Protein AF-U1R0P0-F1 (afdb_monomer)

Foldseek 3Di:
DPDVVVVVVVVVLLVVLLVVCVVQCLCVLADDDPDDDLVVLVVVCVVVVPALLFEEEAQDCQQASNVLSCQQSNHAYEYEHQDPLRLLNNVLSNPLPDDLVVLVVLLVVLLVQLVLVLVLLVVVVCVVPDDDDDDPDPRDDPVVFDLDAFPLAPPQFAESSLSSSLSSLLVSLVPDDPDSSSSSSLSLSLRCRRPQGTQWDDDVAIDGNPVPDDHHPNSVSSVVSSVVSSVSSVVVVVCCVVVSGNTYHYHYDNAQLLCCLVVCVVPPPQDCDPSNVQFGQEYDYAAQALPADDPCRRSVNSCVSNVQPRDDVSSLSSLVSHQLNHLVSDDPPQCLLVVQVVCVPVVLVVVLVVLVVCCVVVVVDDDSSVCSSVSSSSNVSSVVSSVVSNVSRHGVNGYYDHDDDDPD

Nearest PDB structures (foldseek):
  6zxy-assembly1_B  TM=8.825E-01  e=4.610E-02  Archaeoglobus fulgidus
  6zxw-assembly1_G  TM=8.915E-01  e=5.824E-02  Archaeoglobus fulgidus
  3cjr-assembly1_A  TM=7.713E-01  e=1.787E-01  unclassified
  2yvl-assembly1_D  TM=8.345E-01  e=5.748E-01  Aquifex aeolicus VF5
  8khq-assembly1_A  TM=7.285E-01  e=1.397E+00  Hydrogenimonas thermophila

pLDDT: mean 87.64, std 16.0, range [33.56, 98.81]

Sequence (408 aa):
MDTDSSREDSKLKHQSNVERLGDVRVHDWYRFVFAYSDRLVEGLFEEFDVSADDLVLDPFVGTGTTALVAKRHGVDAIGVDTSPASVLSARVKTTWQVDLSTFRRRREKLLQRVEPAFREITTGGNRRLDQFGDASDESVSLDQYEFVVPEKTPKGWLSETPRKKMQVLRHHVAALPDDPVTDLFRLAMVAILPEDVGNVRFGPEATRDRSAEGDRDVEHILTQKLDRIESDLEEIQQVVRDGTINPGETEIVDGDARRINETLPERSRLLGSERHADGVDYVITSPPYPAEHDYTRNQRLELVWLGECDDNDDLQRIKRRNIRSHTKNIYVDDDEGERTDIREIDRVDDIIDQMETIIEEENITHGFGQNYPRVIEEYFGGMQHHLEAVYDLLAPGGVAAYVVADSG

Solvent-accessible surface area (backbone atoms only — not comparable to full-atom values): 22741 Å² total; per-residue (Å²): 142,80,69,62,65,59,52,53,54,49,51,54,52,47,52,62,40,46,56,74,48,69,74,56,62,61,60,72,58,50,88,67,93,85,67,76,60,61,68,57,50,54,50,50,35,61,74,69,65,65,48,52,82,40,35,39,35,16,56,47,30,45,66,20,53,60,47,42,52,27,18,61,66,21,13,26,23,42,28,21,22,61,46,70,60,29,32,50,42,21,38,49,64,55,54,65,93,56,64,60,71,58,37,52,57,50,49,54,53,48,51,70,63,44,50,60,55,43,49,49,53,55,50,60,64,47,55,82,76,52,84,86,78,97,70,95,68,83,78,70,84,61,84,88,55,77,82,75,78,49,76,49,54,63,86,70,33,52,35,71,58,34,45,51,43,52,44,52,49,43,56,59,58,69,71,47,68,97,46,76,57,43,43,52,54,54,44,42,59,42,45,40,38,50,68,74,54,14,7,41,41,81,65,102,55,70,40,73,32,77,90,56,62,51,80,50,66,59,66,61,55,48,49,54,48,50,51,51,56,49,53,52,41,53,54,52,47,47,41,41,73,72,63,64,37,62,66,24,58,70,45,63,41,80,38,38,47,52,45,39,57,70,49,39,74,79,70,40,78,59,58,62,24,96,81,26,58,69,33,29,40,32,34,50,38,48,75,84,61,79,74,64,64,59,66,71,66,66,45,30,65,39,27,35,67,74,66,63,22,40,43,70,67,38,46,47,61,46,49,73,52,48,73,32,18,25,56,95,60,69,57,92,85,66,51,43,18,68,77,59,50,38,61,76,41,62,75,54,34,56,53,34,53,51,45,49,48,50,36,62,76,70,61,59,84,68,79,62,68,74,38,48,39,57,28,53,40,32,26,52,16,34,49,48,40,22,51,53,22,48,58,74,37,40,18,95,88,39,48,76,47,74,56,81,79,85,91,120

Structure (mmCIF, N/CA/C/O backbone):
data_AF-U1R0P0-F1
#
_entry.id   AF-U1R0P0-F1
#
loop_
_atom_site.group_PDB
_atom_site.id
_atom_site.type_symbol
_atom_site.label_atom_id
_atom_site.label_alt_id
_atom_site.label_comp_id
_atom_site.label_asym_id
_atom_site.label_entity_id
_atom_site.label_seq_id
_atom_site.pdbx_PDB_ins_code
_atom_site.Cartn_x
_atom_site.Cartn_y
_atom_site.Cartn_z
_atom_site.occupancy
_atom_site.B_iso_or_equiv
_atom_site.auth_seq_id
_atom_site.auth_comp_id
_atom_site.auth_asym_id
_atom_site.auth_atom_id
_atom_site.pdbx_PDB_model_num
ATOM 1 N N . MET A 1 1 ? 6.102 -6.931 47.174 1.00 38.31 1 MET A N 1
ATOM 2 C CA . MET A 1 1 ? 7.047 -5.903 46.701 1.00 38.31 1 MET A CA 1
ATOM 3 C C . MET A 1 1 ? 8.074 -6.624 45.851 1.00 38.31 1 MET A C 1
ATOM 5 O O . MET A 1 1 ? 9.046 -7.087 46.415 1.00 38.31 1 MET A O 1
ATOM 9 N N . ASP A 1 2 ? 7.762 -6.856 44.573 1.00 37.72 2 ASP A N 1
ATOM 10 C CA . ASP A 1 2 ? 8.742 -7.295 43.549 1.00 37.72 2 ASP A CA 1
ATOM 11 C C . ASP A 1 2 ? 8.165 -7.279 42.112 1.00 37.72 2 ASP A C 1
ATOM 13 O O . ASP A 1 2 ? 8.709 -7.880 41.196 1.00 37.72 2 ASP A O 1
ATOM 17 N N . THR A 1 3 ? 7.033 -6.602 41.882 1.00 38.34 3 THR A N 1
ATOM 18 C CA . THR A 1 3 ? 6.335 -6.606 40.582 1.00 38.34 3 THR A CA 1
ATOM 19 C C . THR A 1 3 ? 6.594 -5.352 39.745 1.00 38.34 3 THR A C 1
ATOM 21 O O . THR A 1 3 ? 6.375 -5.382 38.539 1.00 38.34 3 THR A O 1
ATOM 24 N N . ASP A 1 4 ? 7.080 -4.270 40.358 1.00 43.28 4 ASP A N 1
ATOM 25 C CA . ASP A 1 4 ? 7.218 -2.955 39.712 1.00 43.28 4 ASP A CA 1
ATOM 26 C C . ASP A 1 4 ? 8.541 -2.825 38.939 1.00 43.28 4 ASP A C 1
ATOM 28 O O . ASP A 1 4 ? 8.550 -2.490 37.757 1.00 43.28 4 ASP A O 1
ATOM 32 N N . SER A 1 5 ? 9.654 -3.265 39.542 1.00 35.78 5 SER A N 1
ATOM 33 C CA . SER A 1 5 ? 10.970 -3.222 38.883 1.00 35.78 5 SER A CA 1
ATOM 34 C C . SER A 1 5 ? 11.039 -4.137 37.656 1.00 35.78 5 SER A C 1
ATOM 36 O O . SER A 1 5 ? 11.714 -3.812 36.689 1.00 35.78 5 SER A O 1
ATOM 38 N N . SER A 1 6 ? 10.298 -5.254 37.651 1.00 36.22 6 SER A N 1
ATOM 39 C CA . SER A 1 6 ? 10.258 -6.167 36.500 1.00 36.22 6 SER A CA 1
ATOM 40 C C . SER A 1 6 ? 9.561 -5.563 35.273 1.00 36.22 6 SER A C 1
ATOM 42 O O . SER A 1 6 ? 9.945 -5.858 34.142 1.00 36.22 6 SER A O 1
ATOM 44 N N . ARG A 1 7 ? 8.561 -4.694 35.488 1.00 36.59 7 ARG A N 1
ATOM 45 C CA . ARG A 1 7 ? 7.829 -4.004 34.417 1.00 36.59 7 ARG A CA 1
ATOM 46 C C . ARG A 1 7 ? 8.622 -2.819 33.882 1.00 36.59 7 ARG A C 1
ATOM 48 O O . ARG A 1 7 ? 8.688 -2.657 32.668 1.00 36.59 7 ARG A O 1
ATOM 55 N N . GLU A 1 8 ? 9.262 -2.047 34.756 1.00 37.50 8 GLU A N 1
ATOM 56 C CA . GLU A 1 8 ? 10.153 -0.954 34.348 1.00 37.50 8 GLU A CA 1
ATOM 57 C C . GLU A 1 8 ? 11.385 -1.472 33.590 1.00 37.50 8 GLU A C 1
ATOM 59 O O . GLU A 1 8 ? 11.691 -0.960 32.516 1.00 37.50 8 GLU A O 1
ATOM 64 N N . ASP A 1 9 ? 12.031 -2.545 34.061 1.00 33.56 9 ASP A N 1
ATOM 65 C CA . ASP A 1 9 ? 13.170 -3.160 33.362 1.00 33.56 9 ASP A CA 1
ATOM 66 C C . ASP A 1 9 ? 12.772 -3.764 32.005 1.00 33.56 9 ASP A C 1
ATOM 68 O O . ASP A 1 9 ? 13.561 -3.746 31.057 1.00 33.56 9 ASP A O 1
ATOM 72 N N . SER A 1 10 ? 11.548 -4.294 31.889 1.00 37.91 10 SER A N 1
ATOM 73 C CA . SER A 1 10 ? 10.999 -4.780 30.619 1.00 37.91 10 SER A CA 1
ATOM 74 C C . SER 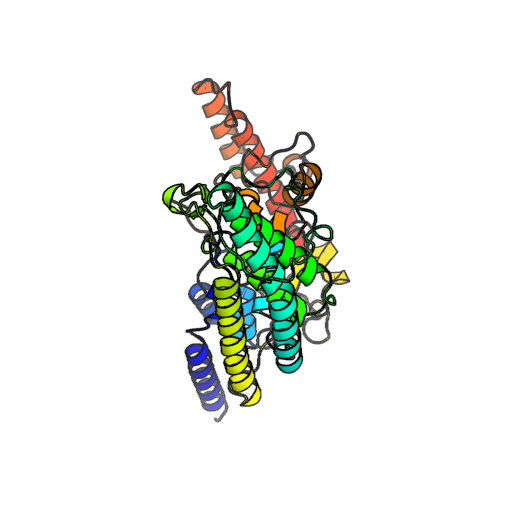A 1 10 ? 10.705 -3.629 29.655 1.00 37.91 10 SER A C 1
ATOM 76 O O . SER A 1 10 ? 11.085 -3.715 28.489 1.00 37.91 10 SER A O 1
ATOM 78 N N . LYS A 1 11 ? 10.087 -2.537 30.130 1.00 39.62 11 LYS A N 1
ATOM 79 C CA . LYS A 1 11 ? 9.806 -1.332 29.329 1.00 39.62 11 LYS A CA 1
ATOM 80 C C . LYS A 1 11 ? 11.096 -0.663 28.838 1.00 39.62 11 LYS A C 1
ATOM 82 O O . LYS A 1 11 ? 11.197 -0.339 27.659 1.00 39.62 11 LYS A O 1
ATOM 87 N N . LEU A 1 12 ? 12.111 -0.546 29.697 1.00 35.06 12 LEU A N 1
ATOM 88 C CA . LEU A 1 12 ? 13.416 0.041 29.360 1.00 35.06 12 LEU A CA 1
ATOM 89 C C . LEU A 1 12 ? 14.206 -0.808 28.354 1.00 35.06 12 LEU A C 1
ATOM 91 O O . LEU A 1 12 ? 14.828 -0.265 27.440 1.00 35.06 12 LEU A O 1
ATOM 95 N N . LYS A 1 13 ? 14.170 -2.142 28.482 1.00 40.78 13 LYS A N 1
ATOM 96 C CA . LYS A 1 13 ? 14.771 -3.045 27.485 1.00 40.78 13 LYS A CA 1
ATOM 97 C C . LYS A 1 13 ? 14.025 -3.005 26.153 1.00 40.78 13 LYS A C 1
ATOM 99 O O . LYS A 1 13 ? 14.676 -3.015 25.114 1.00 40.78 13 LYS A O 1
ATOM 104 N N . HIS A 1 14 ? 12.695 -2.925 26.182 1.00 45.25 14 HIS A N 1
ATOM 105 C CA . HIS A 1 14 ? 11.862 -2.806 24.983 1.00 45.25 14 HIS A CA 1
ATOM 106 C C . HIS A 1 14 ? 12.153 -1.509 24.220 1.00 45.25 14 HIS A C 1
ATOM 108 O O . HIS A 1 14 ? 12.489 -1.567 23.041 1.00 45.25 14 HIS A O 1
ATOM 114 N N . GLN A 1 15 ? 12.167 -0.357 24.902 1.00 45.06 15 GLN A N 1
ATOM 115 C CA . GLN A 1 15 ? 12.509 0.941 24.301 1.00 45.06 15 GLN A CA 1
ATOM 116 C C . GLN A 1 15 ? 13.931 0.957 23.710 1.00 45.06 15 GLN A C 1
ATOM 118 O O . GLN A 1 15 ? 14.119 1.354 22.563 1.00 45.06 15 GLN A O 1
ATOM 123 N N . SER A 1 16 ? 14.927 0.417 24.425 1.00 44.56 16 SER A N 1
ATOM 124 C CA . SER A 1 16 ? 16.303 0.285 23.910 1.00 44.56 16 SER A CA 1
ATOM 125 C C . SER A 1 16 ? 16.415 -0.640 22.687 1.00 44.56 16 SER A C 1
ATOM 127 O O . SER A 1 16 ? 17.373 -0.521 21.921 1.00 44.56 16 SER A O 1
ATOM 129 N N . ASN A 1 17 ? 15.518 -1.612 22.526 1.00 42.34 17 ASN A N 1
ATOM 130 C CA . ASN A 1 17 ? 15.531 -2.539 21.393 1.00 42.34 17 ASN A CA 1
ATOM 131 C C . ASN A 1 17 ? 14.781 -1.960 20.184 1.00 42.34 17 ASN A C 1
ATOM 133 O O . ASN A 1 17 ? 15.230 -2.135 19.052 1.00 42.34 17 ASN A O 1
ATOM 137 N N . VAL A 1 18 ? 13.704 -1.206 20.424 1.00 49.31 18 VAL A N 1
ATOM 138 C CA . VAL A 1 18 ? 12.979 -0.431 19.408 1.00 49.31 18 VAL A CA 1
ATOM 139 C C . VAL A 1 18 ? 13.868 0.667 18.823 1.00 49.31 18 VAL A C 1
ATOM 141 O O . VAL A 1 18 ? 13.920 0.781 17.602 1.00 49.31 18 VAL A O 1
ATOM 144 N N . GLU A 1 19 ? 14.639 1.398 19.641 1.00 50.22 19 GLU A N 1
ATOM 145 C CA . GLU A 1 19 ? 15.589 2.426 19.176 1.00 50.22 19 GLU A CA 1
ATOM 146 C C . GLU A 1 19 ? 16.704 1.861 18.278 1.00 50.22 19 GLU A C 1
ATOM 148 O O . GLU A 1 19 ? 17.139 2.535 17.347 1.00 50.22 19 GLU A O 1
ATOM 153 N N . ARG A 1 20 ? 17.136 0.605 18.484 1.00 42.28 20 ARG A N 1
ATOM 154 C CA . ARG A 1 20 ? 18.110 -0.069 17.595 1.00 42.28 20 ARG A CA 1
ATOM 155 C C . ARG A 1 20 ? 17.548 -0.374 16.204 1.00 42.28 20 ARG A C 1
ATOM 157 O O . ARG A 1 20 ? 18.322 -0.521 15.269 1.00 42.28 20 ARG A O 1
ATOM 164 N N . LEU A 1 21 ? 16.223 -0.430 16.075 1.00 49.06 21 LEU A N 1
ATOM 165 C CA . LEU A 1 21 ? 15.490 -0.456 14.808 1.00 49.06 21 LEU A CA 1
ATOM 166 C C . LEU A 1 21 ? 14.907 0.926 14.445 1.00 49.06 21 LEU A C 1
ATOM 168 O O . LEU A 1 21 ? 14.234 1.056 13.431 1.00 49.06 21 LEU A O 1
ATOM 172 N N . GLY A 1 22 ? 15.141 1.977 15.237 1.00 44.59 22 GLY A N 1
ATOM 173 C CA . GLY A 1 22 ? 14.654 3.337 14.957 1.00 44.59 22 GLY A CA 1
ATOM 174 C C . GLY A 1 22 ? 15.214 3.928 13.657 1.00 44.59 22 GLY A C 1
ATOM 175 O O . GLY A 1 22 ? 14.747 4.964 13.199 1.00 44.59 22 GLY A O 1
ATOM 176 N N . ASP A 1 23 ? 16.186 3.234 13.063 1.00 46.62 23 ASP A N 1
ATOM 177 C CA . ASP A 1 23 ? 16.810 3.493 11.768 1.00 46.62 23 ASP A CA 1
ATOM 178 C C . ASP A 1 23 ? 16.463 2.381 10.745 1.00 46.62 23 ASP A C 1
ATOM 180 O O . ASP A 1 23 ? 17.284 1.989 9.916 1.00 46.62 23 ASP A O 1
ATOM 184 N N . VAL A 1 24 ? 15.260 1.790 10.834 1.00 51.03 24 VAL A N 1
ATOM 185 C CA . VAL A 1 24 ? 14.789 0.751 9.903 1.00 51.03 24 VAL A CA 1
ATOM 186 C C . VAL A 1 24 ? 14.659 1.335 8.493 1.00 51.03 24 VAL A C 1
ATOM 188 O O . VAL A 1 24 ? 13.650 1.910 8.092 1.00 51.03 24 VAL A O 1
ATOM 191 N N . ARG A 1 25 ? 15.695 1.093 7.689 1.00 64.38 25 ARG A N 1
ATOM 192 C CA . ARG A 1 25 ? 15.792 1.391 6.247 1.00 64.38 25 ARG A CA 1
ATOM 193 C C . ARG A 1 25 ? 14.726 0.706 5.389 1.00 64.38 25 ARG A C 1
ATOM 195 O O . ARG A 1 25 ? 14.599 1.000 4.202 1.00 64.38 25 ARG A O 1
ATOM 202 N N . VAL A 1 26 ? 13.911 -0.174 5.976 1.00 72.06 26 VAL A N 1
ATOM 203 C CA . VAL A 1 26 ? 12.785 -0.829 5.292 1.00 72.06 26 VAL A CA 1
ATOM 204 C C . VAL A 1 26 ? 11.768 0.194 4.782 1.00 72.06 26 VAL A C 1
ATOM 206 O O . VAL A 1 26 ? 11.154 -0.029 3.736 1.00 72.06 26 VAL A O 1
ATOM 209 N N . HIS A 1 27 ? 11.628 1.357 5.431 1.00 72.31 27 HIS A N 1
ATOM 210 C CA . HIS A 1 27 ? 10.805 2.446 4.891 1.00 72.31 27 HIS A CA 1
ATOM 211 C C . HIS A 1 27 ? 11.299 2.906 3.508 1.00 72.31 27 HIS A C 1
ATOM 213 O O . HIS A 1 27 ? 10.476 3.106 2.609 1.00 72.31 27 HIS A O 1
ATOM 219 N N . ASP A 1 28 ? 12.615 2.921 3.280 1.00 78.00 28 ASP A N 1
ATOM 220 C CA . ASP A 1 28 ? 13.256 3.350 2.028 1.00 78.00 28 ASP A CA 1
ATOM 221 C C . ASP A 1 28 ? 13.186 2.299 0.908 1.00 78.00 28 ASP A C 1
ATOM 223 O O . ASP A 1 28 ? 13.602 2.532 -0.238 1.00 78.00 28 ASP A O 1
ATOM 227 N N . TRP A 1 29 ? 12.629 1.115 1.182 1.00 82.69 29 TRP A N 1
ATOM 228 C CA . TRP A 1 29 ? 12.418 0.110 0.141 1.00 82.69 29 TRP A CA 1
ATOM 229 C C . TRP A 1 29 ? 11.397 0.566 -0.898 1.00 82.69 29 TRP A C 1
ATOM 231 O O . TRP A 1 29 ? 11.510 0.183 -2.060 1.00 82.69 29 TRP A O 1
ATOM 241 N N . TYR A 1 30 ? 10.465 1.438 -0.526 1.00 78.75 30 TYR A N 1
ATOM 242 C CA . TYR A 1 30 ? 9.505 2.027 -1.451 1.00 78.75 30 TYR A CA 1
ATOM 243 C C . TYR A 1 30 ? 9.096 3.410 -0.962 1.00 78.75 30 TYR A C 1
ATOM 245 O O . TYR A 1 30 ? 8.629 3.549 0.173 1.00 78.75 30 TYR A O 1
ATOM 253 N N . ARG A 1 31 ? 9.279 4.414 -1.823 1.00 75.50 31 ARG A N 1
ATOM 254 C CA . ARG A 1 31 ? 8.991 5.811 -1.511 1.00 75.50 31 ARG A CA 1
ATOM 255 C C . ARG A 1 31 ? 7.514 6.114 -1.734 1.00 75.50 31 ARG A C 1
ATOM 257 O O . ARG A 1 31 ? 6.976 5.847 -2.802 1.00 75.50 31 ARG A O 1
ATOM 264 N N . PHE A 1 32 ? 6.894 6.757 -0.751 1.00 69.75 32 PHE A N 1
ATOM 265 C CA . PHE A 1 32 ? 5.529 7.260 -0.849 1.00 69.75 32 PHE A CA 1
ATOM 266 C C . PHE A 1 32 ? 5.413 8.592 -0.114 1.00 69.75 32 PHE A C 1
ATOM 268 O O . PHE A 1 32 ? 5.887 8.728 1.008 1.00 69.75 32 PHE A O 1
ATOM 275 N N . VAL A 1 33 ? 4.828 9.591 -0.775 1.00 58.88 33 VAL A N 1
ATOM 276 C CA . VAL A 1 33 ? 4.873 10.996 -0.329 1.00 58.88 33 VAL A CA 1
ATOM 277 C C . VAL A 1 33 ? 3.843 11.303 0.770 1.00 58.88 33 VAL A C 1
ATOM 279 O O . VAL A 1 33 ? 3.996 12.292 1.473 1.00 58.88 33 VAL A O 1
ATOM 282 N N . PHE A 1 34 ? 2.838 10.442 0.965 1.00 65.00 34 PHE A N 1
ATOM 283 C CA . PHE A 1 34 ? 1.709 10.686 1.877 1.00 65.00 34 PHE A CA 1
ATOM 284 C C . PHE A 1 34 ? 1.685 9.760 3.104 1.00 65.00 34 PHE A C 1
ATOM 286 O O . PHE A 1 34 ? 0.626 9.528 3.675 1.00 65.00 34 PHE A O 1
ATOM 293 N N . ALA A 1 35 ? 2.828 9.191 3.493 1.00 72.38 35 ALA A N 1
ATOM 294 C CA . ALA A 1 35 ? 2.928 8.405 4.723 1.00 72.38 35 ALA A CA 1
ATOM 295 C C . ALA A 1 35 ? 3.127 9.329 5.938 1.00 72.38 35 ALA A C 1
ATOM 297 O O . ALA A 1 35 ? 3.910 10.279 5.869 1.00 72.38 35 ALA A O 1
ATOM 298 N N . TYR A 1 36 ? 2.453 9.040 7.054 1.00 79.56 36 TYR A N 1
ATOM 299 C CA . TYR A 1 36 ? 2.757 9.674 8.339 1.00 79.56 36 TYR A CA 1
ATOM 300 C C . TYR A 1 36 ? 4.001 9.039 8.985 1.00 79.56 36 TYR A C 1
ATOM 302 O O . TYR A 1 36 ? 4.468 7.975 8.577 1.00 79.56 36 TYR A O 1
ATOM 310 N N . SER A 1 37 ? 4.561 9.735 9.977 1.00 83.19 37 SER A N 1
ATOM 311 C CA . SER A 1 37 ? 5.796 9.350 10.671 1.00 83.19 37 SER A CA 1
ATOM 312 C C . SER A 1 37 ? 5.577 8.199 11.651 1.00 83.19 37 SER A C 1
ATOM 314 O O . SER A 1 37 ? 4.620 8.227 12.421 1.00 83.19 37 SER A O 1
ATOM 316 N N . ASP A 1 38 ? 6.524 7.265 11.717 1.00 84.62 38 ASP A N 1
ATOM 317 C CA . ASP A 1 38 ? 6.544 6.171 12.696 1.00 84.62 38 ASP A CA 1
ATOM 318 C C . ASP A 1 38 ? 6.454 6.679 14.137 1.00 84.62 38 ASP A C 1
ATOM 320 O O . ASP A 1 38 ? 5.748 6.103 14.958 1.00 84.62 38 ASP A O 1
ATOM 324 N N . ARG A 1 39 ? 7.103 7.816 14.431 1.00 86.94 39 ARG A N 1
ATOM 325 C CA . ARG A 1 39 ? 7.108 8.422 15.773 1.00 86.94 39 ARG A CA 1
ATOM 326 C C . ARG A 1 39 ? 5.717 8.810 16.256 1.00 86.94 39 ARG A C 1
ATOM 328 O O . ARG A 1 39 ? 5.485 8.871 17.457 1.00 86.94 39 ARG A O 1
ATOM 335 N N . LEU A 1 40 ? 4.811 9.126 15.329 1.00 89.19 40 LEU A N 1
ATOM 336 C CA . LEU A 1 40 ? 3.423 9.401 15.679 1.00 89.19 40 LEU A CA 1
ATOM 337 C C . LEU A 1 40 ? 2.743 8.124 16.176 1.00 89.19 40 LEU A C 1
ATOM 339 O O . LEU A 1 40 ? 2.066 8.163 17.194 1.00 89.19 40 LEU A O 1
ATOM 343 N N . VAL A 1 41 ? 2.964 6.999 15.492 1.00 92.56 41 VAL A N 1
ATOM 344 C CA . VAL A 1 41 ? 2.420 5.696 15.899 1.00 92.56 41 VAL A CA 1
ATOM 345 C C . VAL A 1 41 ? 3.026 5.246 17.219 1.00 92.56 41 VAL A C 1
ATOM 347 O O . VAL A 1 41 ? 2.288 4.826 18.099 1.00 92.56 41 VAL A O 1
ATOM 350 N N . GLU A 1 42 ? 4.343 5.387 17.389 1.00 92.81 42 GLU A N 1
ATOM 351 C CA . GLU A 1 42 ? 5.023 5.093 18.657 1.00 92.81 42 GLU A CA 1
ATOM 352 C C . GLU A 1 42 ? 4.427 5.928 19.804 1.00 92.81 42 GLU A C 1
ATOM 354 O O . GLU A 1 42 ? 4.127 5.386 20.864 1.00 92.81 42 GLU A O 1
ATOM 359 N N . GLY A 1 43 ? 4.164 7.220 19.573 1.00 93.94 43 GLY A N 1
ATOM 360 C CA . GLY A 1 43 ? 3.497 8.084 20.549 1.00 93.94 43 GLY A CA 1
ATOM 361 C C . GLY A 1 43 ? 2.068 7.641 20.882 1.00 93.94 43 GLY A C 1
ATOM 362 O O . GLY A 1 43 ? 1.699 7.637 22.051 1.00 93.94 43 GLY A O 1
ATOM 363 N N . LEU A 1 44 ? 1.283 7.218 19.886 1.00 95.50 44 LEU A N 1
ATOM 364 C CA . LEU A 1 44 ? -0.066 6.675 20.107 1.00 95.50 44 LEU A CA 1
ATOM 365 C C . LEU A 1 44 ? -0.028 5.336 20.855 1.00 95.50 44 LEU A C 1
ATOM 367 O O . LEU A 1 44 ? -0.875 5.085 21.706 1.00 95.50 44 LEU A O 1
ATOM 371 N N . PHE A 1 45 ? 0.964 4.488 20.577 1.00 96.06 45 PHE A N 1
ATOM 372 C CA . PHE A 1 45 ? 1.161 3.236 21.308 1.00 96.06 45 PHE A CA 1
ATOM 373 C C . PHE A 1 45 ? 1.458 3.497 22.784 1.00 96.06 45 PHE A C 1
ATOM 375 O O . PHE A 1 45 ? 0.939 2.795 23.647 1.00 96.06 45 PHE A O 1
ATOM 382 N N . GLU A 1 46 ? 2.271 4.513 23.081 1.00 95.50 46 GLU A N 1
ATOM 383 C CA . GLU A 1 46 ? 2.535 4.941 24.455 1.00 95.50 46 GLU A CA 1
ATOM 384 C C . GLU A 1 46 ? 1.299 5.568 25.114 1.00 95.50 46 GLU A C 1
ATOM 386 O O . GLU A 1 46 ? 1.008 5.255 26.265 1.00 95.50 46 GLU A O 1
ATOM 391 N N . GLU A 1 47 ? 0.561 6.425 24.401 1.00 95.69 47 GLU A N 1
ATOM 392 C CA . GLU A 1 47 ? -0.635 7.104 24.918 1.00 95.69 47 GLU A CA 1
ATOM 393 C C . GLU A 1 47 ? -1.761 6.126 25.268 1.00 95.69 47 GLU A C 1
ATOM 395 O O . GLU A 1 47 ? -2.440 6.307 26.281 1.00 95.69 47 GLU A O 1
ATOM 400 N N . PHE A 1 48 ? -1.950 5.090 24.451 1.00 95.75 48 PHE A N 1
ATOM 401 C CA . PHE A 1 48 ? -3.000 4.093 24.649 1.00 95.75 48 PHE A CA 1
ATOM 402 C C . PHE A 1 48 ? -2.534 2.846 25.408 1.00 95.75 48 PHE A C 1
ATOM 404 O O . PHE A 1 48 ? -3.316 1.914 25.558 1.00 95.75 48 PHE A O 1
ATOM 411 N N . ASP A 1 49 ? -1.290 2.823 25.902 1.00 95.69 49 ASP A N 1
ATOM 412 C CA . ASP A 1 49 ? -0.692 1.663 26.578 1.00 95.69 49 ASP A CA 1
ATOM 413 C C . ASP A 1 49 ? -0.788 0.362 25.740 1.00 95.69 49 ASP A C 1
ATOM 415 O O . ASP A 1 49 ? -0.998 -0.728 26.280 1.00 95.69 49 ASP A O 1
ATOM 419 N N . VAL A 1 50 ? -0.591 0.468 24.418 1.00 97.00 50 VAL A N 1
ATOM 420 C CA . VAL A 1 50 ? -0.623 -0.674 23.490 1.00 97.00 50 VAL A CA 1
ATOM 421 C C . VAL A 1 50 ? 0.435 -1.703 23.888 1.00 97.00 50 VAL A C 1
ATOM 423 O O . VAL A 1 50 ? 1.608 -1.392 24.127 1.00 97.00 50 VAL A O 1
ATOM 426 N N . SER A 1 51 ? 0.020 -2.959 23.934 1.00 95.56 51 SER A N 1
ATOM 427 C CA . SER A 1 51 ? 0.790 -4.104 24.383 1.00 95.56 51 SER A CA 1
ATOM 428 C C . SER A 1 51 ? 0.894 -5.171 23.296 1.00 95.56 51 SER A C 1
ATOM 430 O O . SER A 1 51 ? 0.175 -5.170 22.301 1.00 95.56 51 SER A O 1
ATOM 432 N N . ALA A 1 52 ? 1.806 -6.123 23.494 1.00 95.00 52 ALA A N 1
ATOM 433 C CA . ALA A 1 52 ? 1.995 -7.218 22.550 1.00 95.00 52 ALA A CA 1
ATOM 434 C C . ALA A 1 52 ? 0.743 -8.094 22.391 1.00 95.00 52 ALA A C 1
ATOM 436 O O . ALA A 1 52 ? 0.672 -8.816 21.402 1.00 95.00 52 ALA A O 1
ATOM 437 N N . ASP A 1 53 ? -0.183 -8.077 23.359 1.00 95.94 53 ASP A N 1
ATOM 438 C CA . ASP A 1 53 ? -1.414 -8.877 23.365 1.00 95.94 53 ASP A CA 1
ATOM 439 C C . ASP A 1 53 ? -2.547 -8.278 22.537 1.00 95.94 53 ASP A C 1
ATOM 441 O O . ASP A 1 53 ? -3.507 -8.990 22.261 1.00 95.94 53 ASP A O 1
ATOM 445 N N . ASP A 1 54 ? -2.388 -7.035 22.092 1.00 98.25 54 ASP A N 1
ATOM 446 C CA . ASP A 1 54 ? -3.401 -6.309 21.342 1.00 98.25 54 ASP A CA 1
ATOM 447 C C . ASP A 1 54 ? -3.297 -6.549 19.827 1.00 98.25 54 ASP A C 1
ATOM 449 O O . ASP A 1 54 ? -2.247 -6.932 19.288 1.00 98.25 54 ASP A O 1
ATOM 453 N N . LEU A 1 55 ? -4.397 -6.261 19.133 1.00 98.75 55 LEU A N 1
ATOM 454 C CA . LEU A 1 55 ? -4.502 -6.239 17.680 1.00 98.75 55 LEU A CA 1
ATOM 455 C C . LEU A 1 55 ? -4.754 -4.820 17.163 1.00 98.75 55 LEU A C 1
ATOM 457 O O . LEU A 1 55 ? -5.757 -4.182 17.491 1.00 98.75 55 LEU A O 1
ATOM 461 N N . VAL A 1 56 ? -3.867 -4.352 16.281 1.00 98.75 56 VAL A N 1
ATOM 462 C CA . VAL A 1 56 ? -3.978 -3.040 15.628 1.00 98.75 56 VAL A CA 1
ATOM 463 C C . VAL A 1 56 ? -4.510 -3.184 14.201 1.00 98.75 56 VAL A C 1
ATOM 465 O O . VAL A 1 56 ? -4.009 -3.983 13.411 1.00 98.75 56 VAL A O 1
ATOM 468 N N . LEU A 1 57 ? -5.486 -2.361 13.832 1.00 98.75 57 LEU A N 1
ATOM 469 C CA . LEU A 1 57 ? -6.019 -2.252 12.479 1.00 98.75 57 LEU A CA 1
ATOM 470 C C . LEU A 1 57 ? -5.643 -0.902 11.849 1.00 98.75 57 LEU A C 1
ATOM 472 O O . LEU A 1 57 ? -5.921 0.158 12.406 1.00 98.75 57 LEU A O 1
ATOM 476 N N . ASP A 1 58 ? -5.074 -0.944 10.646 1.00 98.56 58 ASP A N 1
ATOM 477 C CA . ASP A 1 58 ? -4.924 0.220 9.768 1.00 98.56 58 ASP A CA 1
ATOM 478 C C . ASP A 1 58 ? -5.722 -0.011 8.467 1.00 98.56 58 ASP A C 1
ATOM 480 O O . ASP A 1 58 ? -5.244 -0.698 7.561 1.00 98.56 58 ASP A O 1
ATOM 484 N N . PRO A 1 59 ? -6.954 0.516 8.345 1.00 98.06 59 PRO A N 1
ATOM 485 C CA . PRO A 1 59 ? -7.810 0.314 7.178 1.00 98.06 59 PRO A CA 1
ATOM 486 C C . PRO A 1 59 ? -7.416 1.156 5.949 1.00 98.06 59 PRO A C 1
ATOM 488 O O . PRO A 1 59 ? -8.064 1.038 4.909 1.00 98.06 59 PRO A O 1
ATOM 491 N N . PHE A 1 60 ? -6.369 1.983 6.063 1.00 96.62 60 PHE A N 1
ATOM 492 C CA . PHE A 1 60 ? -5.763 2.760 4.977 1.00 96.62 60 PHE A CA 1
ATOM 493 C C . PHE A 1 60 ? -4.235 2.627 5.029 1.00 96.62 60 PHE A C 1
ATOM 495 O O . PHE A 1 60 ? -3.497 3.614 5.061 1.00 96.62 60 PHE A O 1
ATOM 502 N N . VAL A 1 61 ? -3.754 1.380 5.067 1.00 95.94 61 VAL A N 1
ATOM 503 C CA . VAL A 1 61 ? -2.378 1.053 5.470 1.00 95.94 61 VAL A CA 1
ATOM 504 C C . VAL A 1 61 ? -1.298 1.663 4.577 1.00 95.94 61 VAL A C 1
ATOM 506 O O . VAL A 1 61 ? -0.146 1.815 5.005 1.00 95.94 61 VAL A O 1
ATOM 509 N N . GLY A 1 62 ? -1.627 2.009 3.329 1.00 93.62 62 GLY A N 1
ATOM 510 C CA . GLY A 1 62 ? -0.680 2.590 2.393 1.00 93.62 62 GLY A CA 1
ATOM 511 C C . GLY A 1 62 ? 0.565 1.714 2.270 1.00 93.62 62 GLY A C 1
ATOM 512 O O . GLY A 1 62 ? 0.499 0.537 1.923 1.00 93.62 62 GLY A O 1
ATOM 513 N N . THR A 1 63 ? 1.732 2.278 2.580 1.00 90.94 63 THR A N 1
ATOM 514 C CA . THR A 1 63 ? 3.006 1.548 2.503 1.00 90.94 63 THR A CA 1
ATOM 515 C C . THR A 1 63 ? 3.388 0.778 3.763 1.00 90.94 63 THR A C 1
ATOM 517 O O . THR A 1 63 ? 4.449 0.149 3.749 1.00 90.94 63 THR A O 1
ATOM 520 N N . GLY A 1 64 ? 2.552 0.769 4.807 1.00 94.06 64 GLY A N 1
ATOM 521 C CA . GLY A 1 64 ? 2.732 -0.114 5.961 1.00 94.06 64 GLY A CA 1
ATOM 522 C C . GLY A 1 64 ? 3.289 0.513 7.229 1.00 94.06 64 GLY A C 1
ATOM 523 O O . GLY A 1 64 ? 3.776 -0.251 8.052 1.00 94.06 64 GLY A O 1
ATOM 524 N N . THR A 1 65 ? 3.248 1.838 7.418 1.00 93.19 65 THR A N 1
ATOM 525 C CA . THR A 1 65 ? 3.845 2.485 8.605 1.00 93.19 65 THR A CA 1
ATOM 526 C C . THR A 1 65 ? 3.324 1.898 9.921 1.00 93.19 65 THR A C 1
ATOM 528 O O . THR A 1 65 ? 4.120 1.350 10.684 1.00 93.19 65 THR A O 1
ATOM 531 N N . THR A 1 66 ? 2.008 1.926 10.173 1.00 95.88 66 THR A N 1
ATOM 532 C CA . THR A 1 66 ? 1.448 1.368 11.421 1.00 95.88 66 THR A CA 1
ATOM 533 C C . THR A 1 66 ? 1.727 -0.121 11.561 1.00 95.88 66 THR A C 1
ATOM 535 O O . THR A 1 66 ? 2.175 -0.559 12.617 1.00 95.88 66 THR A O 1
ATOM 538 N N . ALA A 1 67 ? 1.567 -0.902 10.489 1.00 97.12 67 ALA A N 1
ATOM 539 C CA . ALA A 1 67 ? 1.847 -2.337 10.523 1.00 97.12 67 ALA A CA 1
ATOM 540 C C . ALA A 1 67 ? 3.325 -2.647 10.836 1.00 97.12 67 ALA A C 1
ATOM 542 O O . ALA A 1 67 ? 3.627 -3.626 11.519 1.00 97.12 67 ALA A O 1
ATOM 543 N N . LEU A 1 68 ? 4.260 -1.820 10.360 1.00 95.00 68 LEU A N 1
ATOM 544 C CA . LEU A 1 68 ? 5.688 -1.997 10.606 1.00 95.00 68 LEU A CA 1
ATOM 545 C C . LEU A 1 68 ? 6.070 -1.614 12.040 1.00 95.00 68 LEU A C 1
ATOM 547 O O . LEU A 1 68 ? 6.846 -2.337 12.666 1.00 95.00 68 LEU A O 1
ATOM 551 N N . VAL A 1 69 ? 5.496 -0.534 12.577 1.00 94.31 69 VAL A N 1
ATOM 552 C CA . VAL A 1 69 ? 5.663 -0.151 13.989 1.00 94.31 69 VAL A CA 1
ATOM 553 C C . VAL A 1 69 ? 5.066 -1.221 14.905 1.00 94.31 69 VAL A C 1
ATOM 555 O O . VAL A 1 69 ? 5.774 -1.720 15.778 1.00 94.31 69 VAL A O 1
ATOM 558 N N . ALA A 1 70 ? 3.836 -1.675 14.643 1.00 96.81 70 ALA A N 1
ATOM 559 C CA . ALA A 1 70 ? 3.205 -2.784 15.364 1.00 96.81 70 ALA A CA 1
ATOM 560 C C . ALA A 1 70 ? 4.115 -4.016 15.406 1.00 96.81 70 ALA A C 1
ATOM 562 O O . ALA A 1 70 ? 4.508 -4.478 16.482 1.00 96.81 70 ALA A O 1
ATOM 563 N N . LYS A 1 71 ? 4.585 -4.452 14.230 1.00 96.06 71 LYS A N 1
ATOM 564 C CA . LYS A 1 71 ? 5.506 -5.581 14.109 1.00 96.06 71 LYS A CA 1
ATOM 565 C C . LYS A 1 71 ? 6.762 -5.404 14.953 1.00 96.06 71 LYS A C 1
ATOM 567 O O . LYS A 1 71 ? 7.139 -6.329 15.665 1.00 96.06 71 LYS A O 1
ATOM 572 N N . ARG A 1 72 ? 7.414 -4.239 14.885 1.00 92.62 72 ARG A N 1
ATOM 573 C CA . ARG A 1 72 ? 8.631 -3.931 15.659 1.00 92.62 72 ARG A CA 1
ATOM 574 C C . ARG A 1 72 ? 8.397 -3.980 17.167 1.00 92.62 72 ARG A C 1
ATOM 576 O O . ARG A 1 72 ? 9.305 -4.372 17.895 1.00 92.62 72 ARG A O 1
ATOM 583 N N . HIS A 1 73 ? 7.203 -3.611 17.617 1.00 93.38 73 HIS A N 1
ATOM 584 C CA . HIS A 1 73 ? 6.821 -3.605 19.028 1.00 93.38 73 HIS A CA 1
ATOM 585 C C . HIS A 1 73 ? 6.274 -4.949 19.527 1.00 93.38 73 HIS A C 1
ATOM 587 O O . HIS A 1 73 ? 5.960 -5.062 20.710 1.00 93.38 73 HIS A O 1
ATOM 593 N N . GLY A 1 74 ? 6.201 -5.973 18.672 1.00 96.19 74 GLY A N 1
ATOM 594 C CA . GLY A 1 74 ? 5.637 -7.270 19.050 1.00 96.19 74 GLY A CA 1
ATOM 595 C C . GLY A 1 74 ? 4.111 -7.304 19.080 1.00 96.19 74 GLY A C 1
ATOM 596 O O . GLY A 1 74 ? 3.552 -8.235 19.649 1.00 96.19 74 GLY A O 1
ATOM 597 N N . VAL A 1 75 ? 3.462 -6.296 18.495 1.00 98.06 75 VAL A N 1
ATOM 598 C CA . VAL A 1 75 ? 2.006 -6.139 18.428 1.00 98.06 75 VAL A CA 1
ATOM 599 C C . VAL A 1 75 ? 1.512 -6.698 17.101 1.00 98.06 75 VAL A C 1
ATOM 601 O O . VAL A 1 75 ? 2.123 -6.448 16.054 1.00 98.06 75 VAL A O 1
ATOM 604 N N . ASP A 1 76 ? 0.422 -7.456 17.137 1.00 98.62 76 ASP A N 1
ATOM 605 C CA . ASP A 1 76 ? -0.163 -8.008 15.921 1.00 98.62 76 ASP A CA 1
ATOM 606 C C . ASP A 1 76 ? -0.904 -6.907 15.150 1.00 98.62 76 ASP A C 1
ATOM 608 O O . ASP A 1 76 ? -1.505 -6.010 15.744 1.00 98.62 76 ASP A O 1
ATOM 612 N N . ALA A 1 77 ? -0.863 -6.949 13.816 1.00 98.69 77 ALA A N 1
ATOM 613 C CA . ALA A 1 77 ? -1.525 -5.931 13.006 1.00 98.69 77 ALA A CA 1
ATOM 614 C C . ALA A 1 77 ? -2.147 -6.438 11.706 1.00 98.69 77 ALA A C 1
ATOM 616 O O . ALA A 1 77 ? -1.581 -7.268 10.987 1.00 98.69 77 ALA A O 1
ATOM 617 N N . ILE A 1 78 ? -3.287 -5.842 11.363 1.00 98.81 78 ILE A N 1
ATOM 618 C CA . ILE A 1 78 ? -3.971 -5.995 10.082 1.00 98.81 78 ILE A CA 1
ATOM 619 C C . ILE A 1 78 ? -3.940 -4.646 9.362 1.00 98.81 78 ILE A C 1
ATOM 621 O O . ILE A 1 78 ? -4.327 -3.621 9.912 1.00 98.81 78 ILE A O 1
ATOM 625 N N . GLY A 1 79 ? -3.490 -4.646 8.114 1.00 98.56 79 GLY A N 1
ATOM 626 C CA . GLY A 1 79 ? -3.529 -3.494 7.225 1.00 98.56 79 GLY A CA 1
ATOM 627 C C . GLY A 1 79 ? -4.433 -3.748 6.026 1.00 98.56 79 GLY A C 1
ATOM 628 O O . GLY A 1 79 ? -4.369 -4.825 5.430 1.00 98.56 79 GLY A O 1
ATOM 629 N N . VAL A 1 80 ? -5.232 -2.759 5.634 1.00 98.50 80 VAL A N 1
ATOM 630 C CA . VAL A 1 80 ? -6.079 -2.812 4.436 1.00 98.50 80 VAL A CA 1
ATOM 631 C C . VAL A 1 80 ? -5.785 -1.623 3.536 1.00 98.50 80 VAL A C 1
ATOM 633 O O . VAL A 1 80 ? -5.647 -0.502 4.010 1.00 98.50 80 VAL A O 1
ATOM 636 N N . ASP A 1 81 ? -5.658 -1.863 2.235 1.00 97.50 81 ASP A N 1
ATOM 637 C CA . ASP A 1 81 ? -5.581 -0.802 1.229 1.00 97.50 81 ASP A CA 1
ATOM 638 C C . ASP A 1 81 ? -6.188 -1.300 -0.088 1.00 97.50 81 ASP A C 1
ATOM 640 O O . ASP A 1 81 ? -6.225 -2.504 -0.358 1.00 97.50 81 ASP A O 1
ATOM 644 N N . THR A 1 82 ? -6.669 -0.376 -0.914 1.00 95.44 82 THR A N 1
ATOM 645 C CA . THR A 1 82 ? -7.265 -0.671 -2.222 1.00 95.44 82 THR A CA 1
ATOM 646 C C . THR A 1 82 ? -6.242 -0.671 -3.354 1.00 95.44 82 THR A C 1
ATOM 648 O O . THR A 1 82 ? -6.539 -1.178 -4.436 1.00 95.44 82 THR A O 1
ATOM 651 N N . SER A 1 83 ? -5.062 -0.074 -3.150 1.00 94.50 83 SER A N 1
ATOM 652 C CA . SER A 1 83 ? -4.001 0.029 -4.149 1.00 94.50 83 SER A CA 1
ATOM 653 C C . SER A 1 83 ? -3.103 -1.211 -4.114 1.00 94.50 83 SER A C 1
ATOM 655 O O . SER A 1 83 ? -2.370 -1.408 -3.139 1.00 94.50 83 SER A O 1
ATOM 657 N N . PRO A 1 84 ? -3.047 -2.013 -5.197 1.00 95.50 84 PRO A N 1
ATOM 658 C CA . PRO A 1 84 ? -2.165 -3.180 -5.262 1.00 95.50 84 PRO A CA 1
ATOM 659 C C . PRO A 1 84 ? -0.685 -2.850 -5.017 1.00 95.50 84 PRO A C 1
ATOM 661 O O . PRO A 1 84 ? 0.041 -3.640 -4.414 1.00 95.50 84 PRO A O 1
ATOM 664 N N . ALA A 1 85 ? -0.229 -1.664 -5.438 1.00 94.94 85 ALA A N 1
ATOM 665 C CA . ALA A 1 85 ? 1.142 -1.211 -5.207 1.00 94.94 85 ALA A CA 1
ATOM 666 C C . ALA A 1 85 ? 1.417 -0.935 -3.716 1.00 94.94 85 ALA A C 1
ATOM 668 O O . ALA A 1 85 ? 2.452 -1.353 -3.191 1.00 94.94 85 ALA A O 1
ATOM 669 N N . SER A 1 86 ? 0.477 -0.280 -3.026 1.00 94.81 86 SER A N 1
ATOM 670 C CA . SER A 1 86 ? 0.533 -0.047 -1.577 1.00 94.81 86 SER A CA 1
ATOM 671 C C . SER A 1 86 ? 0.518 -1.370 -0.810 1.00 94.81 86 SER A C 1
ATOM 673 O O . SER A 1 86 ? 1.421 -1.638 -0.018 1.00 94.81 86 SER A O 1
ATOM 675 N N . VAL A 1 87 ? -0.426 -2.255 -1.148 1.00 97.06 87 VAL A N 1
ATOM 676 C CA . VAL A 1 87 ? -0.558 -3.599 -0.571 1.00 97.06 87 VAL A CA 1
ATOM 677 C C . VAL A 1 87 ? 0.727 -4.415 -0.734 1.00 97.06 87 VAL A C 1
ATOM 679 O O . VAL A 1 87 ? 1.192 -5.020 0.233 1.00 97.06 87 VAL A O 1
ATOM 682 N N . LEU A 1 88 ? 1.328 -4.433 -1.929 1.00 97.62 88 LEU A N 1
ATOM 683 C CA . LEU A 1 88 ? 2.607 -5.108 -2.166 1.00 97.62 88 LEU A CA 1
ATOM 684 C C . LEU A 1 88 ? 3.713 -4.517 -1.283 1.00 97.62 88 LEU A C 1
ATOM 686 O O . LEU A 1 88 ? 4.429 -5.266 -0.620 1.00 97.62 88 LEU A O 1
ATOM 690 N N . SER A 1 89 ? 3.838 -3.186 -1.246 1.00 96.25 89 SER A N 1
ATOM 691 C CA . SER A 1 89 ? 4.834 -2.505 -0.413 1.00 96.25 89 SER A CA 1
ATOM 692 C C . SER A 1 89 ? 4.677 -2.873 1.060 1.00 96.25 89 SER A C 1
ATOM 694 O O . SER A 1 89 ? 5.636 -3.344 1.671 1.00 96.25 89 SER A O 1
ATOM 696 N N . ALA A 1 90 ? 3.488 -2.687 1.634 1.00 97.00 90 ALA A N 1
ATOM 697 C CA . ALA A 1 90 ? 3.233 -2.965 3.043 1.00 97.00 90 ALA A CA 1
ATOM 698 C C . ALA A 1 90 ? 3.473 -4.445 3.382 1.00 97.00 90 ALA A C 1
ATOM 700 O O . ALA A 1 90 ? 4.107 -4.756 4.393 1.00 97.00 90 ALA A O 1
ATOM 701 N N . ARG A 1 91 ? 3.049 -5.369 2.507 1.00 97.62 91 ARG A N 1
ATOM 702 C CA . ARG A 1 91 ? 3.245 -6.817 2.688 1.00 97.62 91 ARG A CA 1
ATOM 703 C C . ARG A 1 91 ? 4.723 -7.178 2.718 1.00 97.62 91 ARG A C 1
ATOM 705 O O . ARG A 1 91 ? 5.171 -7.860 3.635 1.00 97.62 91 ARG A O 1
ATOM 712 N N . VAL A 1 92 ? 5.496 -6.701 1.746 1.00 97.56 92 VAL A N 1
ATOM 713 C CA . VAL A 1 92 ? 6.932 -6.999 1.657 1.00 97.56 92 VAL A CA 1
ATOM 714 C C . VAL A 1 92 ? 7.693 -6.401 2.833 1.00 97.56 92 VAL A C 1
ATOM 716 O O . VAL A 1 92 ? 8.493 -7.094 3.456 1.00 97.56 92 VAL A O 1
ATOM 719 N N . LYS A 1 93 ? 7.404 -5.144 3.188 1.00 95.75 93 LYS A N 1
ATOM 720 C CA . LYS A 1 93 ? 8.057 -4.450 4.307 1.00 95.75 93 LYS A CA 1
ATOM 721 C C . LYS A 1 93 ? 7.786 -5.111 5.662 1.00 95.75 93 LYS A C 1
ATOM 723 O O . LYS A 1 93 ? 8.618 -5.021 6.561 1.00 95.75 93 LYS A O 1
ATOM 728 N N . THR A 1 94 ? 6.662 -5.810 5.809 1.00 95.88 94 THR A N 1
ATOM 729 C CA . THR A 1 94 ? 6.289 -6.517 7.046 1.00 95.88 94 THR A CA 1
ATOM 730 C C . THR A 1 94 ? 6.561 -8.029 7.005 1.00 95.88 94 THR A C 1
ATOM 732 O O . THR A 1 94 ? 6.421 -8.709 8.021 1.00 95.88 94 THR A O 1
ATOM 735 N N . THR A 1 95 ? 7.039 -8.579 5.882 1.00 96.00 95 THR A N 1
ATOM 736 C CA . THR A 1 95 ? 7.399 -10.003 5.762 1.00 96.00 95 THR A CA 1
ATOM 737 C C . THR A 1 95 ? 8.905 -10.199 5.933 1.00 96.00 95 THR A C 1
ATOM 739 O O . THR A 1 95 ? 9.661 -10.254 4.970 1.00 96.00 95 THR A O 1
ATOM 742 N N . TRP A 1 96 ? 9.365 -10.310 7.180 1.00 94.50 96 TRP A N 1
ATOM 743 C CA . TRP A 1 96 ? 10.802 -10.417 7.487 1.00 94.50 96 TRP A CA 1
ATOM 744 C C . TRP A 1 96 ? 11.359 -11.842 7.393 1.00 94.50 96 TRP A C 1
ATOM 746 O O . TRP A 1 96 ? 12.550 -12.039 7.145 1.00 94.50 96 TRP A O 1
ATOM 756 N N . GLN A 1 97 ? 10.506 -12.853 7.574 1.00 92.06 97 GLN A N 1
ATOM 757 C CA . GLN A 1 97 ? 10.890 -14.268 7.558 1.00 92.06 97 GLN A CA 1
ATOM 758 C C . GLN A 1 97 ? 10.905 -14.835 6.129 1.00 92.06 97 GLN A C 1
ATOM 760 O O . GLN A 1 97 ? 10.158 -15.751 5.791 1.00 92.06 97 GLN A O 1
ATOM 765 N N . VAL A 1 98 ? 11.757 -14.272 5.273 1.00 95.56 98 VAL A N 1
ATOM 766 C CA . VAL A 1 98 ? 11.942 -14.719 3.885 1.00 95.56 98 VAL A CA 1
ATOM 767 C C . VAL A 1 98 ? 13.214 -15.560 3.753 1.00 95.56 98 VAL A C 1
ATOM 769 O O . VAL A 1 98 ? 14.247 -15.245 4.346 1.00 95.56 98 VAL A O 1
ATOM 772 N N . ASP A 1 99 ? 13.167 -16.624 2.945 1.00 97.81 99 ASP A N 1
ATOM 773 C CA . ASP A 1 99 ? 14.338 -17.458 2.648 1.00 97.81 99 ASP A CA 1
ATOM 774 C C . ASP A 1 99 ? 15.344 -16.715 1.751 1.00 97.81 99 ASP A C 1
ATOM 776 O O . ASP A 1 99 ? 15.270 -16.746 0.515 1.00 97.81 99 ASP A O 1
ATOM 780 N N . LEU A 1 100 ? 16.338 -16.093 2.390 1.00 98.19 100 LEU A N 1
ATOM 781 C CA . LEU A 1 100 ? 17.416 -15.369 1.715 1.00 98.19 100 LEU A CA 1
ATOM 782 C C . LEU A 1 100 ? 18.287 -16.266 0.824 1.00 98.19 100 LEU A C 1
ATOM 784 O O . LEU A 1 100 ? 18.853 -15.796 -0.161 1.00 98.19 100 LEU A O 1
ATOM 788 N N . SER A 1 101 ? 18.377 -17.572 1.098 1.00 98.31 101 SER A N 1
ATOM 789 C CA . SER A 1 101 ? 19.116 -18.492 0.224 1.00 98.31 101 SER A CA 1
ATOM 790 C C . SER A 1 101 ? 18.398 -18.688 -1.115 1.00 98.31 101 SER A C 1
ATOM 792 O O . SER A 1 101 ? 19.026 -18.726 -2.180 1.00 98.31 101 SER A O 1
ATOM 794 N N . THR A 1 102 ? 17.065 -18.760 -1.081 1.00 98.56 102 THR A N 1
ATOM 795 C CA . THR A 1 102 ? 16.230 -18.806 -2.281 1.00 98.56 102 THR A CA 1
ATOM 796 C C . THR A 1 102 ? 16.205 -17.466 -2.998 1.00 98.56 102 THR A C 1
ATOM 798 O O . THR A 1 102 ? 16.320 -17.465 -4.227 1.00 98.56 102 THR A O 1
ATOM 801 N N . PHE A 1 103 ? 16.152 -16.350 -2.266 1.00 98.62 103 PHE A N 1
ATOM 802 C CA . PHE A 1 103 ? 16.286 -15.009 -2.835 1.00 98.62 103 PHE A CA 1
ATOM 803 C C . PHE A 1 103 ? 17.589 -14.855 -3.628 1.00 98.62 103 PHE A C 1
ATOM 805 O O . PHE A 1 103 ? 17.524 -14.621 -4.833 1.00 98.62 103 PHE A O 1
ATOM 812 N N . ARG A 1 104 ? 18.757 -15.109 -3.019 1.00 98.69 104 ARG A N 1
ATOM 813 C CA . ARG A 1 104 ? 20.073 -15.019 -3.688 1.00 98.69 104 ARG A CA 1
ATOM 814 C C . ARG A 1 104 ? 20.143 -15.858 -4.961 1.00 98.69 104 ARG A C 1
ATOM 816 O O . ARG A 1 104 ? 20.524 -15.366 -6.020 1.00 98.69 104 ARG A O 1
ATOM 823 N N . ARG A 1 105 ? 19.697 -17.117 -4.888 1.00 98.62 105 ARG A N 1
ATOM 824 C CA . ARG A 1 105 ? 19.678 -18.034 -6.039 1.00 98.62 105 ARG A CA 1
ATOM 825 C C . ARG A 1 105 ? 18.765 -17.541 -7.166 1.00 98.62 105 ARG A C 1
ATOM 827 O O . ARG A 1 105 ? 19.096 -17.713 -8.338 1.00 98.62 105 ARG A O 1
ATOM 834 N N . ARG A 1 106 ? 17.587 -16.993 -6.844 1.00 98.50 106 ARG A N 1
ATOM 835 C CA . ARG A 1 106 ? 16.660 -16.437 -7.847 1.00 98.50 106 ARG A CA 1
ATOM 836 C C . ARG A 1 106 ? 17.186 -15.128 -8.425 1.00 98.50 106 ARG A C 1
ATOM 838 O O . ARG A 1 106 ? 17.094 -14.955 -9.633 1.00 98.50 106 ARG A O 1
ATOM 845 N N . ARG A 1 107 ? 17.787 -14.273 -7.595 1.00 98.38 107 ARG A N 1
ATOM 846 C CA . ARG A 1 107 ? 18.433 -13.018 -7.987 1.00 98.38 107 ARG A CA 1
ATOM 847 C C . ARG A 1 107 ? 19.538 -13.263 -9.006 1.00 98.38 107 ARG A C 1
ATOM 849 O O . ARG A 1 107 ? 19.507 -12.667 -10.074 1.00 98.38 107 ARG A O 1
ATOM 856 N N . GLU A 1 108 ? 20.455 -14.184 -8.716 1.00 98.25 108 GLU A N 1
ATOM 857 C CA . GLU A 1 108 ? 21.540 -14.551 -9.633 1.00 98.25 108 GLU A CA 1
ATOM 858 C C . GLU A 1 108 ? 20.989 -15.022 -10.988 1.00 98.25 108 GLU A C 1
ATOM 860 O O . GLU A 1 108 ? 21.383 -14.518 -12.038 1.00 98.25 108 GLU A O 1
ATOM 865 N N . LYS A 1 109 ? 20.009 -15.935 -10.972 1.00 98.06 109 LYS A N 1
ATOM 866 C CA . LYS A 1 109 ? 19.362 -16.430 -12.197 1.00 98.06 109 LYS A CA 1
ATOM 867 C C . LYS A 1 109 ? 18.615 -15.341 -12.961 1.00 98.06 109 LYS A C 1
ATOM 869 O O . LYS A 1 109 ? 18.594 -15.381 -14.187 1.00 98.06 109 LYS A O 1
ATOM 874 N N . LEU A 1 110 ? 17.958 -14.422 -12.257 1.00 97.94 110 LEU A N 1
ATOM 875 C CA . LEU A 1 110 ? 17.242 -13.306 -12.864 1.00 97.94 110 LEU A CA 1
ATOM 876 C C . LEU A 1 110 ? 18.228 -12.390 -13.590 1.00 97.94 110 LEU A C 1
ATOM 878 O O . LEU A 1 110 ? 18.041 -12.149 -14.778 1.00 97.94 110 LEU A O 1
ATOM 882 N N . LEU A 1 111 ? 19.299 -11.962 -12.915 1.00 97.19 111 LEU A N 1
ATOM 883 C CA . LEU A 1 111 ? 20.332 -11.098 -13.495 1.00 97.19 111 LEU A CA 1
ATOM 884 C C . LEU A 1 111 ? 20.996 -11.755 -14.717 1.00 97.19 111 LEU A C 1
ATOM 886 O O . LEU A 1 111 ? 21.019 -11.152 -15.786 1.00 97.19 111 LEU A O 1
ATOM 890 N N . GLN A 1 112 ? 21.380 -13.035 -14.618 1.00 96.00 112 GLN A N 1
ATOM 891 C CA . GLN A 1 112 ? 21.930 -13.806 -15.747 1.00 96.00 112 GLN A CA 1
ATOM 892 C C . GLN A 1 112 ? 20.981 -13.890 -16.956 1.00 96.00 112 GLN A C 1
ATOM 894 O O . GLN A 1 112 ? 21.434 -13.986 -18.095 1.00 96.00 112 GLN A O 1
ATOM 899 N N . ARG A 1 113 ? 19.659 -13.891 -16.733 1.00 94.62 113 ARG A N 1
ATOM 900 C CA . ARG A 1 113 ? 18.657 -13.946 -17.812 1.00 94.62 113 ARG A CA 1
ATOM 901 C C . ARG A 1 113 ? 18.413 -12.593 -18.468 1.00 94.62 113 ARG A C 1
ATOM 903 O O . ARG A 1 113 ? 18.159 -12.557 -19.671 1.00 94.62 113 ARG A O 1
ATOM 910 N N . VAL A 1 114 ? 18.437 -11.506 -17.698 1.00 95.81 114 VAL A N 1
ATOM 911 C CA . VAL A 1 114 ? 18.107 -10.169 -18.214 1.00 95.81 114 VAL A CA 1
ATOM 912 C C . VAL A 1 114 ? 19.309 -9.458 -18.834 1.00 95.81 114 VAL A C 1
ATOM 914 O O . VAL A 1 114 ? 19.117 -8.743 -19.816 1.00 95.81 114 VAL A O 1
ATOM 917 N N . GLU A 1 115 ? 20.528 -9.694 -18.332 1.00 95.00 115 GLU A N 1
ATOM 918 C CA . GLU A 1 115 ? 21.757 -9.014 -18.780 1.00 95.00 115 GLU A CA 1
ATOM 919 C C . GLU A 1 115 ? 21.948 -9.078 -20.314 1.00 95.00 115 GLU A C 1
ATOM 921 O O . GLU A 1 115 ? 22.114 -8.022 -20.938 1.00 95.00 115 GLU A O 1
ATOM 926 N N . PRO A 1 116 ? 21.849 -10.246 -20.991 1.00 93.81 116 PRO A N 1
ATOM 927 C CA . PRO A 1 116 ? 22.070 -10.302 -22.438 1.00 93.81 116 PRO A CA 1
ATOM 928 C C . PRO A 1 116 ? 21.042 -9.483 -23.231 1.00 93.81 116 PRO A C 1
ATOM 930 O O . PRO A 1 116 ? 21.388 -8.796 -24.193 1.00 93.81 116 PRO A O 1
ATOM 933 N N . ALA A 1 117 ? 19.777 -9.506 -22.802 1.00 94.19 117 ALA A N 1
ATOM 934 C CA . ALA A 1 117 ? 18.714 -8.728 -23.430 1.00 94.19 117 ALA A CA 1
ATOM 935 C C . ALA A 1 117 ? 18.894 -7.222 -23.181 1.00 94.19 117 ALA A C 1
ATOM 937 O O . ALA A 1 117 ? 18.674 -6.417 -24.084 1.00 94.19 117 ALA A O 1
ATOM 938 N N . PHE A 1 118 ? 19.337 -6.823 -21.985 1.00 94.75 118 PHE A N 1
ATOM 939 C CA . PHE A 1 118 ? 19.625 -5.423 -21.667 1.00 94.75 118 PHE A CA 1
ATOM 940 C C . PHE A 1 118 ? 20.777 -4.877 -22.511 1.00 94.75 118 PHE A C 1
ATOM 942 O O . PHE A 1 118 ? 20.702 -3.739 -22.995 1.00 94.75 118 PHE A O 1
ATOM 949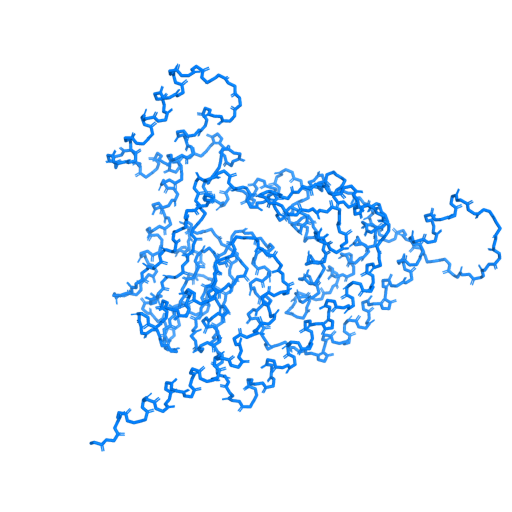 N N . ARG A 1 119 ? 21.814 -5.693 -22.729 1.00 92.00 119 ARG A N 1
ATOM 950 C CA . ARG A 1 119 ? 22.940 -5.363 -23.605 1.00 92.00 119 ARG A CA 1
ATOM 951 C C . ARG A 1 119 ? 22.476 -5.160 -25.046 1.00 92.00 119 ARG A C 1
ATOM 953 O O . ARG A 1 119 ? 22.737 -4.093 -25.594 1.00 92.00 119 ARG A O 1
ATOM 960 N N . GLU A 1 120 ? 21.721 -6.104 -25.615 1.00 91.62 120 GLU A N 1
ATOM 961 C CA . GLU A 1 120 ? 21.187 -5.995 -26.987 1.00 91.62 120 GLU A CA 1
ATOM 962 C C . GLU A 1 120 ? 20.251 -4.785 -27.154 1.00 91.62 120 GLU A C 1
ATOM 964 O O . GLU A 1 120 ? 20.308 -4.083 -28.161 1.00 91.62 120 GLU A O 1
ATOM 969 N N . ILE A 1 121 ? 19.420 -4.472 -26.153 1.00 91.50 121 ILE A N 1
ATOM 970 C CA . ILE A 1 121 ? 18.552 -3.281 -26.170 1.00 91.50 121 ILE A CA 1
ATOM 971 C C . ILE A 1 121 ? 19.380 -1.987 -26.222 1.00 91.50 121 ILE A C 1
ATOM 973 O O . ILE A 1 121 ? 19.007 -1.038 -26.916 1.00 91.50 121 ILE A O 1
ATOM 977 N N . THR A 1 122 ? 20.510 -1.953 -25.515 1.00 88.44 122 THR A N 1
ATOM 978 C CA . THR A 1 122 ? 21.415 -0.795 -25.480 1.00 88.44 122 THR A CA 1
ATOM 979 C C . THR A 1 122 ? 22.186 -0.656 -26.798 1.00 88.44 122 THR A C 1
ATOM 981 O O . THR A 1 122 ? 22.206 0.416 -27.403 1.00 88.44 122 THR A O 1
ATOM 984 N N . THR A 1 123 ? 22.783 -1.744 -27.294 1.00 83.75 123 THR A N 1
ATOM 985 C CA . THR A 1 123 ? 23.597 -1.746 -28.523 1.00 83.75 123 THR A CA 1
ATOM 986 C C . THR A 1 123 ? 22.749 -1.605 -29.788 1.00 83.75 123 THR A C 1
ATOM 988 O O . THR A 1 123 ? 23.121 -0.866 -30.701 1.00 83.75 123 THR A O 1
ATOM 991 N N . GLY A 1 124 ? 21.575 -2.237 -29.843 1.00 67.56 124 GLY A N 1
ATOM 992 C CA . GLY A 1 124 ? 20.616 -2.119 -30.942 1.00 67.56 124 GLY A CA 1
ATOM 993 C C . GLY A 1 124 ? 20.056 -0.702 -31.104 1.00 67.56 124 GLY A C 1
ATOM 994 O O . GLY A 1 124 ? 19.808 -0.268 -32.230 1.00 67.56 124 GLY A O 1
ATOM 995 N N . GLY A 1 125 ? 19.936 0.056 -30.006 1.00 58.69 125 GLY A N 1
ATOM 996 C CA . GLY A 1 125 ? 19.641 1.493 -30.039 1.00 58.69 125 GLY A CA 1
ATOM 997 C C . GLY A 1 125 ? 20.757 2.321 -30.694 1.00 58.69 125 GLY A C 1
ATOM 998 O O . GLY A 1 125 ? 20.467 3.249 -31.452 1.00 58.69 125 GLY A O 1
ATOM 999 N N . ASN A 1 126 ? 22.020 1.933 -30.484 1.00 53.22 126 ASN A N 1
ATOM 1000 C CA . ASN A 1 126 ? 23.207 2.603 -31.035 1.00 53.22 126 ASN A CA 1
ATOM 1001 C C . ASN A 1 126 ? 23.553 2.187 -32.479 1.00 53.22 126 ASN A C 1
ATOM 1003 O O . ASN A 1 126 ? 24.165 2.968 -33.206 1.00 53.22 126 ASN A O 1
ATOM 1007 N N . ARG A 1 127 ? 23.110 1.017 -32.963 1.00 51.28 127 ARG A N 1
ATOM 1008 C CA . ARG A 1 127 ? 23.328 0.563 -34.359 1.00 51.28 127 ARG A CA 1
ATOM 1009 C C . ARG A 1 127 ? 22.665 1.446 -35.429 1.00 51.28 127 ARG A C 1
ATOM 1011 O O . ARG A 1 127 ? 22.982 1.312 -36.608 1.00 51.28 127 ARG A O 1
ATOM 1018 N N . ARG A 1 128 ? 21.766 2.370 -35.059 1.00 47.19 128 ARG A N 1
ATOM 1019 C CA . ARG A 1 128 ? 21.289 3.425 -35.978 1.00 47.19 128 ARG A CA 1
ATOM 1020 C C . ARG A 1 128 ? 22.311 4.550 -36.203 1.00 47.19 128 ARG A C 1
ATOM 1022 O O . ARG A 1 128 ? 22.118 5.320 -37.140 1.00 47.19 128 ARG A O 1
ATOM 1029 N N . LEU A 1 129 ? 23.361 4.641 -35.384 1.00 45.47 129 LEU A N 1
ATOM 1030 C CA . LEU A 1 129 ? 24.395 5.680 -35.445 1.00 45.47 129 LEU A CA 1
ATOM 1031 C C . LEU A 1 129 ? 25.766 5.160 -35.901 1.00 45.47 129 LEU A C 1
ATOM 1033 O O . LEU A 1 129 ? 26.440 5.887 -36.623 1.00 45.47 129 LEU A O 1
ATOM 1037 N N . ASP A 1 130 ? 26.123 3.906 -35.615 1.00 38.84 130 ASP A N 1
ATOM 1038 C CA . ASP A 1 130 ? 27.439 3.368 -35.981 1.00 38.84 130 ASP A CA 1
ATOM 1039 C C . ASP A 1 130 ? 27.336 2.199 -36.974 1.00 38.84 130 ASP A C 1
ATOM 1041 O O . ASP A 1 130 ? 27.108 1.040 -36.621 1.00 38.84 130 ASP A O 1
ATOM 1045 N N . GLN A 1 131 ? 27.543 2.513 -38.257 1.00 46.31 131 GLN A N 1
ATOM 1046 C CA . GLN A 1 131 ? 28.194 1.569 -39.164 1.00 46.31 131 GLN A CA 1
ATOM 1047 C C . GLN A 1 131 ? 29.665 1.472 -38.730 1.00 46.31 131 GLN A C 1
ATOM 1049 O O . GLN A 1 131 ? 30.256 2.497 -38.414 1.00 46.31 131 GLN A O 1
ATOM 1054 N N . PHE A 1 132 ? 30.241 0.268 -38.788 1.00 48.09 132 PHE A N 1
ATOM 1055 C CA . PHE A 1 132 ? 31.626 -0.114 -38.448 1.00 48.09 132 PHE A CA 1
ATOM 1056 C C . PHE A 1 132 ? 31.853 -0.626 -37.015 1.00 48.09 132 PHE A C 1
ATOM 1058 O O . PHE A 1 132 ? 32.158 0.123 -36.095 1.00 48.09 132 PHE A O 1
ATOM 1065 N N . GLY A 1 133 ? 31.826 -1.955 -36.873 1.00 41.56 133 GLY A N 1
ATOM 1066 C CA . GLY A 1 133 ? 32.384 -2.656 -35.719 1.00 41.56 133 GLY A CA 1
ATOM 1067 C C . GLY A 1 133 ? 32.173 -4.164 -35.808 1.00 41.56 133 GLY A C 1
ATOM 1068 O O . GLY A 1 133 ? 31.103 -4.652 -35.461 1.00 41.56 133 GLY A O 1
ATOM 1069 N N . ASP A 1 134 ? 33.190 -4.886 -36.284 1.00 48.16 134 ASP A N 1
ATOM 1070 C CA . ASP A 1 134 ? 33.303 -6.345 -36.170 1.00 48.16 134 ASP A CA 1
ATOM 1071 C C . ASP A 1 134 ? 33.382 -6.730 -34.685 1.00 48.16 134 ASP A C 1
ATOM 1073 O O . ASP A 1 134 ? 34.417 -6.555 -34.041 1.00 48.16 134 ASP A O 1
ATOM 1077 N N . ALA A 1 135 ? 32.295 -7.270 -34.141 1.00 46.56 135 ALA A N 1
ATOM 1078 C CA . ALA A 1 135 ? 32.313 -8.024 -32.897 1.00 46.56 135 ALA A CA 1
ATOM 1079 C C . ALA A 1 135 ? 31.334 -9.192 -33.020 1.00 46.56 135 ALA A C 1
ATOM 1081 O O . ALA A 1 135 ? 30.161 -9.023 -33.353 1.00 46.56 135 ALA A O 1
ATOM 1082 N N . SER A 1 136 ? 31.856 -10.388 -32.778 1.00 48.19 136 SER A N 1
ATOM 1083 C CA . SER A 1 136 ? 31.154 -11.666 -32.728 1.00 48.19 136 SER A CA 1
ATOM 1084 C C . SER A 1 136 ? 30.262 -11.774 -31.484 1.00 48.19 136 SER A C 1
ATOM 1086 O O . SER A 1 136 ? 30.465 -12.666 -30.662 1.00 48.19 136 SER A O 1
ATOM 1088 N N . ASP A 1 137 ? 29.317 -10.852 -31.311 1.00 53.28 137 ASP A N 1
ATOM 1089 C CA . ASP A 1 137 ? 28.291 -10.971 -30.278 1.00 53.28 137 ASP A CA 1
ATOM 1090 C C . ASP A 1 137 ? 27.195 -11.907 -30.793 1.00 53.28 137 ASP A C 1
ATOM 1092 O O . ASP A 1 137 ? 26.556 -11.639 -31.815 1.00 53.28 137 ASP A O 1
ATOM 1096 N N . GLU A 1 138 ? 26.987 -13.025 -30.096 1.00 56.12 138 GLU A N 1
ATOM 1097 C CA . GLU A 1 138 ? 25.781 -13.835 -30.250 1.00 56.12 138 GLU A CA 1
ATOM 1098 C C . GLU A 1 138 ? 24.573 -12.944 -29.934 1.00 56.12 138 GLU A C 1
ATOM 1100 O O . GLU A 1 138 ? 24.243 -12.694 -28.777 1.00 56.12 138 GLU A O 1
ATOM 1105 N N . SER A 1 139 ? 23.933 -12.410 -30.975 1.00 65.50 139 SER A N 1
ATOM 1106 C CA . SER A 1 139 ? 22.737 -11.586 -30.828 1.00 65.50 139 SER A CA 1
ATOM 1107 C C . SER A 1 139 ? 21.636 -12.420 -30.177 1.00 65.50 139 SER A C 1
ATOM 1109 O O . SER A 1 139 ? 21.212 -13.437 -30.736 1.00 65.50 139 SER A O 1
ATOM 1111 N N . VAL A 1 140 ? 21.153 -11.993 -29.013 1.00 82.19 140 VAL A N 1
ATOM 1112 C CA . VAL A 1 140 ? 20.030 -12.651 -28.340 1.00 82.19 140 VAL A CA 1
ATOM 1113 C C . VAL A 1 140 ? 18.728 -12.192 -28.988 1.00 82.19 140 VAL A C 1
ATOM 1115 O O . VAL A 1 140 ? 18.490 -10.995 -29.134 1.00 82.19 140 VAL A O 1
ATOM 1118 N N . SER A 1 141 ? 17.865 -13.138 -29.374 1.00 84.50 141 SER A N 1
ATOM 1119 C CA . SER A 1 141 ? 16.539 -12.791 -29.897 1.00 84.50 141 SER A CA 1
ATOM 1120 C C . SER A 1 141 ? 15.685 -12.146 -28.801 1.00 84.50 141 SER A C 1
ATOM 1122 O O . SER A 1 141 ? 15.526 -12.679 -27.696 1.00 84.50 141 SER A O 1
ATOM 1124 N N . LEU A 1 142 ? 15.109 -10.992 -29.142 1.00 89.50 142 LEU A N 1
ATOM 1125 C CA . LEU A 1 142 ? 14.159 -10.264 -28.308 1.00 89.50 142 LEU A CA 1
ATOM 1126 C C . LEU A 1 142 ? 12.696 -10.612 -28.640 1.00 89.50 142 LEU A C 1
ATOM 1128 O O . LEU A 1 142 ? 11.798 -10.041 -28.031 1.00 89.50 142 LEU A O 1
ATOM 1132 N N . ASP A 1 143 ? 12.448 -11.547 -29.565 1.00 88.06 143 ASP A N 1
ATOM 1133 C CA . ASP A 1 143 ? 11.104 -11.867 -30.080 1.00 88.06 143 ASP A CA 1
ATOM 1134 C C . ASP A 1 143 ? 10.175 -12.462 -29.010 1.00 88.06 143 ASP A C 1
ATOM 1136 O O . ASP A 1 143 ? 8.956 -12.432 -29.146 1.00 88.06 143 ASP A O 1
ATOM 1140 N N . GLN A 1 144 ? 10.752 -12.992 -27.929 1.00 87.44 144 GLN A N 1
ATOM 1141 C CA . GLN A 1 144 ? 10.016 -13.496 -26.768 1.00 87.44 144 GLN A CA 1
ATOM 1142 C C . GLN A 1 144 ? 9.423 -12.385 -25.881 1.00 87.44 144 GLN A C 1
ATOM 1144 O O . GLN A 1 144 ? 8.630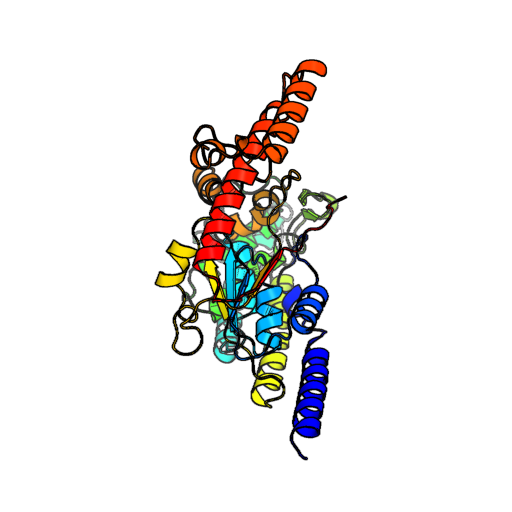 -12.682 -24.989 1.00 87.44 144 GLN A O 1
ATOM 1149 N N . TYR A 1 145 ? 9.821 -11.123 -26.083 1.00 91.06 145 TYR A N 1
ATOM 1150 C CA . TYR A 1 145 ? 9.397 -9.998 -25.253 1.00 91.06 145 TYR A CA 1
ATOM 1151 C C . TYR A 1 145 ? 8.376 -9.123 -25.976 1.00 91.06 145 TYR A C 1
ATOM 1153 O O . TYR A 1 145 ? 8.617 -8.604 -27.067 1.00 91.06 145 TYR A O 1
ATOM 1161 N N . GLU A 1 146 ? 7.252 -8.873 -25.314 1.00 86.25 146 GLU A N 1
ATOM 1162 C CA . GLU A 1 146 ? 6.263 -7.918 -25.794 1.00 86.25 146 GLU A CA 1
ATOM 1163 C C . GLU A 1 146 ? 6.638 -6.499 -25.359 1.00 86.25 146 GLU A C 1
ATOM 1165 O O . GLU A 1 146 ? 6.504 -6.110 -24.199 1.00 86.25 146 GLU A O 1
ATOM 1170 N N . PHE A 1 147 ? 7.082 -5.680 -26.313 1.00 89.38 147 PHE A N 1
ATOM 1171 C CA . PHE A 1 147 ? 7.406 -4.272 -26.062 1.00 89.38 147 PHE A CA 1
ATOM 1172 C C . PHE A 1 147 ? 6.199 -3.332 -26.217 1.00 89.38 147 PHE A C 1
ATOM 1174 O O . PHE A 1 147 ? 6.371 -2.142 -26.514 1.00 89.38 147 PHE A O 1
ATOM 1181 N N . VAL A 1 148 ? 4.983 -3.838 -25.995 1.00 86.81 148 VAL A N 1
ATOM 1182 C CA . VAL A 1 148 ? 3.732 -3.063 -26.041 1.00 86.81 148 VAL A CA 1
ATOM 1183 C C . VAL A 1 148 ? 3.657 -2.145 -24.827 1.00 86.81 148 VAL A C 1
ATOM 1185 O O . VAL A 1 148 ? 3.919 -2.569 -23.709 1.00 86.81 148 VAL A O 1
ATOM 1188 N N . VAL A 1 149 ? 3.351 -0.866 -25.042 1.00 86.38 149 VAL A N 1
ATOM 1189 C CA . VAL A 1 149 ? 3.155 0.106 -23.958 1.00 86.38 149 VAL A CA 1
ATOM 1190 C C . VAL A 1 149 ? 1.688 0.051 -23.536 1.00 86.38 149 VAL A C 1
ATOM 1192 O O . VAL A 1 149 ? 0.849 0.375 -24.379 1.00 86.38 149 VAL A O 1
ATOM 1195 N N . PRO A 1 150 ? 1.361 -0.309 -22.282 1.00 87.31 150 PRO A N 1
ATOM 1196 C CA . PRO A 1 150 ? -0.017 -0.246 -21.803 1.00 87.31 150 PRO A CA 1
ATOM 1197 C C . PRO A 1 150 ? -0.608 1.159 -21.944 1.00 87.31 150 PRO A C 1
ATOM 1199 O O . PRO A 1 150 ? 0.116 2.151 -21.791 1.00 87.31 150 PRO A O 1
ATOM 1202 N N . GLU A 1 151 ? -1.913 1.255 -22.212 1.00 91.19 151 GLU A N 1
ATOM 1203 C CA . GLU A 1 151 ? -2.607 2.518 -22.509 1.00 91.19 151 GLU A CA 1
ATOM 1204 C C . GLU A 1 151 ? -2.410 3.551 -21.392 1.00 91.19 151 GLU A C 1
ATOM 1206 O O . GLU A 1 151 ? -2.212 4.741 -21.657 1.00 91.19 151 GLU A O 1
ATOM 1211 N N . LYS A 1 152 ? -2.420 3.094 -20.133 1.00 91.75 152 LYS A N 1
ATOM 1212 C CA . LYS A 1 152 ? -2.265 3.956 -18.953 1.00 91.75 152 LYS A CA 1
ATOM 1213 C C . LYS A 1 152 ? -0.840 4.308 -18.578 1.00 91.75 152 LYS A C 1
ATOM 1215 O O . LYS A 1 152 ? -0.659 5.093 -17.644 1.00 91.75 152 LYS A O 1
ATOM 1220 N N . THR A 1 153 ? 0.154 3.860 -19.340 1.00 88.88 153 THR A N 1
ATOM 1221 C CA . THR A 1 153 ? 1.535 4.317 -19.154 1.00 88.88 153 THR A CA 1
ATOM 1222 C C . THR A 1 153 ? 1.620 5.837 -19.353 1.00 88.88 153 THR A C 1
ATOM 1224 O O . THR A 1 153 ? 1.325 6.334 -20.448 1.00 88.88 153 THR A O 1
ATOM 1227 N N . PRO A 1 154 ? 2.049 6.618 -18.344 1.00 86.81 154 PRO A N 1
ATOM 1228 C CA . PRO A 1 154 ? 2.148 8.065 -18.485 1.00 86.81 154 PRO A CA 1
ATOM 1229 C C . PRO A 1 154 ? 3.144 8.481 -19.581 1.00 86.81 154 PRO A C 1
ATOM 1231 O O . PRO A 1 154 ? 4.302 8.054 -19.619 1.00 86.81 154 PRO A O 1
ATOM 1234 N N . LYS A 1 155 ? 2.702 9.350 -20.499 1.00 86.88 155 LYS A N 1
ATOM 1235 C CA . LYS A 1 155 ? 3.508 9.746 -21.663 1.00 86.88 155 LYS A CA 1
ATOM 1236 C C . LYS A 1 155 ? 4.787 10.478 -21.246 1.00 86.88 155 LYS A C 1
ATOM 1238 O O . LYS A 1 155 ? 4.745 11.543 -20.631 1.00 86.88 155 LYS A O 1
ATOM 1243 N N . GLY A 1 156 ? 5.927 9.943 -21.679 1.00 86.75 156 GLY A N 1
ATOM 1244 C CA . GLY A 1 156 ? 7.247 10.540 -21.469 1.00 86.75 156 GLY A CA 1
ATOM 1245 C C . GLY A 1 156 ? 7.822 10.359 -20.064 1.00 86.75 156 GLY A C 1
ATOM 1246 O O . GLY A 1 156 ? 8.889 10.902 -19.806 1.00 86.75 156 GLY A O 1
ATOM 1247 N N . TRP A 1 157 ? 7.158 9.602 -19.185 1.00 89.94 157 TRP A N 1
ATOM 1248 C CA . TRP A 1 157 ? 7.678 9.264 -17.853 1.00 89.94 157 TRP A CA 1
ATOM 1249 C C . TRP A 1 157 ? 8.735 8.160 -17.886 1.00 89.94 157 TRP A C 1
ATOM 1251 O O . TRP A 1 157 ? 9.378 7.911 -16.877 1.00 89.94 157 TRP A O 1
ATOM 1261 N N . LEU A 1 158 ? 8.939 7.506 -19.029 1.00 90.75 158 LEU A N 1
ATOM 1262 C CA . LEU A 1 158 ? 9.988 6.512 -19.204 1.00 90.75 158 LEU A CA 1
ATOM 1263 C C . LEU A 1 158 ? 10.552 6.608 -20.619 1.00 90.75 158 LEU A C 1
ATOM 1265 O O . LEU A 1 158 ? 9.798 6.624 -21.597 1.00 90.75 158 LEU A O 1
ATOM 1269 N N . SER A 1 159 ? 11.875 6.686 -20.727 1.00 92.50 159 SER A N 1
ATOM 1270 C CA . SER A 1 159 ? 12.574 6.661 -22.014 1.00 92.50 159 SER A CA 1
ATOM 1271 C C . SER A 1 159 ? 12.464 5.282 -22.670 1.00 92.50 159 SER A C 1
ATOM 1273 O O . SER A 1 159 ? 12.253 4.274 -21.996 1.00 92.50 159 SER A O 1
ATOM 1275 N N . GLU A 1 160 ? 12.613 5.210 -23.996 1.00 92.19 160 GLU A N 1
ATOM 1276 C CA . GLU A 1 160 ? 12.397 3.962 -24.740 1.00 92.19 160 GLU A CA 1
ATOM 1277 C C . GLU A 1 160 ? 13.331 2.826 -24.291 1.00 92.19 160 GLU A C 1
ATOM 1279 O O . GLU A 1 160 ? 12.856 1.714 -24.059 1.00 92.19 160 GLU A O 1
ATOM 1284 N N . THR A 1 161 ? 14.631 3.100 -24.141 1.00 93.12 161 THR A N 1
ATOM 1285 C CA . THR A 1 161 ? 15.630 2.083 -23.771 1.00 93.12 161 THR A CA 1
ATOM 1286 C C . THR A 1 161 ? 15.392 1.527 -22.360 1.00 93.12 161 THR A C 1
ATOM 1288 O O . THR A 1 161 ? 15.211 0.310 -22.246 1.00 93.12 161 THR A O 1
ATOM 1291 N N . PRO A 1 162 ? 15.267 2.354 -21.296 1.00 93.81 162 PRO A N 1
ATOM 1292 C CA . PRO A 1 162 ? 14.916 1.852 -19.969 1.00 93.81 162 PRO A CA 1
ATOM 1293 C C . PRO A 1 162 ? 13.559 1.150 -19.931 1.00 93.81 162 PRO A C 1
ATOM 1295 O O . PRO A 1 162 ? 13.430 0.118 -19.282 1.00 93.81 162 PRO A O 1
ATOM 1298 N N . ARG A 1 163 ? 12.556 1.628 -20.683 1.00 94.44 163 ARG A N 1
ATOM 1299 C CA . ARG A 1 163 ? 11.253 0.954 -20.780 1.00 94.44 163 ARG A CA 1
ATOM 1300 C C . ARG A 1 163 ? 11.381 -0.475 -21.289 1.00 94.44 163 ARG A C 1
ATOM 1302 O O . ARG A 1 163 ? 10.827 -1.377 -20.670 1.00 94.44 163 ARG A O 1
ATOM 1309 N N . LYS A 1 164 ? 12.104 -0.693 -22.392 1.00 94.62 164 LYS A N 1
ATOM 1310 C CA . LYS A 1 164 ? 12.301 -2.042 -22.945 1.00 94.62 164 LYS A CA 1
ATOM 1311 C C . LYS A 1 164 ? 13.028 -2.950 -21.949 1.00 94.62 164 LYS A C 1
ATOM 1313 O O . LYS A 1 164 ? 12.601 -4.084 -21.754 1.00 94.62 164 LYS A O 1
ATOM 1318 N N . LYS A 1 165 ? 14.061 -2.441 -21.263 1.00 95.81 165 LYS A N 1
ATOM 1319 C CA . LYS A 1 165 ? 14.756 -3.167 -20.181 1.00 95.81 165 LYS A CA 1
ATOM 1320 C C . LYS A 1 165 ? 13.782 -3.545 -19.054 1.00 95.81 165 LYS A C 1
ATOM 1322 O O . LYS A 1 165 ? 13.706 -4.703 -18.655 1.00 95.81 165 LYS A O 1
ATOM 1327 N N . MET A 1 166 ? 12.945 -2.611 -18.611 1.00 95.12 166 MET A N 1
ATOM 1328 C CA . MET A 1 166 ? 11.944 -2.880 -17.577 1.00 95.12 166 MET A CA 1
ATOM 1329 C C . MET A 1 166 ? 10.838 -3.852 -18.028 1.00 95.12 166 MET A C 1
ATOM 1331 O O . MET A 1 166 ? 10.290 -4.564 -17.193 1.00 95.12 166 MET A O 1
ATOM 1335 N N . GLN A 1 167 ? 10.513 -3.933 -19.322 1.00 94.88 167 GLN A N 1
ATOM 1336 C CA . GLN A 1 167 ? 9.571 -4.930 -19.858 1.00 94.88 167 GLN A CA 1
ATOM 1337 C C . GLN A 1 167 ? 10.164 -6.341 -19.878 1.00 94.88 167 GLN A C 1
ATOM 1339 O O . GLN A 1 167 ? 9.478 -7.297 -19.519 1.00 94.88 167 GLN A O 1
ATOM 1344 N N . VAL A 1 168 ? 11.450 -6.470 -20.219 1.00 96.19 168 VAL A N 1
ATOM 1345 C CA . VAL A 1 168 ? 12.196 -7.728 -20.058 1.00 96.19 168 VAL A CA 1
ATOM 1346 C C . VAL A 1 168 ? 12.197 -8.153 -18.586 1.00 96.19 168 VAL A C 1
ATOM 1348 O O . VAL A 1 168 ? 11.912 -9.310 -18.282 1.00 96.19 168 VAL A O 1
ATOM 1351 N N . LEU A 1 169 ? 12.454 -7.218 -17.664 1.00 95.62 169 LEU A N 1
ATOM 1352 C CA . LEU A 1 169 ? 12.411 -7.494 -16.227 1.00 95.62 169 LEU A CA 1
ATOM 1353 C C . LEU A 1 169 ? 11.019 -7.968 -15.775 1.00 95.62 169 LEU A C 1
ATOM 1355 O O . LEU A 1 169 ? 10.925 -9.022 -15.149 1.00 95.62 169 LEU A O 1
ATOM 1359 N N . ARG A 1 170 ? 9.946 -7.252 -16.150 1.00 94.62 170 ARG A N 1
ATOM 1360 C CA . ARG A 1 170 ? 8.550 -7.636 -15.854 1.00 94.62 170 ARG A CA 1
ATOM 1361 C C . ARG A 1 170 ? 8.244 -9.051 -16.347 1.00 94.62 170 ARG A C 1
ATOM 1363 O O . ARG A 1 170 ? 7.691 -9.836 -15.585 1.00 94.62 170 ARG A O 1
ATOM 1370 N N . HIS A 1 171 ? 8.643 -9.395 -17.573 1.00 95.00 171 HIS A N 1
ATOM 1371 C CA . HIS A 1 171 ? 8.445 -10.733 -18.141 1.00 95.00 171 HIS A CA 1
ATOM 1372 C C . HIS A 1 171 ? 9.077 -11.831 -17.272 1.00 95.00 171 HIS A C 1
ATOM 1374 O O . HIS A 1 171 ? 8.417 -12.809 -16.925 1.00 95.00 171 HIS A O 1
ATOM 1380 N N . HIS A 1 172 ? 10.345 -11.665 -16.883 1.00 96.31 172 HIS A N 1
ATOM 1381 C CA . HIS A 1 172 ? 11.045 -12.678 -16.084 1.00 96.31 172 HIS A CA 1
ATOM 1382 C C . HIS A 1 172 ? 10.555 -12.741 -14.635 1.00 96.31 172 HIS A C 1
ATOM 1384 O O . HIS A 1 172 ? 10.490 -13.836 -14.081 1.00 96.31 172 HIS A O 1
ATOM 1390 N N . VAL A 1 173 ? 10.188 -11.606 -14.028 1.00 96.25 173 VAL A N 1
ATOM 1391 C CA . VAL A 1 173 ? 9.624 -11.560 -12.667 1.00 96.25 173 VAL A CA 1
ATOM 1392 C C . VAL A 1 173 ? 8.236 -12.204 -12.625 1.00 96.25 173 VAL A C 1
ATOM 1394 O O . VAL A 1 173 ? 7.962 -12.978 -11.713 1.00 96.25 173 VAL A O 1
ATOM 1397 N N . ALA A 1 174 ? 7.387 -11.966 -13.630 1.00 94.50 174 ALA A N 1
ATOM 1398 C CA . ALA A 1 174 ? 6.057 -12.574 -13.726 1.00 94.50 174 ALA A CA 1
ATOM 1399 C C . ALA A 1 174 ? 6.093 -14.106 -13.883 1.00 94.50 174 ALA A C 1
ATOM 1401 O O . ALA A 1 174 ? 5.134 -14.783 -13.530 1.00 94.50 174 ALA A O 1
ATOM 1402 N N . ALA A 1 175 ? 7.199 -14.662 -14.388 1.00 95.88 175 ALA A N 1
ATOM 1403 C CA . ALA A 1 175 ? 7.395 -16.104 -14.532 1.00 95.88 175 ALA A CA 1
ATOM 1404 C C . ALA A 1 175 ? 7.919 -16.796 -13.253 1.00 95.88 175 ALA A C 1
ATOM 1406 O O . ALA A 1 175 ? 8.106 -18.017 -13.247 1.00 95.88 175 ALA A O 1
ATOM 1407 N N . LEU A 1 176 ? 8.220 -16.044 -12.188 1.00 96.81 176 LEU A N 1
ATOM 1408 C CA . LEU A 1 176 ? 8.637 -16.610 -10.904 1.00 96.81 176 LEU A CA 1
ATOM 1409 C C . LEU A 1 176 ? 7.428 -17.152 -10.112 1.00 96.81 176 LEU A C 1
ATOM 1411 O O . LEU A 1 176 ? 6.304 -16.707 -10.333 1.00 96.81 176 LEU A O 1
ATOM 1415 N N . PRO A 1 177 ? 7.636 -18.106 -9.180 1.00 97.56 177 PRO A N 1
ATOM 1416 C CA . PRO A 1 177 ? 6.566 -18.609 -8.316 1.00 97.56 177 PRO A CA 1
ATOM 1417 C C . PRO A 1 177 ? 5.930 -17.498 -7.483 1.00 97.56 177 PRO A C 1
ATOM 1419 O O . PRO A 1 177 ? 6.636 -16.598 -7.037 1.00 97.56 177 PRO A O 1
ATOM 1422 N N . ASP A 1 178 ? 4.630 -17.585 -7.227 1.00 96.31 178 ASP A N 1
ATOM 1423 C CA . ASP A 1 178 ? 3.923 -16.608 -6.403 1.00 96.31 178 ASP A CA 1
ATOM 1424 C C . ASP A 1 178 ? 4.170 -16.869 -4.910 1.00 96.31 178 ASP A C 1
ATOM 1426 O O . ASP A 1 178 ? 3.518 -17.707 -4.289 1.00 96.31 178 ASP A O 1
ATOM 1430 N N . ASP A 1 179 ? 5.201 -16.227 -4.360 1.00 97.38 179 ASP A N 1
ATOM 1431 C CA . ASP A 1 179 ? 5.635 -16.392 -2.974 1.00 97.38 179 ASP A CA 1
ATOM 1432 C C . ASP A 1 179 ? 6.338 -15.122 -2.444 1.00 97.38 179 ASP A C 1
ATOM 1434 O O . ASP A 1 179 ? 6.711 -14.244 -3.232 1.00 97.38 179 ASP A O 1
ATOM 1438 N N . PRO A 1 180 ? 6.583 -15.021 -1.120 1.00 97.62 180 PRO A N 1
ATOM 1439 C CA . PRO A 1 180 ? 7.212 -13.839 -0.528 1.00 97.62 180 PRO A CA 1
ATOM 1440 C C . PRO A 1 180 ? 8.604 -13.493 -1.074 1.00 97.62 180 PRO A C 1
ATOM 1442 O O . PRO A 1 180 ? 9.020 -12.339 -1.014 1.00 97.62 180 PRO A O 1
ATOM 1445 N N . VAL A 1 181 ? 9.347 -14.465 -1.621 1.00 98.31 181 VAL A N 1
ATOM 1446 C CA . VAL A 1 181 ? 10.646 -14.184 -2.253 1.00 98.31 181 VAL A CA 1
ATOM 1447 C C . VAL A 1 181 ? 10.434 -13.442 -3.571 1.00 98.31 181 VAL A C 1
ATOM 1449 O O . VAL A 1 181 ? 11.190 -12.526 -3.893 1.00 98.31 181 VAL A O 1
ATOM 1452 N N . THR A 1 182 ? 9.422 -13.829 -4.346 1.00 98.25 182 THR A N 1
ATOM 1453 C CA . THR A 1 182 ? 9.063 -13.138 -5.588 1.00 98.25 182 THR A CA 1
ATOM 1454 C C . THR A 1 182 ? 8.559 -11.724 -5.336 1.00 98.25 182 THR A C 1
ATOM 1456 O O . THR A 1 182 ? 8.905 -10.818 -6.098 1.00 98.25 182 THR A O 1
ATOM 1459 N N . ASP A 1 183 ? 7.843 -11.498 -4.236 1.00 97.94 183 ASP A N 1
ATOM 1460 C CA . ASP A 1 183 ? 7.387 -10.160 -3.862 1.00 97.94 183 ASP A CA 1
ATOM 1461 C C . ASP A 1 183 ? 8.544 -9.177 -3.617 1.00 97.94 183 ASP A C 1
ATOM 1463 O O . ASP A 1 183 ? 8.422 -8.006 -3.975 1.00 97.94 183 ASP A O 1
ATOM 1467 N N . LEU A 1 184 ? 9.709 -9.636 -3.132 1.00 98.31 184 LEU A N 1
ATOM 1468 C CA . LEU A 1 184 ? 10.914 -8.794 -3.042 1.00 98.31 184 LEU A CA 1
ATOM 1469 C C . LEU A 1 184 ? 11.360 -8.282 -4.422 1.00 98.31 184 LEU A C 1
ATOM 1471 O O . LEU A 1 184 ? 11.721 -7.114 -4.564 1.00 98.31 184 LEU A O 1
ATOM 1475 N N . PHE A 1 185 ? 11.306 -9.131 -5.456 1.00 98.25 185 PHE A N 1
ATOM 1476 C CA . PHE A 1 185 ? 11.637 -8.726 -6.827 1.00 98.25 185 PHE A CA 1
ATOM 1477 C C . PHE A 1 185 ? 10.571 -7.807 -7.424 1.00 98.25 185 PHE A C 1
ATOM 1479 O O . PHE A 1 185 ? 10.924 -6.840 -8.100 1.00 98.25 185 PHE A O 1
ATOM 1486 N N . ARG A 1 186 ? 9.283 -8.075 -7.162 1.00 98.00 186 ARG A N 1
ATOM 1487 C CA . ARG A 1 186 ? 8.178 -7.204 -7.593 1.00 98.00 186 ARG A CA 1
ATOM 1488 C C . ARG A 1 186 ? 8.313 -5.816 -6.966 1.00 98.00 186 ARG A C 1
ATOM 1490 O O . ARG A 1 186 ? 8.262 -4.830 -7.698 1.00 98.00 186 ARG A O 1
ATOM 1497 N N . LEU A 1 187 ? 8.575 -5.739 -5.656 1.00 97.56 187 LEU A N 1
ATOM 1498 C CA . LEU A 1 187 ? 8.795 -4.475 -4.952 1.00 97.56 187 LEU A CA 1
ATOM 1499 C C . LEU A 1 187 ? 10.018 -3.738 -5.500 1.00 97.56 187 LEU A C 1
ATOM 1501 O O . LEU A 1 187 ? 9.916 -2.561 -5.831 1.00 97.56 187 LEU A O 1
ATOM 1505 N N . ALA A 1 188 ? 11.164 -4.414 -5.631 1.00 97.25 188 ALA A N 1
ATOM 1506 C CA . ALA A 1 188 ? 12.377 -3.796 -6.161 1.00 97.25 188 ALA A CA 1
ATOM 1507 C C . ALA A 1 188 ? 12.162 -3.248 -7.580 1.00 97.25 188 ALA A C 1
ATOM 1509 O O . ALA A 1 188 ? 12.574 -2.128 -7.868 1.00 97.25 188 ALA A O 1
ATOM 1510 N N . MET A 1 189 ? 11.470 -4.004 -8.441 1.00 96.06 189 MET A N 1
ATOM 1511 C CA . MET A 1 189 ? 11.132 -3.585 -9.801 1.00 96.06 189 MET A CA 1
ATOM 1512 C C . MET A 1 189 ? 10.289 -2.308 -9.814 1.00 96.06 189 MET A C 1
ATOM 1514 O O . MET A 1 189 ? 10.602 -1.401 -10.581 1.00 96.06 189 MET A O 1
ATOM 1518 N N . VAL A 1 190 ? 9.238 -2.214 -8.994 1.00 95.06 190 VAL A N 1
ATOM 1519 C CA . VAL A 1 190 ? 8.390 -1.010 -8.984 1.00 95.06 190 VAL A CA 1
ATOM 1520 C C . VAL A 1 190 ? 9.033 0.162 -8.252 1.00 95.06 190 VAL A C 1
ATOM 1522 O O . VAL A 1 190 ? 8.814 1.303 -8.636 1.00 95.06 190 VAL A O 1
ATOM 1525 N N . ALA A 1 191 ? 9.868 -0.095 -7.246 1.00 93.81 191 ALA A N 1
ATOM 1526 C CA . ALA A 1 191 ? 10.511 0.951 -6.458 1.00 93.81 191 ALA A CA 1
ATOM 1527 C C . ALA A 1 191 ? 11.538 1.763 -7.258 1.00 93.81 191 ALA A C 1
ATOM 1529 O O . ALA A 1 191 ? 11.682 2.956 -7.012 1.00 93.81 191 ALA A O 1
ATOM 1530 N N . ILE A 1 192 ? 12.235 1.141 -8.215 1.00 94.00 192 ILE A N 1
ATOM 1531 C CA . ILE A 1 192 ? 13.229 1.835 -9.052 1.00 94.00 192 ILE A CA 1
ATOM 1532 C C . ILE A 1 192 ? 12.588 2.628 -10.203 1.00 94.00 192 ILE A C 1
ATOM 1534 O O . ILE A 1 192 ? 13.255 3.429 -10.856 1.00 94.00 192 ILE A O 1
ATOM 1538 N N . LEU A 1 193 ? 11.301 2.397 -10.497 1.00 90.19 193 LEU A N 1
ATOM 1539 C CA . LEU A 1 193 ? 10.649 2.964 -11.679 1.00 90.19 193 LEU A CA 1
ATOM 1540 C C . LEU A 1 193 ? 10.531 4.484 -11.640 1.00 90.19 193 LEU A C 1
ATOM 1542 O O . LEU A 1 193 ? 10.927 5.091 -12.629 1.00 90.19 193 LEU A O 1
ATOM 1546 N N . PRO A 1 194 ? 9.979 5.125 -10.595 1.00 85.00 194 PRO A N 1
ATOM 1547 C CA . PRO A 1 194 ? 9.664 6.540 -10.708 1.00 85.00 194 PRO A CA 1
ATOM 1548 C C . PRO A 1 194 ? 10.916 7.424 -10.692 1.00 85.00 194 PRO A C 1
ATOM 1550 O O . PRO A 1 194 ? 11.049 8.297 -11.546 1.00 85.00 194 PRO A O 1
ATOM 1553 N N . GLU A 1 195 ? 11.845 7.184 -9.763 1.00 79.62 195 GLU A N 1
ATOM 1554 C CA . GLU A 1 195 ? 12.970 8.101 -9.504 1.00 79.62 195 GLU A CA 1
ATOM 1555 C C . GLU A 1 195 ? 14.273 7.702 -10.192 1.00 79.62 195 GLU A C 1
ATOM 1557 O O . GLU A 1 195 ? 14.982 8.566 -10.708 1.00 79.62 195 GLU A O 1
ATOM 1562 N N . ASP A 1 196 ? 14.601 6.409 -10.202 1.00 89.31 196 ASP A N 1
ATOM 1563 C CA . ASP A 1 196 ? 15.921 5.957 -10.647 1.00 89.31 196 ASP A CA 1
ATOM 1564 C C . ASP A 1 196 ? 15.954 5.676 -12.156 1.00 89.31 196 ASP A C 1
ATOM 1566 O O . ASP A 1 196 ? 16.921 5.998 -12.856 1.00 89.31 196 ASP A O 1
ATOM 1570 N N . VAL A 1 197 ? 14.886 5.061 -12.667 1.00 91.44 197 VAL A N 1
ATOM 1571 C CA . VAL A 1 197 ? 14.766 4.646 -14.071 1.00 91.44 197 VAL A CA 1
ATOM 1572 C C . VAL A 1 197 ? 13.891 5.612 -14.875 1.00 91.44 197 VAL A C 1
ATOM 1574 O O . VAL A 1 197 ? 14.114 5.819 -16.072 1.00 91.44 197 VAL A O 1
ATOM 1577 N N . GLY A 1 198 ? 12.887 6.187 -14.222 1.00 89.69 198 GLY A N 1
ATOM 1578 C CA . GLY A 1 198 ? 11.891 7.066 -14.803 1.00 89.69 198 GLY A CA 1
ATOM 1579 C C . GLY A 1 198 ? 12.383 8.483 -15.041 1.00 89.69 198 GLY A C 1
ATOM 1580 O O . GLY A 1 198 ? 13.379 8.961 -14.508 1.00 89.69 198 GLY A O 1
ATOM 1581 N N . ASN A 1 199 ? 11.608 9.184 -15.852 1.00 90.31 199 ASN A N 1
ATOM 1582 C CA . ASN A 1 199 ? 11.720 10.611 -16.089 1.00 90.31 199 ASN A CA 1
ATOM 1583 C C . ASN A 1 199 ? 10.686 11.325 -15.212 1.00 90.31 199 ASN A C 1
ATOM 1585 O O . ASN A 1 199 ? 9.869 12.088 -15.734 1.00 90.31 199 ASN A O 1
ATOM 1589 N N . VAL A 1 200 ? 10.632 11.009 -13.916 1.00 86.31 200 VAL A N 1
ATOM 1590 C CA . VAL A 1 200 ? 9.620 11.539 -12.993 1.00 86.31 200 VAL A CA 1
ATOM 1591 C C . VAL A 1 200 ? 10.292 12.393 -11.929 1.00 86.31 200 VAL A C 1
ATOM 1593 O O . VAL A 1 200 ? 11.349 12.060 -11.405 1.00 86.31 200 VAL A O 1
ATOM 1596 N N . ARG A 1 201 ? 9.653 13.513 -11.599 1.00 81.75 201 ARG A N 1
ATOM 1597 C CA . ARG A 1 201 ? 9.971 14.330 -10.433 1.00 81.75 201 ARG A CA 1
ATOM 1598 C C . ARG A 1 201 ? 8.732 14.454 -9.566 1.00 81.75 201 ARG A C 1
ATOM 1600 O O . ARG A 1 201 ? 7.647 14.771 -10.063 1.00 81.75 201 ARG A O 1
ATOM 1607 N N . PHE A 1 202 ? 8.925 14.260 -8.270 1.00 72.88 202 PHE A N 1
ATOM 1608 C CA . PHE A 1 202 ? 7.884 14.435 -7.270 1.00 72.88 202 PHE A CA 1
ATOM 1609 C C . PHE A 1 202 ? 7.903 15.865 -6.722 1.00 72.88 202 PHE A C 1
ATOM 1611 O O . PHE A 1 202 ? 8.905 16.319 -6.173 1.00 72.88 202 PHE A O 1
ATOM 1618 N N . GLY A 1 203 ? 6.793 16.575 -6.923 1.00 67.69 203 GLY A N 1
ATOM 1619 C CA . GLY A 1 203 ? 6.411 17.778 -6.179 1.00 67.69 203 GLY A CA 1
ATOM 1620 C C . GLY A 1 203 ? 5.090 17.508 -5.444 1.00 67.69 203 GLY A C 1
ATOM 1621 O O . GLY A 1 203 ? 4.889 16.377 -5.006 1.00 67.69 203 GLY A O 1
ATOM 1622 N N . PRO A 1 204 ? 4.153 18.475 -5.375 1.00 63.62 204 PRO A N 1
ATOM 1623 C CA . PRO A 1 204 ? 2.782 18.211 -4.913 1.00 63.62 204 PRO A CA 1
ATOM 1624 C C . PRO A 1 204 ? 2.070 17.121 -5.737 1.00 63.62 204 PRO A C 1
ATOM 1626 O O . PRO A 1 204 ? 1.258 16.360 -5.223 1.00 63.62 204 PRO A O 1
ATOM 1629 N N . GLU A 1 205 ? 2.418 17.016 -7.024 1.00 68.62 205 GLU A N 1
ATOM 1630 C CA . GLU A 1 205 ? 2.027 15.922 -7.913 1.00 68.62 205 GLU A CA 1
ATOM 1631 C C . GLU A 1 205 ? 3.262 15.349 -8.628 1.00 68.62 205 GLU A C 1
ATOM 1633 O O . GLU A 1 205 ? 4.258 16.051 -8.849 1.00 68.62 205 GLU A O 1
ATOM 1638 N N . ALA A 1 206 ? 3.185 14.085 -9.055 1.00 76.81 206 ALA A N 1
ATOM 1639 C CA . ALA A 1 206 ? 4.185 13.483 -9.934 1.00 76.81 206 ALA A CA 1
ATOM 1640 C C . ALA A 1 206 ? 4.126 14.088 -11.353 1.00 76.81 206 ALA A C 1
ATOM 1642 O O . ALA A 1 206 ? 3.070 14.143 -12.000 1.00 76.81 206 ALA A O 1
ATOM 1643 N N . THR A 1 207 ? 5.275 14.551 -11.854 1.00 82.81 207 THR A N 1
ATOM 1644 C CA . THR A 1 207 ? 5.402 15.222 -13.160 1.00 82.81 207 THR A CA 1
ATOM 1645 C C . THR A 1 207 ? 6.598 14.707 -13.955 1.00 82.81 207 THR A C 1
ATOM 1647 O O . THR A 1 207 ? 7.530 14.136 -13.398 1.00 82.81 207 THR A O 1
ATOM 1650 N N . ARG A 1 208 ? 6.584 14.910 -15.280 1.00 87.56 208 ARG A N 1
ATOM 1651 C CA . ARG A 1 208 ? 7.698 14.517 -16.156 1.00 87.56 208 ARG A CA 1
ATOM 1652 C C . ARG A 1 208 ? 8.910 15.431 -15.951 1.00 87.56 208 ARG A C 1
ATOM 1654 O O . ARG A 1 208 ? 8.806 16.639 -16.160 1.00 87.56 208 ARG A O 1
ATOM 1661 N N . ASP A 1 209 ? 10.069 14.839 -15.694 1.00 86.00 209 ASP A N 1
ATOM 1662 C CA . ASP A 1 209 ? 11.372 15.494 -15.663 1.00 86.00 209 ASP A CA 1
ATOM 1663 C C . ASP A 1 209 ? 12.145 15.250 -16.965 1.00 86.00 209 ASP A C 1
ATOM 1665 O O . ASP A 1 209 ? 12.736 14.195 -17.182 1.00 86.00 209 ASP A O 1
ATOM 1669 N N . ARG A 1 210 ? 12.177 16.258 -17.842 1.00 85.94 210 ARG A N 1
ATOM 1670 C CA . ARG A 1 210 ? 12.901 16.157 -19.120 1.00 85.94 210 ARG A CA 1
ATOM 1671 C C . ARG A 1 210 ? 14.415 16.070 -18.957 1.00 85.94 210 ARG A C 1
ATOM 1673 O O . ARG A 1 210 ? 15.082 15.582 -19.859 1.00 85.94 210 ARG A O 1
ATOM 1680 N N . SER A 1 211 ? 14.965 16.559 -17.846 1.00 85.38 211 SER A N 1
ATOM 1681 C CA . SER A 1 211 ? 16.410 16.493 -17.597 1.00 85.38 211 SER A CA 1
ATOM 1682 C C . SER A 1 211 ? 16.877 15.082 -17.230 1.00 85.38 211 SER A C 1
ATOM 1684 O O . SER A 1 211 ? 18.059 14.778 -17.355 1.00 85.38 211 SER A O 1
ATOM 1686 N N . ALA A 1 212 ? 15.941 14.216 -16.829 1.00 82.88 212 ALA A N 1
ATOM 1687 C CA . ALA A 1 212 ? 16.186 12.820 -16.507 1.00 82.88 212 ALA A CA 1
ATOM 1688 C C . ALA A 1 212 ? 16.092 11.880 -17.729 1.00 82.88 212 ALA A C 1
ATOM 1690 O O . ALA A 1 212 ? 16.374 10.688 -17.591 1.00 82.88 212 ALA A O 1
ATOM 1691 N N . GLU A 1 213 ? 15.737 12.395 -18.913 1.00 88.44 213 GLU A N 1
ATOM 1692 C CA . GLU A 1 213 ? 15.591 11.601 -20.134 1.00 88.44 213 GLU A CA 1
ATOM 1693 C C . GLU A 1 213 ? 16.928 11.052 -20.632 1.00 88.44 213 GLU A C 1
ATOM 1695 O O . GLU A 1 213 ? 17.839 11.791 -20.995 1.00 88.44 213 GLU A O 1
ATOM 1700 N N . GLY A 1 214 ? 17.017 9.731 -20.725 1.00 87.00 214 GLY A N 1
ATOM 1701 C CA . GLY A 1 214 ? 18.132 9.055 -21.373 1.00 87.00 214 GLY A CA 1
ATOM 1702 C C . GLY A 1 214 ? 18.050 7.550 -21.204 1.00 87.00 214 GLY A C 1
ATOM 1703 O O . GLY A 1 214 ? 17.040 7.026 -20.724 1.00 87.00 214 GLY A O 1
ATOM 1704 N N . ASP A 1 215 ? 19.115 6.860 -21.603 1.00 86.81 215 ASP A N 1
ATOM 1705 C CA . ASP A 1 215 ? 19.322 5.491 -21.147 1.00 86.81 215 ASP A CA 1
ATOM 1706 C C . ASP A 1 215 ? 19.767 5.492 -19.679 1.00 86.81 215 ASP A C 1
ATOM 1708 O O . ASP A 1 215 ? 20.452 6.405 -19.214 1.00 86.81 215 ASP A O 1
ATOM 1712 N N . ARG A 1 216 ? 19.346 4.461 -18.953 1.00 90.75 216 ARG A N 1
ATOM 1713 C CA . ARG A 1 216 ? 19.633 4.243 -17.539 1.00 90.75 216 ARG A CA 1
ATOM 1714 C C . ARG A 1 216 ? 20.213 2.850 -17.382 1.00 90.75 216 ARG A C 1
ATOM 1716 O O . ARG A 1 216 ? 19.797 1.906 -18.063 1.00 90.75 216 ARG A O 1
ATOM 1723 N N . ASP A 1 217 ? 21.158 2.722 -16.462 1.00 93.50 217 ASP A N 1
ATOM 1724 C CA . ASP A 1 217 ? 21.727 1.431 -16.099 1.00 93.50 217 ASP A CA 1
ATOM 1725 C C . ASP A 1 217 ? 20.763 0.680 -15.170 1.00 93.50 217 ASP A C 1
ATOM 1727 O O . ASP A 1 217 ? 20.931 0.620 -13.954 1.00 93.50 217 ASP A O 1
ATOM 1731 N N . VAL A 1 218 ? 19.682 0.168 -15.768 1.00 95.75 218 VAL A N 1
ATOM 1732 C CA . VAL A 1 218 ? 18.613 -0.554 -15.063 1.00 95.75 218 VAL A CA 1
ATOM 1733 C C . VAL A 1 218 ? 19.168 -1.752 -14.297 1.00 95.75 218 VAL A C 1
ATOM 1735 O O . VAL A 1 218 ? 18.696 -2.039 -13.201 1.00 95.75 218 VAL A O 1
ATOM 1738 N N . GLU A 1 219 ? 20.172 -2.439 -14.847 1.00 95.44 219 GLU A N 1
ATOM 1739 C CA . GLU A 1 219 ? 20.800 -3.587 -14.194 1.00 95.44 219 GLU A CA 1
ATOM 1740 C C . GLU A 1 219 ? 21.511 -3.171 -12.911 1.00 95.44 219 GLU A C 1
ATOM 1742 O O . GLU A 1 219 ? 21.266 -3.760 -11.855 1.00 95.44 219 GLU A O 1
ATOM 1747 N N . HIS A 1 220 ? 22.343 -2.129 -12.980 1.00 96.31 220 HIS A N 1
ATOM 1748 C CA . HIS A 1 220 ? 23.051 -1.616 -11.815 1.00 96.31 220 HIS A CA 1
ATOM 1749 C C . HIS A 1 220 ? 22.086 -1.105 -10.740 1.00 96.31 220 HIS A C 1
ATOM 1751 O O . HIS A 1 220 ? 22.216 -1.476 -9.573 1.00 96.31 220 HIS A O 1
ATOM 1757 N N . ILE A 1 221 ? 21.085 -0.312 -11.134 1.00 97.00 221 ILE A N 1
ATOM 1758 C CA . ILE A 1 221 ? 20.072 0.251 -10.229 1.00 97.00 221 ILE A CA 1
ATOM 1759 C C . ILE A 1 221 ? 19.287 -0.867 -9.525 1.00 97.00 221 ILE A C 1
ATOM 1761 O O . ILE A 1 221 ? 19.153 -0.861 -8.299 1.00 97.00 221 ILE A O 1
ATOM 1765 N N . LEU A 1 222 ? 18.805 -1.861 -10.281 1.00 97.25 222 LEU A N 1
ATOM 1766 C CA . LEU A 1 222 ? 18.093 -3.012 -9.722 1.00 97.25 222 LEU A CA 1
ATOM 1767 C C . LEU A 1 222 ? 18.986 -3.802 -8.762 1.00 97.25 222 LEU A C 1
ATOM 1769 O O . LEU A 1 222 ? 18.550 -4.169 -7.673 1.00 97.25 222 LEU A O 1
ATOM 1773 N N . THR A 1 223 ? 20.236 -4.049 -9.153 1.00 97.62 223 THR A N 1
ATOM 1774 C CA . THR A 1 223 ? 21.205 -4.793 -8.342 1.00 97.62 223 THR A CA 1
ATOM 1775 C C . THR A 1 223 ? 21.435 -4.093 -7.007 1.00 97.62 223 THR A C 1
ATOM 1777 O O . THR A 1 223 ? 21.283 -4.733 -5.971 1.00 97.62 223 THR A O 1
ATOM 1780 N N . GLN A 1 224 ? 21.673 -2.777 -7.018 1.00 96.94 224 GLN A N 1
ATOM 1781 C CA . GLN A 1 224 ? 21.821 -1.982 -5.798 1.00 96.94 224 GLN A CA 1
ATOM 1782 C C . GLN A 1 224 ? 20.573 -2.023 -4.913 1.00 96.94 224 GLN A C 1
ATOM 1784 O O . GLN A 1 224 ? 20.689 -2.093 -3.690 1.00 96.94 224 GLN A O 1
ATOM 1789 N N . LYS A 1 225 ? 19.373 -1.976 -5.505 1.00 96.44 225 LYS A N 1
ATOM 1790 C CA . LYS A 1 225 ? 18.125 -2.063 -4.739 1.00 96.44 225 LYS A CA 1
ATOM 1791 C C . LYS A 1 225 ? 17.981 -3.421 -4.055 1.00 96.44 225 LYS A C 1
ATOM 1793 O O . LYS A 1 225 ? 17.645 -3.469 -2.875 1.00 96.44 225 LYS A O 1
ATOM 1798 N N . LEU A 1 226 ? 18.262 -4.502 -4.779 1.00 97.31 226 LEU A N 1
ATOM 1799 C CA . LEU A 1 226 ? 18.209 -5.864 -4.251 1.00 97.31 226 LEU A CA 1
ATOM 1800 C C . LEU A 1 226 ? 19.277 -6.103 -3.173 1.00 97.31 226 LEU A C 1
ATOM 1802 O O . LEU A 1 226 ? 18.960 -6.737 -2.174 1.00 97.31 226 LEU A O 1
ATOM 1806 N N . ASP A 1 227 ? 20.489 -5.555 -3.330 1.00 96.88 227 ASP A N 1
ATOM 1807 C CA . ASP A 1 227 ? 21.540 -5.594 -2.298 1.00 96.88 227 ASP A CA 1
ATOM 1808 C C . ASP A 1 227 ? 21.092 -4.929 -0.996 1.00 96.88 227 ASP A C 1
ATOM 1810 O O . ASP A 1 227 ? 21.303 -5.478 0.083 1.00 96.88 227 ASP A O 1
ATOM 1814 N N . ARG A 1 228 ? 20.457 -3.752 -1.085 1.00 95.25 228 ARG A N 1
ATOM 1815 C CA . ARG A 1 228 ? 19.948 -3.041 0.098 1.00 95.25 228 ARG A CA 1
ATOM 1816 C C . ARG A 1 228 ? 18.871 -3.853 0.813 1.00 95.25 228 ARG A C 1
ATOM 1818 O O . ARG A 1 228 ? 18.988 -4.073 2.010 1.00 95.25 228 ARG A O 1
ATOM 1825 N N . ILE A 1 229 ? 17.878 -4.346 0.069 1.00 96.00 229 ILE A N 1
ATOM 1826 C CA . ILE A 1 229 ? 16.802 -5.188 0.618 1.00 96.00 229 ILE A CA 1
ATOM 1827 C C . ILE A 1 229 ? 17.380 -6.428 1.313 1.00 96.00 229 ILE A C 1
ATOM 1829 O O . ILE A 1 229 ? 16.954 -6.784 2.408 1.00 96.00 229 ILE A O 1
ATOM 1833 N N . GLU A 1 230 ? 18.360 -7.081 0.690 1.00 96.88 230 GLU A N 1
ATOM 1834 C CA . GLU A 1 230 ? 19.028 -8.253 1.251 1.00 96.88 230 GLU A CA 1
ATOM 1835 C C . GLU A 1 230 ? 19.773 -7.930 2.547 1.00 96.88 230 GLU A C 1
ATOM 1837 O O . GLU A 1 230 ? 19.548 -8.602 3.550 1.00 96.88 230 GLU A O 1
ATOM 1842 N N . SER A 1 231 ? 20.610 -6.888 2.539 1.00 95.19 231 SER A N 1
ATOM 1843 C CA . SER A 1 231 ? 21.379 -6.451 3.709 1.00 95.19 231 SER A CA 1
ATOM 1844 C C . SER A 1 231 ? 20.470 -6.086 4.882 1.00 95.19 231 SER A C 1
ATOM 1846 O O . SER A 1 231 ? 20.742 -6.472 6.017 1.00 95.19 231 SER A O 1
ATOM 1848 N N . ASP A 1 232 ? 19.384 -5.363 4.615 1.00 94.38 232 ASP A N 1
ATOM 1849 C CA . ASP A 1 232 ? 18.426 -4.961 5.643 1.00 94.38 232 ASP A CA 1
ATOM 1850 C C . ASP A 1 232 ? 17.699 -6.195 6.220 1.00 94.38 232 ASP A C 1
ATOM 1852 O O . ASP A 1 232 ? 17.537 -6.313 7.434 1.00 94.38 232 ASP A O 1
ATOM 1856 N N . LEU A 1 233 ? 17.309 -7.166 5.380 1.00 95.31 233 LEU A N 1
ATOM 1857 C CA . LEU A 1 233 ? 16.713 -8.426 5.846 1.00 95.31 233 LEU A CA 1
ATOM 1858 C C . LEU A 1 233 ? 17.689 -9.279 6.655 1.00 95.31 233 LEU A C 1
ATOM 1860 O O . LEU A 1 233 ? 17.267 -9.913 7.618 1.00 95.31 233 LEU A O 1
ATOM 1864 N N . GLU A 1 234 ? 18.969 -9.332 6.284 1.00 95.69 234 GLU A N 1
ATOM 1865 C CA . GLU A 1 234 ? 19.987 -10.049 7.058 1.00 95.69 234 GLU A CA 1
ATOM 1866 C C . GLU A 1 234 ? 20.097 -9.491 8.477 1.00 95.69 234 GLU A C 1
ATOM 1868 O O . GLU A 1 234 ? 20.093 -10.264 9.439 1.00 95.69 234 GLU A O 1
ATOM 1873 N N . GLU A 1 235 ? 20.150 -8.164 8.602 1.00 92.81 235 GLU A N 1
ATOM 1874 C CA . GLU A 1 235 ? 20.206 -7.467 9.885 1.00 92.81 235 GLU A CA 1
ATOM 1875 C C . GLU A 1 235 ? 18.939 -7.721 10.709 1.00 92.81 235 GLU A C 1
ATOM 1877 O O . GLU A 1 235 ? 19.022 -8.161 11.858 1.00 92.81 235 GLU A O 1
ATOM 1882 N N . ILE A 1 236 ? 17.761 -7.556 10.099 1.00 92.50 236 ILE A N 1
ATOM 1883 C CA . ILE A 1 236 ? 16.467 -7.798 10.748 1.00 92.50 236 ILE A CA 1
ATOM 1884 C C . ILE A 1 236 ? 16.344 -9.251 11.219 1.00 92.50 236 ILE A C 1
ATOM 1886 O O . ILE A 1 236 ? 15.982 -9.523 12.364 1.00 92.50 236 ILE A O 1
ATOM 1890 N N . GLN A 1 237 ? 16.667 -10.217 10.360 1.00 94.94 237 GLN A N 1
ATOM 1891 C CA . GLN A 1 237 ? 16.607 -11.630 10.726 1.00 94.94 237 GLN A CA 1
ATOM 1892 C C . GLN A 1 237 ? 17.613 -11.968 11.824 1.00 94.94 237 GLN A C 1
ATOM 1894 O O . GLN A 1 237 ? 17.336 -12.838 12.649 1.00 94.94 237 GLN A O 1
ATOM 1899 N N . GLN A 1 238 ? 18.767 -11.298 11.862 1.00 93.38 238 GLN A N 1
ATOM 1900 C CA . GLN A 1 238 ? 19.744 -11.488 12.923 1.00 93.38 238 GLN A CA 1
ATOM 1901 C C . GLN A 1 238 ? 19.216 -10.989 14.272 1.00 93.38 238 GLN A C 1
ATOM 1903 O O . GLN A 1 238 ? 19.236 -11.754 15.234 1.00 93.38 238 GLN A O 1
ATOM 1908 N N . VAL A 1 239 ? 18.666 -9.772 14.342 1.00 90.69 239 VAL A N 1
ATOM 1909 C CA . VAL A 1 239 ? 18.131 -9.232 15.607 1.00 90.69 239 VAL A CA 1
ATOM 1910 C C . VAL A 1 239 ? 16.922 -10.018 16.121 1.00 90.69 239 VAL A C 1
ATOM 1912 O O . VAL A 1 239 ? 16.769 -10.175 17.335 1.00 90.69 239 VAL A O 1
ATOM 1915 N N . VAL A 1 240 ? 16.100 -10.568 15.217 1.00 92.38 240 VAL A N 1
ATOM 1916 C CA . VAL A 1 240 ? 14.996 -11.476 15.567 1.00 92.38 240 VAL A CA 1
ATOM 1917 C C . VAL A 1 240 ? 15.534 -12.813 16.089 1.00 92.38 240 VAL A C 1
ATOM 1919 O O . VAL A 1 240 ? 15.093 -13.279 17.137 1.00 92.38 240 VAL A O 1
ATOM 1922 N N . ARG A 1 241 ? 16.525 -13.424 15.418 1.00 94.38 241 ARG A N 1
ATOM 1923 C CA . ARG A 1 241 ? 17.151 -14.684 15.876 1.00 94.38 241 ARG A CA 1
ATOM 1924 C C . ARG A 1 241 ? 17.821 -14.551 17.240 1.00 94.38 241 ARG A C 1
ATOM 1926 O O . ARG A 1 241 ? 17.759 -15.486 18.034 1.00 94.38 241 ARG A O 1
ATOM 1933 N N . ASP A 1 242 ? 18.431 -13.402 17.510 1.00 93.38 242 ASP A N 1
ATOM 1934 C CA . ASP A 1 242 ? 19.096 -13.118 18.782 1.00 93.38 242 ASP A CA 1
ATOM 1935 C C . ASP A 1 242 ? 18.099 -12.793 19.911 1.00 93.38 242 ASP A C 1
ATOM 1937 O O . ASP A 1 242 ? 18.506 -12.585 21.055 1.00 93.38 242 ASP A O 1
ATOM 1941 N N . GLY A 1 243 ? 16.793 -12.744 19.612 1.00 90.50 243 GLY A N 1
ATOM 1942 C CA . GLY A 1 243 ? 15.737 -12.436 20.576 1.00 90.50 243 GLY A CA 1
ATOM 1943 C C . GLY A 1 243 ? 15.737 -10.978 21.038 1.00 90.50 243 GLY A C 1
ATOM 1944 O O . GLY A 1 243 ? 15.177 -10.671 22.088 1.00 90.50 243 GLY A O 1
ATOM 1945 N N . THR A 1 244 ? 16.378 -10.078 20.283 1.00 88.50 244 THR A N 1
ATOM 1946 C CA . THR A 1 244 ? 16.389 -8.638 20.596 1.00 88.50 244 THR A CA 1
ATOM 1947 C C . THR A 1 244 ? 15.013 -8.026 20.341 1.00 88.50 244 THR A C 1
ATOM 1949 O O . THR A 1 244 ? 14.548 -7.208 21.130 1.00 88.50 244 THR A O 1
ATOM 1952 N N . ILE A 1 245 ? 14.342 -8.461 19.272 1.00 87.69 245 ILE A N 1
ATOM 1953 C CA . ILE A 1 245 ? 12.944 -8.139 18.979 1.00 87.69 245 ILE A CA 1
ATOM 1954 C C . ILE A 1 245 ? 12.165 -9.442 18.849 1.00 87.69 245 ILE A C 1
ATOM 1956 O O . ILE A 1 245 ? 12.614 -10.369 18.175 1.00 87.69 245 ILE A O 1
ATOM 1960 N N . ASN A 1 246 ? 10.982 -9.482 19.458 1.00 92.75 246 ASN A N 1
ATOM 1961 C CA . ASN A 1 246 ? 9.977 -10.498 19.183 1.00 92.75 246 ASN A CA 1
ATOM 1962 C C . ASN A 1 246 ? 8.898 -9.870 18.293 1.00 92.75 246 ASN A C 1
ATOM 1964 O O . ASN A 1 246 ? 8.091 -9.104 18.816 1.00 92.75 246 ASN A O 1
ATOM 1968 N N . PRO A 1 247 ? 8.923 -10.096 16.970 1.00 95.56 247 PRO A N 1
ATOM 1969 C CA . PRO A 1 247 ? 8.046 -9.378 16.064 1.00 95.56 247 PRO A CA 1
ATOM 1970 C C . PRO A 1 247 ? 6.597 -9.844 16.180 1.00 95.56 247 PRO A C 1
ATOM 1972 O O . PRO A 1 247 ? 6.344 -11.040 16.303 1.00 95.56 247 PRO A O 1
ATOM 1975 N N . GLY A 1 248 ? 5.665 -8.902 16.050 1.00 96.25 248 GLY A N 1
ATOM 1976 C CA . GLY A 1 248 ? 4.243 -9.210 15.932 1.00 96.25 248 GLY A CA 1
ATOM 1977 C C . GLY A 1 248 ? 3.912 -9.865 14.592 1.00 96.25 248 GLY A C 1
ATOM 1978 O O . GLY A 1 248 ? 4.647 -9.741 13.595 1.00 96.25 248 GLY A O 1
ATOM 1979 N N . GLU A 1 249 ? 2.795 -10.571 14.544 1.00 97.69 249 GLU A N 1
ATOM 1980 C CA . GLU A 1 249 ? 2.243 -11.103 13.309 1.00 97.69 249 GLU A CA 1
ATOM 1981 C C . GLU A 1 249 ? 1.559 -9.985 12.519 1.00 97.69 249 GLU A C 1
ATOM 1983 O O . GLU A 1 249 ? 0.907 -9.103 13.066 1.00 97.69 249 GLU A O 1
ATOM 1988 N N . THR A 1 250 ? 1.727 -9.997 11.199 1.00 97.94 250 THR A N 1
ATOM 1989 C CA . THR A 1 250 ? 1.205 -8.938 10.331 1.00 97.94 250 THR A CA 1
ATOM 1990 C C . THR A 1 250 ? 0.476 -9.519 9.140 1.00 97.94 250 THR A C 1
ATOM 1992 O O . THR A 1 250 ? 0.947 -10.482 8.525 1.00 97.94 250 THR A O 1
ATOM 1995 N N . GLU A 1 251 ? -0.629 -8.890 8.766 1.00 97.56 251 GLU A N 1
ATOM 1996 C CA . GLU A 1 251 ? -1.406 -9.224 7.580 1.00 97.56 251 GLU A CA 1
ATOM 1997 C C . GLU A 1 251 ? -1.737 -7.982 6.780 1.00 97.56 251 GLU A C 1
ATOM 1999 O O . GLU A 1 251 ? -2.212 -6.998 7.330 1.00 97.56 251 GLU A O 1
ATOM 2004 N N . ILE A 1 252 ? 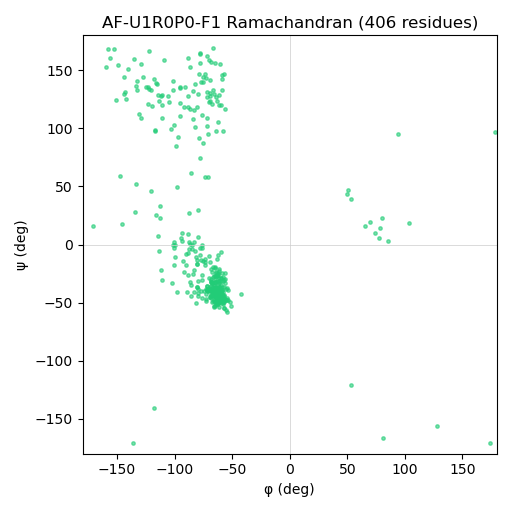-1.534 -8.050 5.467 1.00 98.38 252 ILE A N 1
ATOM 2005 C CA . ILE A 1 252 ? -1.909 -6.972 4.558 1.00 98.38 252 ILE A CA 1
ATOM 2006 C C . ILE A 1 252 ? -2.914 -7.513 3.546 1.00 98.38 252 ILE A C 1
ATOM 2008 O O . ILE A 1 252 ? -2.623 -8.438 2.771 1.00 98.38 252 ILE A O 1
ATOM 2012 N N . VAL A 1 253 ? -4.100 -6.919 3.552 1.00 97.81 253 VAL A N 1
ATOM 2013 C CA . VAL A 1 253 ? -5.257 -7.329 2.765 1.00 97.81 253 VAL A CA 1
ATOM 2014 C C . VAL A 1 253 ? -5.539 -6.269 1.706 1.00 97.81 253 VAL A C 1
ATOM 2016 O O . VAL A 1 253 ? -5.670 -5.088 1.998 1.00 97.81 253 VAL A O 1
ATOM 2019 N N . ASP A 1 254 ? -5.651 -6.709 0.455 1.00 96.81 254 ASP A N 1
ATOM 2020 C CA . ASP A 1 254 ? -6.260 -5.889 -0.591 1.00 96.81 254 ASP A CA 1
ATOM 2021 C C . ASP A 1 254 ? -7.774 -5.838 -0.335 1.00 96.81 254 ASP A C 1
ATOM 2023 O O . ASP A 1 254 ? -8.450 -6.865 -0.464 1.00 96.81 254 ASP A O 1
ATOM 2027 N N . GLY A 1 255 ? -8.290 -4.685 0.092 1.00 96.50 255 GLY A N 1
ATOM 2028 C CA . GLY A 1 255 ? -9.666 -4.539 0.570 1.00 96.50 255 GLY A CA 1
ATOM 2029 C C . GLY A 1 255 ? -10.189 -3.109 0.456 1.00 96.50 255 GLY A C 1
ATOM 2030 O O . GLY A 1 255 ? -9.428 -2.174 0.248 1.00 96.50 255 GLY A O 1
ATOM 2031 N N . ASP A 1 256 ? -11.511 -2.955 0.484 1.00 96.81 256 ASP A N 1
ATOM 2032 C CA . ASP A 1 256 ? -12.183 -1.650 0.506 1.00 96.81 256 ASP A CA 1
ATOM 2033 C C . ASP A 1 256 ? -12.497 -1.278 1.957 1.00 96.81 256 ASP A C 1
ATOM 2035 O O . ASP A 1 256 ? -13.207 -2.019 2.637 1.00 96.81 256 ASP A O 1
ATOM 2039 N N . ALA A 1 257 ? -11.983 -0.134 2.417 1.00 97.25 257 ALA A N 1
ATOM 2040 C CA . ALA A 1 257 ? -12.138 0.353 3.787 1.00 97.25 257 ALA A CA 1
ATOM 2041 C C . ALA A 1 257 ? -13.607 0.491 4.232 1.00 97.25 257 ALA A C 1
ATOM 2043 O O . ALA A 1 257 ? -13.893 0.415 5.425 1.00 97.25 257 ALA A O 1
ATOM 2044 N N . ARG A 1 258 ? -14.541 0.656 3.288 1.00 97.50 258 ARG A N 1
ATOM 2045 C CA . ARG A 1 258 ? -15.988 0.755 3.548 1.00 97.50 258 ARG A CA 1
ATOM 2046 C C . ARG A 1 258 ? -16.652 -0.593 3.836 1.00 97.50 258 ARG A C 1
ATOM 2048 O O . ARG A 1 258 ? -17.806 -0.621 4.235 1.00 97.50 258 ARG A O 1
ATOM 2055 N N . ARG A 1 259 ? -15.959 -1.707 3.569 1.00 97.12 259 ARG A N 1
ATOM 2056 C CA . ARG A 1 259 ? -16.489 -3.085 3.654 1.00 97.12 259 ARG A CA 1
ATOM 2057 C C . ARG A 1 259 ? -15.530 -4.040 4.364 1.00 97.12 259 ARG A C 1
ATOM 2059 O O . ARG A 1 259 ? -15.472 -5.238 4.075 1.00 97.12 259 ARG A O 1
ATOM 2066 N N . ILE A 1 260 ? -14.708 -3.509 5.262 1.00 97.50 260 ILE A N 1
ATOM 2067 C CA . ILE A 1 260 ? -13.715 -4.302 6.000 1.00 97.50 260 ILE A CA 1
ATOM 2068 C C . ILE A 1 260 ? -14.357 -5.282 6.981 1.00 97.50 260 ILE A C 1
ATOM 2070 O O . ILE A 1 260 ? -13.808 -6.360 7.182 1.00 97.50 260 ILE A O 1
ATOM 2074 N N . ASN A 1 261 ? -15.533 -4.960 7.521 1.00 97.12 261 ASN A N 1
ATOM 2075 C CA . ASN A 1 261 ? -16.343 -5.857 8.347 1.00 97.12 261 ASN A CA 1
ATOM 2076 C C . ASN A 1 261 ? -16.860 -7.079 7.568 1.00 97.12 261 ASN A C 1
ATOM 2078 O O . ASN A 1 261 ? -17.043 -8.139 8.153 1.00 97.12 261 ASN A O 1
ATOM 2082 N N . GLU A 1 262 ? -17.037 -6.969 6.251 1.00 97.00 262 GLU A N 1
ATOM 2083 C CA . GLU A 1 262 ? -17.353 -8.106 5.376 1.00 97.00 262 GLU A CA 1
ATOM 2084 C C . GLU A 1 262 ? -16.081 -8.864 4.965 1.00 97.00 262 GLU A C 1
ATOM 2086 O O . GLU A 1 262 ? -16.047 -10.091 4.930 1.00 97.00 262 GLU A O 1
ATOM 2091 N N . THR A 1 263 ? -15.012 -8.126 4.653 1.00 96.81 263 THR A N 1
ATOM 2092 C CA . THR A 1 263 ? -13.805 -8.685 4.026 1.00 96.81 263 THR A CA 1
ATOM 2093 C C . THR A 1 263 ? -12.883 -9.390 5.024 1.00 96.81 263 THR A C 1
ATOM 2095 O O . THR A 1 263 ? -12.332 -10.449 4.719 1.00 96.81 263 THR A O 1
ATOM 2098 N N . LEU A 1 264 ? -12.645 -8.798 6.197 1.00 98.06 264 LEU A N 1
ATOM 2099 C CA . LEU A 1 264 ? -11.637 -9.292 7.138 1.00 98.06 264 LEU A CA 1
ATOM 2100 C C . LEU A 1 264 ? -12.005 -10.618 7.814 1.00 98.06 264 LEU A C 1
ATOM 2102 O O . LEU A 1 264 ? -11.102 -11.451 7.903 1.00 98.06 264 LEU A O 1
ATOM 2106 N N . PRO A 1 265 ? -13.264 -10.890 8.212 1.00 96.50 265 PRO A N 1
ATOM 2107 C CA . PRO A 1 265 ? -13.620 -12.181 8.807 1.00 96.50 265 PRO A CA 1
ATOM 2108 C C . PRO A 1 265 ? -13.319 -13.392 7.913 1.00 96.50 265 PRO A C 1
ATOM 2110 O O . PRO A 1 265 ? -13.056 -14.481 8.414 1.00 96.50 265 PRO A O 1
ATOM 2113 N N . GLU A 1 266 ? -13.338 -13.218 6.588 1.00 95.00 266 GLU A N 1
ATOM 2114 C CA . GLU A 1 266 ? -13.027 -14.293 5.637 1.00 95.00 266 GLU A CA 1
ATOM 2115 C C . GLU A 1 266 ? -11.533 -14.395 5.302 1.00 95.00 266 GLU A C 1
ATOM 2117 O O . GLU A 1 266 ? -11.057 -15.452 4.881 1.00 95.00 266 GLU A O 1
ATOM 2122 N N . ARG A 1 267 ? -10.791 -13.288 5.423 1.00 96.56 267 ARG A N 1
ATOM 2123 C CA . ARG A 1 267 ? -9.431 -13.167 4.877 1.00 96.56 267 ARG A CA 1
ATOM 2124 C C . ARG A 1 267 ? -8.329 -13.086 5.921 1.00 96.56 267 ARG A C 1
ATOM 2126 O O . ARG A 1 267 ? -7.180 -13.366 5.573 1.00 96.56 267 ARG A O 1
ATOM 2133 N N . SER A 1 268 ? -8.651 -12.691 7.146 1.00 97.62 268 SER A N 1
ATOM 2134 C CA . SER A 1 268 ? -7.683 -12.559 8.227 1.00 97.62 268 SER A CA 1
ATOM 2135 C C . SER A 1 268 ? -7.577 -13.851 9.031 1.00 97.62 268 SER A C 1
ATOM 2137 O O . SER A 1 268 ? -8.592 -14.460 9.360 1.00 97.62 268 SER A O 1
ATOM 2139 N N . ARG A 1 269 ? -6.351 -14.283 9.361 1.00 97.44 269 ARG A N 1
ATOM 2140 C CA . ARG A 1 269 ? -6.126 -15.364 10.347 1.00 97.44 269 ARG A CA 1
ATOM 2141 C C . ARG A 1 269 ? -5.915 -14.799 11.757 1.00 97.44 269 ARG A C 1
ATOM 2143 O O . ARG A 1 269 ? -5.943 -15.574 12.708 1.00 97.44 269 ARG A O 1
ATOM 2150 N N . LEU A 1 270 ? -5.665 -13.493 11.889 1.00 98.06 270 LEU A N 1
ATOM 2151 C CA . LEU A 1 270 ? -5.526 -12.797 13.168 1.00 98.06 270 LEU A CA 1
ATOM 2152 C C . LEU A 1 270 ? -6.887 -12.450 13.772 1.00 98.06 270 LEU A C 1
ATOM 2154 O O . LEU A 1 270 ? -7.121 -12.785 14.932 1.00 98.06 270 LEU A O 1
ATOM 2158 N N . LEU A 1 271 ? -7.783 -11.833 12.998 1.00 97.81 271 LEU A N 1
ATOM 2159 C CA . LEU A 1 271 ? -9.120 -11.459 13.464 1.00 97.81 271 LEU A CA 1
ATOM 2160 C C . LEU A 1 271 ? -9.940 -12.708 13.817 1.00 97.81 271 LEU A C 1
ATOM 2162 O O . LEU A 1 271 ? -10.069 -13.620 13.002 1.00 97.81 271 LEU A O 1
ATOM 2166 N N . GLY A 1 272 ? -10.502 -12.756 15.027 1.00 95.31 272 GLY A N 1
ATOM 2167 C CA . GLY A 1 272 ? -11.282 -13.906 15.495 1.00 95.31 272 GLY A CA 1
ATOM 2168 C C . GLY A 1 272 ? -10.438 -15.136 15.854 1.00 95.31 272 GLY A C 1
ATOM 2169 O O . GLY A 1 272 ? -10.987 -16.217 16.078 1.00 95.31 272 GLY A O 1
ATOM 2170 N N . SER A 1 273 ? -9.108 -15.000 15.905 1.00 96.94 273 SER A N 1
ATOM 2171 C CA . SER A 1 273 ? -8.218 -16.030 16.453 1.00 96.94 273 SER A CA 1
ATOM 2172 C C . SER A 1 273 ? -8.432 -16.214 17.961 1.00 96.94 273 SER A C 1
ATOM 2174 O O . SER A 1 273 ? -9.073 -15.394 18.608 1.00 96.94 273 SER A O 1
ATOM 2176 N N . GLU A 1 274 ? -7.852 -17.262 18.561 1.00 96.00 274 GLU A N 1
ATOM 2177 C CA . GLU A 1 274 ? -7.926 -17.460 20.023 1.00 96.00 274 GLU A CA 1
ATOM 2178 C C . GLU A 1 274 ? -7.387 -16.260 20.820 1.00 96.00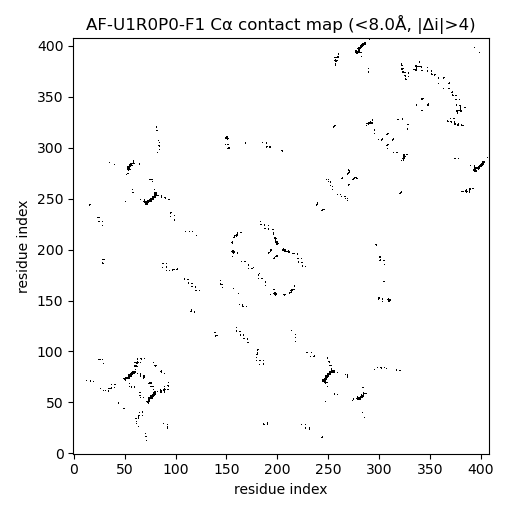 274 GLU A C 1
ATOM 2180 O O . GLU A 1 274 ? -7.852 -16.016 21.930 1.00 96.00 274 GLU A O 1
ATOM 2185 N N . ARG A 1 275 ? -6.416 -15.524 20.260 1.00 95.44 275 ARG A N 1
ATOM 2186 C CA . ARG A 1 275 ? -5.823 -14.336 20.886 1.00 95.44 275 ARG A CA 1
ATOM 2187 C C . ARG A 1 275 ? -6.701 -13.096 20.726 1.00 95.44 275 ARG A C 1
ATOM 2189 O O . ARG A 1 275 ? -6.828 -12.333 21.670 1.00 95.44 275 ARG A O 1
ATOM 2196 N N . HIS A 1 276 ? -7.332 -12.956 19.562 1.00 97.56 276 HIS A N 1
ATOM 2197 C CA . HIS A 1 276 ? -8.072 -11.759 19.144 1.00 97.56 276 HIS A CA 1
ATOM 2198 C C . HIS A 1 276 ? -9.543 -12.088 18.866 1.00 97.56 276 HIS A C 1
ATOM 2200 O O . HIS A 1 276 ? -10.097 -11.745 17.819 1.00 97.56 276 HIS A O 1
ATOM 2206 N N . ALA A 1 277 ? -10.159 -12.848 19.776 1.00 95.88 277 ALA A N 1
ATOM 2207 C CA . ALA A 1 277 ? -11.514 -13.374 19.607 1.00 95.88 277 ALA A CA 1
ATOM 2208 C C . ALA A 1 277 ? -12.588 -12.277 19.681 1.00 95.88 277 ALA A C 1
ATOM 2210 O O . ALA A 1 277 ? -13.646 -12.417 19.068 1.00 95.88 277 ALA A O 1
ATOM 2211 N N . ASP A 1 278 ? -12.303 -11.204 20.422 1.00 95.56 278 ASP A N 1
ATOM 2212 C CA . ASP A 1 278 ? -13.254 -10.133 20.715 1.00 95.56 278 ASP A CA 1
ATOM 2213 C C . ASP A 1 278 ? -13.233 -8.989 19.685 1.00 95.56 278 ASP A C 1
ATOM 2215 O O . ASP A 1 278 ? -14.114 -8.136 19.731 1.00 95.56 278 ASP A O 1
ATOM 2219 N N . GLY A 1 279 ? -12.282 -8.978 18.742 1.00 97.31 279 GLY A N 1
ATOM 2220 C CA . GLY A 1 279 ? -12.166 -7.953 17.698 1.00 97.31 279 GLY A CA 1
ATOM 2221 C C . GLY A 1 279 ? -10.770 -7.339 17.617 1.00 97.31 279 GLY A C 1
ATOM 2222 O O . GLY A 1 279 ? -9.786 -7.972 17.993 1.00 97.31 279 GLY A O 1
ATOM 2223 N N . VAL A 1 280 ? -10.689 -6.116 17.088 1.00 98.38 280 VAL A N 1
ATOM 2224 C CA . VAL A 1 280 ? -9.461 -5.300 17.081 1.00 98.38 280 VAL A CA 1
ATOM 2225 C C . VAL A 1 280 ? -9.469 -4.343 18.272 1.00 98.38 280 VAL A C 1
ATOM 2227 O O . VAL A 1 280 ? -10.479 -3.690 18.531 1.00 98.38 280 VAL A O 1
ATOM 2230 N N . ASP A 1 281 ? -8.357 -4.225 18.989 1.00 98.62 281 ASP A N 1
ATOM 2231 C CA . ASP A 1 281 ? -8.267 -3.360 20.173 1.00 98.62 281 ASP A CA 1
ATOM 2232 C C . ASP A 1 281 ? -8.049 -1.896 19.786 1.00 98.62 281 ASP A C 1
ATOM 2234 O O . ASP A 1 281 ? -8.609 -0.984 20.400 1.00 98.62 281 ASP A O 1
ATOM 2238 N N . TYR A 1 282 ? -7.272 -1.668 18.723 1.00 98.62 282 TYR A N 1
ATOM 2239 C CA . TYR A 1 282 ? -6.919 -0.327 18.273 1.00 98.62 282 TYR A CA 1
ATOM 2240 C C . TYR A 1 282 ? -7.084 -0.169 16.768 1.00 98.62 282 TYR A C 1
ATOM 2242 O O . TYR A 1 282 ? -6.616 -0.995 15.988 1.00 98.62 282 TYR A O 1
ATOM 2250 N N . VAL A 1 283 ? -7.670 0.949 16.342 1.00 98.56 283 VAL A N 1
ATOM 2251 C CA . VAL A 1 283 ? -7.547 1.441 14.964 1.00 98.56 283 VAL A CA 1
ATOM 2252 C C . VAL A 1 283 ? -6.598 2.627 14.960 1.00 98.56 283 VAL A C 1
ATOM 2254 O O . VAL A 1 283 ? -6.851 3.605 15.655 1.00 98.56 283 VAL A O 1
ATOM 2257 N N . ILE A 1 284 ? -5.517 2.564 14.184 1.00 97.88 284 ILE A N 1
ATOM 2258 C CA . ILE A 1 284 ? -4.564 3.674 14.031 1.00 97.88 284 ILE A CA 1
ATOM 2259 C C . ILE A 1 284 ? -4.326 3.885 12.543 1.00 97.88 284 ILE A C 1
ATOM 2261 O O . ILE A 1 284 ? -3.774 3.021 11.865 1.00 97.88 284 ILE A O 1
ATOM 2265 N N . THR A 1 285 ? -4.784 5.023 12.019 1.00 96.50 285 THR A N 1
ATOM 2266 C CA . THR A 1 285 ? -4.824 5.232 10.568 1.00 96.50 285 THR A CA 1
ATOM 2267 C C . THR A 1 285 ? -4.862 6.697 10.157 1.00 96.50 285 THR A C 1
ATOM 2269 O O . THR A 1 285 ? -5.095 7.585 10.975 1.00 96.50 285 THR A O 1
ATOM 2272 N N . SER A 1 286 ? -4.662 6.941 8.862 1.00 92.38 286 SER A N 1
ATOM 2273 C CA . SER A 1 286 ? -4.872 8.229 8.202 1.00 92.38 286 SER A CA 1
ATOM 2274 C C . SER A 1 286 ? -5.740 8.007 6.959 1.00 92.38 286 SER A C 1
ATOM 2276 O O . SER A 1 286 ? -5.239 7.462 5.973 1.00 92.38 286 SER A O 1
ATOM 2278 N N . PRO A 1 287 ? -7.009 8.445 6.953 1.00 91.94 287 PRO A N 1
ATOM 2279 C CA . PRO A 1 287 ? -7.881 8.293 5.795 1.00 91.94 287 PRO A CA 1
ATOM 2280 C C . PRO A 1 287 ? -7.475 9.246 4.655 1.00 91.94 287 PRO A C 1
ATOM 2282 O O . PRO A 1 287 ? -6.771 10.236 4.882 1.00 91.94 287 PRO A O 1
ATOM 2285 N N . PRO A 1 288 ? -7.925 8.991 3.413 1.00 89.44 288 PRO A N 1
ATOM 2286 C CA . PRO A 1 288 ? -7.772 9.951 2.325 1.00 89.44 288 PRO A CA 1
ATOM 2287 C C . PRO A 1 288 ? -8.684 11.166 2.558 1.00 89.44 288 PRO A C 1
ATOM 2289 O O . PRO A 1 288 ? -9.890 11.001 2.636 1.00 89.44 288 PRO A O 1
ATOM 2292 N N . TYR A 1 289 ? -8.153 12.388 2.614 1.00 87.69 289 TYR A N 1
ATOM 2293 C CA . TYR A 1 289 ? -8.964 13.608 2.812 1.00 87.69 289 TYR A CA 1
ATOM 2294 C C . TYR A 1 289 ? -9.507 14.170 1.492 1.00 87.69 289 TYR A C 1
ATOM 2296 O O . TYR A 1 289 ? -8.828 14.020 0.471 1.00 87.69 289 TYR A O 1
ATOM 2304 N N . PRO A 1 290 ? -10.653 14.887 1.485 1.00 86.69 290 PRO A N 1
ATOM 2305 C CA . PRO A 1 290 ? -11.238 15.492 0.287 1.00 86.69 290 PRO A CA 1
ATOM 2306 C C . PRO A 1 290 ? -10.459 16.741 -0.187 1.00 86.69 290 PRO A C 1
ATOM 2308 O O . PRO A 1 290 ? -10.996 17.841 -0.275 1.00 86.69 290 PRO A O 1
ATOM 2311 N N . ALA A 1 291 ? -9.165 16.572 -0.475 1.00 80.81 291 ALA A N 1
ATOM 2312 C CA . ALA A 1 291 ? -8.184 17.618 -0.777 1.00 80.81 291 ALA A CA 1
ATOM 2313 C C . ALA A 1 291 ? -7.627 17.525 -2.215 1.00 80.81 291 ALA A C 1
ATOM 2315 O O . ALA A 1 291 ? -6.514 17.961 -2.496 1.00 80.81 291 ALA A O 1
ATOM 2316 N N . GLU A 1 292 ? -8.383 16.934 -3.148 1.00 82.06 292 GLU A N 1
ATOM 2317 C CA . GLU A 1 292 ? -8.012 16.788 -4.569 1.00 82.06 292 GLU A CA 1
ATOM 2318 C C . GLU A 1 292 ? -6.798 15.880 -4.872 1.00 82.06 292 GLU A C 1
ATOM 2320 O O . GLU A 1 292 ? -6.272 15.870 -5.991 1.00 82.06 292 GLU A O 1
ATOM 2325 N N . HIS A 1 293 ? -6.377 15.045 -3.920 1.00 81.00 293 HIS A N 1
ATOM 2326 C CA . HIS A 1 293 ? -5.277 14.102 -4.127 1.00 81.00 293 HIS A CA 1
ATOM 2327 C C . HIS A 1 293 ? -5.732 12.803 -4.815 1.00 81.00 293 HIS A C 1
ATOM 2329 O O . HIS A 1 293 ? -6.466 11.998 -4.247 1.00 81.00 293 HIS A O 1
ATOM 2335 N N . ASP A 1 294 ? -5.230 12.560 -6.033 1.00 84.62 294 ASP A N 1
ATOM 2336 C CA . ASP A 1 294 ? -5.430 11.307 -6.779 1.00 84.62 294 ASP A CA 1
ATOM 2337 C C . ASP A 1 294 ? -4.226 10.364 -6.597 1.00 84.62 294 ASP A C 1
ATOM 2339 O O . ASP A 1 294 ? -3.248 10.412 -7.353 1.00 84.62 294 ASP A O 1
ATOM 2343 N N . TYR A 1 295 ? -4.295 9.477 -5.600 1.00 82.81 295 TYR A N 1
ATOM 2344 C CA . TYR A 1 295 ? -3.229 8.508 -5.304 1.00 82.81 295 TYR A CA 1
ATOM 2345 C C . TYR A 1 295 ? -2.928 7.569 -6.484 1.00 82.81 295 TYR A C 1
ATOM 2347 O O . TYR A 1 295 ? -1.763 7.268 -6.757 1.00 82.81 295 TYR A O 1
ATOM 2355 N N . THR A 1 296 ? -3.949 7.195 -7.268 1.00 86.81 296 THR A N 1
ATOM 2356 C CA . THR A 1 296 ? -3.782 6.323 -8.448 1.00 86.81 296 THR A CA 1
ATOM 2357 C C . THR A 1 296 ? -2.978 6.985 -9.563 1.00 86.81 296 THR A C 1
ATOM 2359 O O . THR A 1 296 ? -2.462 6.313 -10.456 1.00 86.81 296 THR A O 1
ATOM 2362 N N . ARG A 1 297 ? -2.872 8.319 -9.556 1.00 85.06 297 ARG A N 1
ATOM 2363 C CA . ARG A 1 297 ? -2.017 9.055 -10.488 1.00 85.06 297 ARG A CA 1
ATOM 2364 C C . ARG A 1 297 ? -0.551 8.986 -10.083 1.00 85.06 297 ARG A C 1
ATOM 2366 O O . ARG A 1 297 ? 0.292 8.845 -10.966 1.00 85.06 297 ARG A O 1
ATOM 2373 N N . ASN A 1 298 ? -0.259 9.076 -8.788 1.00 82.62 298 ASN A N 1
ATOM 2374 C CA . ASN A 1 298 ? 1.112 9.045 -8.282 1.00 82.62 298 ASN A CA 1
ATOM 2375 C C . ASN A 1 298 ? 1.728 7.647 -8.392 1.00 82.62 298 ASN A C 1
ATOM 2377 O O . ASN A 1 298 ? 2.896 7.552 -8.738 1.00 82.62 298 ASN A O 1
ATOM 2381 N N . GLN A 1 299 ? 0.926 6.595 -8.201 1.00 88.50 299 GLN A N 1
ATOM 2382 C CA . GLN A 1 299 ? 1.357 5.195 -8.325 1.00 88.50 299 GLN A CA 1
ATOM 2383 C C . GLN A 1 299 ? 1.108 4.596 -9.721 1.00 88.50 299 GLN A C 1
ATOM 2385 O O . GLN A 1 299 ? 1.187 3.383 -9.912 1.00 88.50 299 GLN A O 1
ATOM 2390 N N . ARG A 1 300 ? 0.734 5.412 -10.720 1.00 89.88 300 ARG A N 1
ATOM 2391 C CA . ARG A 1 300 ? 0.279 4.894 -12.023 1.00 89.88 300 ARG A CA 1
ATOM 2392 C C . ARG A 1 300 ? 1.347 4.072 -12.732 1.00 89.88 300 ARG A C 1
ATOM 2394 O O . ARG A 1 300 ? 1.017 3.092 -13.392 1.00 89.88 300 ARG A O 1
ATOM 2401 N N . LEU A 1 301 ? 2.606 4.492 -12.635 1.00 90.12 301 LEU A N 1
ATOM 2402 C CA . LEU A 1 301 ? 3.706 3.798 -13.293 1.00 90.12 301 LEU A CA 1
ATOM 2403 C C . LEU A 1 301 ? 3.913 2.415 -12.665 1.00 90.12 301 LEU A C 1
ATOM 2405 O O . LEU A 1 301 ? 4.072 1.429 -13.376 1.00 90.12 301 LEU A O 1
ATOM 2409 N N . GLU A 1 302 ? 3.830 2.334 -11.345 1.00 92.56 302 GLU A N 1
ATOM 2410 C CA . GLU A 1 302 ? 3.945 1.104 -10.576 1.00 92.56 302 GLU A CA 1
ATOM 2411 C C . GLU A 1 302 ? 2.782 0.154 -10.859 1.00 92.56 302 GLU A C 1
ATOM 2413 O O . GLU A 1 302 ? 3.021 -1.009 -11.172 1.00 92.56 302 GLU A O 1
ATOM 2418 N N . LEU A 1 303 ? 1.539 0.647 -10.844 1.00 94.31 303 LEU A N 1
ATOM 2419 C CA . LEU A 1 303 ? 0.345 -0.155 -11.139 1.00 94.31 303 LEU A CA 1
ATOM 2420 C C . LEU A 1 303 ? 0.389 -0.758 -12.552 1.00 94.31 303 LEU A C 1
ATOM 2422 O O . LEU A 1 303 ? 0.117 -1.944 -12.727 1.00 94.31 303 LEU A O 1
ATOM 2426 N N . VAL A 1 304 ? 0.800 0.023 -13.557 1.00 92.38 304 VAL A N 1
ATOM 2427 C CA . VAL A 1 304 ? 1.010 -0.473 -14.931 1.00 92.38 304 VAL A CA 1
ATOM 2428 C C . VAL A 1 304 ? 2.073 -1.579 -14.963 1.00 92.38 304 VAL A C 1
ATOM 2430 O O . VAL A 1 304 ? 1.940 -2.569 -15.681 1.00 92.38 304 VAL A O 1
ATOM 2433 N N . TRP A 1 305 ? 3.152 -1.439 -14.192 1.00 91.12 305 TRP A N 1
ATOM 2434 C CA . TRP A 1 305 ? 4.235 -2.426 -14.183 1.00 91.12 305 TRP A CA 1
ATOM 2435 C C . TRP A 1 305 ? 3.916 -3.699 -13.410 1.00 91.12 305 TRP A C 1
ATOM 2437 O O . TRP A 1 305 ? 4.456 -4.754 -13.748 1.00 91.12 305 TRP A O 1
ATOM 2447 N N . LEU A 1 306 ? 3.022 -3.617 -12.429 1.00 93.62 306 LEU A N 1
ATOM 2448 C CA . LEU A 1 306 ? 2.431 -4.787 -11.784 1.00 93.62 306 LEU A CA 1
ATOM 2449 C C . LEU A 1 306 ? 1.408 -5.492 -12.688 1.00 93.62 306 LEU A C 1
ATOM 2451 O O . LEU A 1 306 ? 1.112 -6.656 -12.454 1.00 93.62 306 LEU A O 1
ATOM 2455 N N . GLY A 1 307 ? 0.943 -4.836 -13.759 1.00 92.25 307 GLY A N 1
ATOM 2456 C CA . GLY A 1 307 ? -0.114 -5.353 -14.634 1.00 92.25 307 GLY A CA 1
ATOM 2457 C C . GLY A 1 307 ? -1.518 -5.157 -14.066 1.00 92.25 307 GLY A C 1
ATOM 2458 O O . GLY A 1 307 ? -2.430 -5.881 -14.438 1.00 92.25 307 GLY A O 1
ATOM 2459 N N . GLU A 1 308 ? -1.677 -4.192 -13.161 1.00 94.38 308 GLU A N 1
ATOM 2460 C CA . GLU A 1 308 ? -2.923 -3.912 -12.437 1.00 94.38 308 GLU A CA 1
ATOM 2461 C C . GLU A 1 308 ? -3.708 -2.741 -13.039 1.00 94.38 308 GLU A C 1
ATOM 2463 O O . GLU A 1 308 ? -4.832 -2.464 -12.629 1.00 94.38 308 GLU A O 1
ATOM 2468 N N . CYS A 1 309 ? -3.097 -1.999 -13.967 1.00 94.25 309 CYS A N 1
ATOM 2469 C CA . CYS A 1 309 ? -3.654 -0.785 -14.555 1.00 94.25 309 CYS A CA 1
ATOM 2470 C C . CYS A 1 309 ? -3.211 -0.632 -16.012 1.00 94.25 309 CYS A C 1
ATOM 2472 O O . CYS A 1 309 ? -2.561 0.356 -16.352 1.00 94.25 309 CYS A O 1
ATOM 2474 N N . ASP A 1 310 ? -3.518 -1.596 -16.879 1.00 91.75 310 ASP A N 1
ATOM 2475 C CA . ASP A 1 310 ? -3.101 -1.520 -18.282 1.00 91.75 310 ASP A CA 1
ATOM 2476 C C . ASP A 1 310 ? -4.030 -0.590 -19.100 1.00 91.75 310 ASP A C 1
ATOM 2478 O O . ASP A 1 310 ? -3.552 0.129 -19.992 1.00 91.75 310 ASP A O 1
ATOM 2482 N N . ASP A 1 311 ? -5.319 -0.509 -18.741 1.00 93.75 311 ASP A N 1
ATOM 2483 C CA . ASP A 1 311 ? -6.353 0.262 -19.452 1.00 93.75 311 ASP A CA 1
ATOM 2484 C C . ASP A 1 311 ? -7.301 1.095 -18.544 1.00 93.75 311 ASP A C 1
ATOM 2486 O O . ASP A 1 311 ? -7.032 1.357 -17.368 1.00 93.75 311 ASP A O 1
ATOM 2490 N N . ASN A 1 312 ? -8.373 1.657 -19.128 1.00 92.69 312 ASN A N 1
ATOM 2491 C CA . ASN A 1 312 ? -9.364 2.450 -18.384 1.00 92.69 312 ASN A CA 1
ATOM 2492 C C . ASN A 1 312 ? -10.195 1.618 -17.414 1.00 92.69 312 ASN A C 1
ATOM 2494 O O . ASN A 1 312 ? -10.557 2.146 -16.362 1.00 92.69 312 ASN A O 1
ATOM 2498 N N . ASP A 1 313 ? -10.525 0.384 -17.774 1.00 93.69 313 ASP A N 1
ATOM 2499 C CA . ASP A 1 313 ? -11.413 -0.461 -16.985 1.00 93.69 313 ASP A CA 1
ATOM 2500 C C . ASP A 1 313 ? -10.688 -0.893 -15.711 1.00 93.69 313 ASP A C 1
ATOM 2502 O O . ASP A 1 313 ? -11.250 -0.813 -14.618 1.00 93.69 313 ASP A O 1
ATOM 2506 N N . ASP A 1 314 ? -9.398 -1.212 -15.826 1.00 94.62 314 ASP A N 1
ATOM 2507 C CA . ASP A 1 314 ? -8.524 -1.442 -14.680 1.00 94.62 314 ASP A CA 1
ATOM 2508 C C . ASP A 1 314 ? -8.431 -0.227 -13.752 1.00 94.62 314 ASP A C 1
ATOM 2510 O O . ASP A 1 314 ? -8.649 -0.329 -12.541 1.00 94.62 314 ASP A O 1
ATOM 2514 N N . LEU A 1 315 ? -8.155 0.953 -14.320 1.00 93.00 315 LEU A N 1
ATOM 2515 C CA . LEU A 1 315 ? -8.045 2.183 -13.538 1.00 93.00 315 LEU A CA 1
ATOM 2516 C C . LEU A 1 315 ? -9.355 2.495 -12.802 1.00 93.00 315 LEU A C 1
ATOM 2518 O O . LEU A 1 315 ? -9.324 2.895 -11.638 1.00 93.00 315 LEU A O 1
ATOM 2522 N N . GLN A 1 316 ? -10.502 2.322 -13.467 1.00 93.06 316 GLN A N 1
ATOM 2523 C CA . GLN A 1 316 ? -11.814 2.522 -12.853 1.00 93.06 316 GLN A CA 1
ATOM 2524 C C . GLN A 1 316 ? -12.106 1.477 -11.777 1.00 93.06 316 GLN A C 1
ATOM 2526 O O . GLN A 1 316 ? -12.635 1.840 -10.730 1.00 93.06 316 GLN A O 1
ATOM 2531 N N . ARG A 1 317 ? -11.735 0.209 -11.988 1.00 93.94 317 ARG A N 1
ATOM 2532 C CA . ARG A 1 317 ? -11.895 -0.859 -10.992 1.00 93.94 317 ARG A CA 1
ATOM 2533 C C . ARG A 1 317 ? -11.170 -0.526 -9.688 1.00 93.94 317 ARG A C 1
ATOM 2535 O O . ARG A 1 317 ? -11.756 -0.691 -8.623 1.00 93.94 317 ARG A O 1
ATOM 2542 N N . ILE A 1 318 ? -9.937 -0.019 -9.766 1.00 93.12 318 ILE A N 1
ATOM 2543 C CA . ILE A 1 318 ? -9.185 0.437 -8.585 1.00 93.12 318 ILE A CA 1
ATOM 2544 C C . ILE A 1 318 ? -9.881 1.653 -7.963 1.00 93.12 318 ILE A C 1
ATOM 2546 O O . ILE A 1 318 ? -10.228 1.648 -6.785 1.00 93.12 318 ILE A O 1
ATOM 2550 N N . LYS A 1 319 ? -10.144 2.688 -8.767 1.00 93.06 319 LYS A N 1
ATOM 2551 C CA . LYS A 1 319 ? -10.705 3.962 -8.299 1.00 93.06 319 LYS A CA 1
ATOM 2552 C C . LYS A 1 319 ? -12.058 3.843 -7.605 1.00 93.06 319 LYS A C 1
ATOM 2554 O O . LYS A 1 319 ? -12.279 4.497 -6.588 1.00 93.06 319 LYS A O 1
ATOM 2559 N N . ARG A 1 320 ? -12.942 2.982 -8.114 1.00 93.69 320 ARG A N 1
ATOM 2560 C CA . ARG A 1 320 ? -14.293 2.780 -7.573 1.00 93.69 320 ARG A CA 1
ATOM 2561 C C . ARG A 1 320 ? -14.291 2.246 -6.141 1.00 93.69 320 ARG A C 1
ATOM 2563 O O . ARG A 1 320 ? -15.247 2.521 -5.415 1.00 93.69 320 ARG A O 1
ATOM 2570 N N . ARG A 1 321 ? -13.218 1.566 -5.726 1.00 94.44 321 ARG A N 1
ATOM 2571 C CA . ARG A 1 321 ? -13.017 1.059 -4.359 1.00 94.44 321 ARG A CA 1
ATOM 2572 C C . ARG A 1 321 ? -12.509 2.126 -3.385 1.00 94.44 321 ARG A C 1
ATOM 2574 O O . ARG A 1 321 ? -12.593 1.934 -2.182 1.00 94.44 321 ARG A O 1
ATOM 2581 N N . ASN A 1 322 ? -11.987 3.247 -3.881 1.00 94.00 322 ASN A N 1
ATOM 2582 C CA . ASN A 1 322 ? -11.467 4.312 -3.027 1.00 94.00 322 ASN A CA 1
ATOM 2583 C C . ASN A 1 322 ? -12.604 5.165 -2.467 1.00 94.00 322 ASN A C 1
ATOM 2585 O O . ASN A 1 322 ? -13.557 5.475 -3.181 1.00 94.00 322 ASN A O 1
ATOM 2589 N N . ILE A 1 323 ? -12.444 5.671 -1.249 1.00 94.12 323 ILE A N 1
ATOM 2590 C CA . ILE A 1 323 ? -13.290 6.763 -0.760 1.00 94.12 323 ILE A CA 1
ATOM 2591 C C . ILE A 1 323 ? -13.140 7.981 -1.688 1.00 94.12 323 ILE A C 1
ATOM 2593 O O . ILE A 1 323 ? -12.071 8.241 -2.257 1.00 94.12 323 ILE A O 1
ATOM 2597 N N . ARG A 1 324 ? -14.243 8.699 -1.916 1.00 93.81 324 ARG A N 1
ATOM 2598 C CA . ARG A 1 324 ? -14.314 9.809 -2.871 1.00 93.81 324 ARG A CA 1
ATOM 2599 C C . ARG A 1 324 ? -13.632 11.053 -2.306 1.00 93.81 324 ARG A C 1
ATOM 2601 O O . ARG A 1 324 ? -14.261 11.897 -1.702 1.00 93.81 324 ARG A O 1
ATOM 2608 N N . SER A 1 325 ? -12.325 11.172 -2.513 1.00 89.50 325 SER A N 1
ATOM 2609 C CA . SER A 1 325 ? -11.510 12.270 -1.972 1.00 89.50 325 SER A CA 1
ATOM 2610 C C . SER A 1 325 ? -11.171 13.379 -2.981 1.00 89.50 325 SER A C 1
ATOM 2612 O O . SER A 1 325 ? -10.449 14.326 -2.665 1.00 89.50 325 SER A O 1
ATOM 2614 N N . HIS A 1 326 ? -11.626 13.257 -4.230 1.00 89.62 326 HIS A N 1
ATOM 2615 C CA . HIS A 1 326 ? -11.330 14.230 -5.278 1.00 89.62 326 HIS A CA 1
ATOM 2616 C C . HIS A 1 326 ? -12.327 14.163 -6.439 1.00 89.62 326 HIS A C 1
ATOM 2618 O O . HIS A 1 326 ? -12.851 13.103 -6.787 1.00 89.62 326 HIS A O 1
ATOM 2624 N N . THR A 1 327 ? -12.517 15.285 -7.127 1.00 88.38 327 THR A N 1
ATOM 2625 C CA . THR A 1 327 ? -13.487 15.459 -8.223 1.00 88.38 327 THR A CA 1
ATOM 2626 C C . THR A 1 327 ? -13.273 14.522 -9.413 1.00 88.38 327 THR A C 1
ATOM 2628 O O . THR A 1 327 ? -14.224 14.145 -10.097 1.00 88.38 327 THR A O 1
ATOM 2631 N N . LYS A 1 328 ? -12.028 14.095 -9.663 1.00 86.62 328 LYS A N 1
ATOM 2632 C CA . LYS A 1 328 ? -11.681 13.102 -10.708 1.00 86.62 328 LYS A CA 1
ATOM 2633 C C . LYS A 1 328 ? -11.945 11.642 -10.300 1.00 86.62 328 LYS A C 1
ATOM 2635 O O . LYS A 1 328 ? -11.482 10.738 -11.006 1.00 86.62 328 LYS A O 1
ATOM 2640 N N . ASN A 1 329 ? -12.567 11.406 -9.146 1.00 87.94 329 ASN A N 1
ATOM 2641 C CA . ASN A 1 329 ? -13.000 10.084 -8.689 1.00 87.94 329 ASN A CA 1
ATOM 2642 C C . ASN A 1 329 ? -14.523 9.957 -8.583 1.00 87.94 329 ASN A C 1
ATOM 2644 O O . ASN A 1 329 ? -14.993 8.956 -8.070 1.00 87.94 329 ASN A O 1
ATOM 2648 N N . ILE A 1 330 ? -15.284 10.953 -9.038 1.00 90.56 330 ILE A N 1
ATOM 2649 C CA . ILE A 1 330 ? -16.746 10.908 -8.994 1.00 90.56 330 ILE A CA 1
ATOM 2650 C C . ILE A 1 330 ? -17.288 10.257 -10.262 1.00 90.56 330 ILE A C 1
ATOM 2652 O O . ILE A 1 330 ? -16.958 10.668 -11.380 1.00 90.56 330 ILE A O 1
ATOM 2656 N N . TYR A 1 331 ? -18.143 9.258 -10.077 1.00 91.19 331 TYR A N 1
ATOM 2657 C CA . TYR A 1 331 ? -18.833 8.522 -11.127 1.00 91.19 331 TYR A CA 1
ATOM 2658 C C . TYR A 1 331 ? -20.321 8.858 -11.134 1.00 91.19 331 TYR A C 1
ATOM 2660 O O . TYR A 1 331 ? -20.864 9.373 -10.166 1.00 91.19 331 TYR A O 1
ATOM 2668 N N . VAL A 1 332 ? -21.004 8.635 -12.259 1.00 90.00 332 VAL A N 1
ATOM 2669 C CA . VAL A 1 332 ? -22.441 8.953 -12.376 1.00 90.00 332 VAL A CA 1
ATOM 2670 C C . VAL A 1 332 ? -23.265 8.113 -11.403 1.00 90.00 332 VAL A C 1
ATOM 2672 O O . VAL A 1 332 ? -24.206 8.630 -10.823 1.00 90.00 332 VAL A O 1
ATOM 2675 N N . ASP A 1 333 ? -22.863 6.863 -11.202 1.00 93.00 333 ASP A N 1
ATOM 2676 C CA . ASP A 1 333 ? -23.513 5.858 -10.366 1.00 93.00 333 ASP A CA 1
ATOM 2677 C C . ASP A 1 333 ? -23.060 5.859 -8.896 1.00 93.00 333 ASP A C 1
ATOM 2679 O O . ASP A 1 333 ? -23.410 4.934 -8.175 1.00 93.00 333 ASP A O 1
ATOM 2683 N N . ASP A 1 334 ? -22.282 6.855 -8.458 1.00 93.88 334 ASP A N 1
ATOM 2684 C CA . ASP A 1 334 ? -22.012 7.044 -7.028 1.00 93.88 334 ASP A CA 1
ATOM 2685 C C . ASP A 1 334 ? -23.286 7.513 -6.311 1.00 93.88 334 ASP A C 1
ATOM 2687 O O . ASP A 1 334 ? -23.951 8.437 -6.796 1.00 93.88 334 ASP A O 1
ATOM 2691 N N . ASP A 1 335 ? -23.609 6.842 -5.205 1.00 95.31 335 ASP A N 1
ATOM 2692 C CA . ASP A 1 335 ? -24.831 7.014 -4.417 1.00 95.31 335 ASP A CA 1
ATOM 2693 C C . ASP A 1 335 ? -24.606 6.817 -2.902 1.00 95.31 335 ASP A C 1
ATOM 2695 O O . ASP A 1 335 ? -25.559 6.593 -2.157 1.00 95.31 335 ASP A O 1
ATOM 2699 N N . GLU A 1 336 ? -23.361 6.872 -2.415 1.00 94.69 336 GLU A N 1
ATOM 2700 C CA . GLU A 1 336 ? -23.054 6.607 -1.001 1.00 94.69 336 GLU A CA 1
ATOM 2701 C C . GLU A 1 336 ? -23.675 7.677 -0.103 1.00 94.69 336 GLU A C 1
ATOM 2703 O O . GLU A 1 336 ? -24.256 7.340 0.923 1.00 94.69 336 GLU A O 1
ATOM 2708 N N . GLY A 1 337 ? -23.601 8.951 -0.505 1.00 94.31 337 GLY A N 1
ATOM 2709 C CA . GLY A 1 337 ? -24.205 10.049 0.258 1.00 94.31 337 GLY A CA 1
ATOM 2710 C C . GLY A 1 337 ? -25.727 9.920 0.402 1.00 94.31 337 GLY A C 1
ATOM 2711 O O . GLY A 1 337 ? -26.262 10.180 1.480 1.00 94.31 337 GLY A O 1
ATOM 2712 N N . GLU A 1 338 ? -26.410 9.457 -0.652 1.00 95.06 338 GLU A N 1
ATOM 2713 C CA . GLU A 1 338 ? -27.852 9.168 -0.629 1.00 95.06 338 GLU A CA 1
ATOM 2714 C C . GLU A 1 338 ? -28.151 7.944 0.244 1.00 95.06 338 GLU A C 1
ATOM 2716 O O . GLU A 1 338 ? -29.042 7.979 1.084 1.00 95.06 338 GLU A O 1
ATOM 2721 N N . ARG A 1 339 ? -27.379 6.863 0.099 1.00 95.25 339 ARG A N 1
ATOM 2722 C CA . ARG A 1 339 ? -27.589 5.613 0.847 1.00 95.25 339 ARG A CA 1
ATOM 2723 C C . ARG A 1 339 ? -27.394 5.754 2.354 1.00 95.25 339 ARG A C 1
ATOM 2725 O O . ARG A 1 339 ? -27.930 4.929 3.095 1.00 95.25 339 ARG A O 1
ATOM 2732 N N . THR A 1 340 ? -26.622 6.742 2.794 1.00 95.31 340 THR A N 1
ATOM 2733 C CA . THR A 1 340 ? -26.417 7.054 4.212 1.00 95.31 340 THR A CA 1
ATOM 2734 C C . THR A 1 340 ? -27.273 8.216 4.709 1.00 95.31 340 THR A C 1
ATOM 2736 O O . THR A 1 340 ? -27.136 8.579 5.874 1.00 95.31 340 THR A O 1
ATOM 2739 N N . ASP A 1 341 ? -28.093 8.829 3.846 1.00 96.50 341 ASP A N 1
ATOM 2740 C CA . ASP A 1 341 ? -28.834 10.061 4.140 1.00 96.50 341 ASP A CA 1
ATOM 2741 C C . ASP A 1 341 ? -27.916 11.156 4.735 1.00 96.50 341 ASP A C 1
ATOM 2743 O O . ASP A 1 341 ? -28.249 11.828 5.710 1.00 96.50 341 ASP A O 1
ATOM 2747 N N . ILE A 1 342 ? -26.711 11.338 4.169 1.00 96.56 342 ILE A N 1
ATOM 2748 C CA . ILE A 1 342 ? -25.623 12.081 4.840 1.00 96.56 342 ILE A CA 1
ATOM 2749 C C . ILE A 1 342 ? -25.954 13.557 5.111 1.00 96.56 342 ILE A C 1
ATOM 2751 O O . ILE A 1 342 ? -25.427 14.157 6.051 1.00 96.56 342 ILE A O 1
ATOM 2755 N N . ARG A 1 343 ? -26.850 14.140 4.307 1.00 95.75 343 ARG A N 1
ATOM 2756 C CA . ARG A 1 343 ? -27.349 15.512 4.471 1.00 95.75 343 ARG A CA 1
ATOM 2757 C C . ARG A 1 343 ? -28.263 15.686 5.692 1.00 95.75 343 ARG A C 1
ATOM 2759 O O . ARG A 1 343 ? -28.531 16.812 6.082 1.00 95.75 343 ARG A O 1
ATOM 2766 N N . GLU A 1 344 ? -28.693 14.615 6.362 1.00 96.75 344 GLU A N 1
ATOM 2767 C CA . GLU A 1 344 ? -29.349 14.739 7.675 1.00 96.75 344 GLU A CA 1
ATOM 2768 C C . GLU A 1 344 ? -28.377 15.195 8.780 1.00 96.75 344 GLU A C 1
ATOM 2770 O O . GLU A 1 344 ? -28.802 15.628 9.853 1.00 96.75 344 GLU A O 1
ATOM 2775 N N . ILE A 1 345 ? -27.062 15.128 8.538 1.00 96.94 345 ILE A N 1
ATOM 2776 C CA . ILE A 1 345 ? -26.063 15.722 9.422 1.00 96.94 345 ILE A CA 1
ATOM 2777 C C . ILE A 1 345 ? -25.949 17.211 9.085 1.00 96.94 345 ILE A C 1
ATOM 2779 O O . ILE A 1 345 ? -25.223 17.574 8.161 1.00 96.94 345 ILE A O 1
ATOM 2783 N N . ASP A 1 346 ? -26.577 18.071 9.899 1.00 97.50 346 ASP A N 1
ATOM 2784 C CA . ASP A 1 346 ? -26.610 19.539 9.725 1.00 97.50 346 ASP A CA 1
ATOM 2785 C C . ASP A 1 346 ? -25.252 20.132 9.311 1.00 97.50 346 ASP A C 1
ATOM 2787 O O . ASP A 1 346 ? -25.152 20.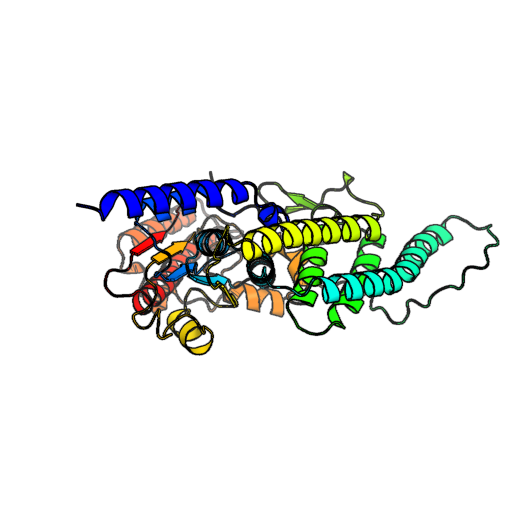977 8.429 1.00 97.50 346 ASP A O 1
ATOM 2791 N N . ARG A 1 347 ? -24.161 19.667 9.937 1.00 96.56 347 ARG A N 1
ATOM 2792 C CA . ARG A 1 347 ? -22.815 20.184 9.668 1.00 96.56 347 ARG A CA 1
ATOM 2793 C C . ARG A 1 347 ? -22.297 19.835 8.271 1.00 96.56 347 ARG A C 1
ATOM 2795 O O . ARG A 1 347 ? -21.492 20.596 7.741 1.00 96.56 347 ARG A O 1
ATOM 2802 N N . VAL A 1 348 ? -22.677 18.680 7.732 1.00 95.94 348 VAL A N 1
ATOM 2803 C CA . VAL A 1 348 ? -22.315 18.258 6.373 1.00 95.94 348 VAL A CA 1
ATOM 2804 C C . VAL A 1 348 ? -23.168 19.019 5.365 1.00 95.94 348 VAL A C 1
ATOM 2806 O O . VAL A 1 348 ? -22.604 19.586 4.432 1.00 95.94 348 VAL A O 1
ATOM 2809 N N . ASP A 1 349 ? -24.477 19.110 5.604 1.00 97.38 349 ASP A N 1
ATOM 2810 C CA . ASP A 1 349 ? -25.411 19.856 4.752 1.00 97.38 349 ASP A CA 1
ATOM 2811 C C . ASP A 1 349 ? -25.005 21.333 4.637 1.00 97.38 349 ASP A C 1
ATOM 2813 O O . ASP A 1 349 ? -24.789 21.829 3.536 1.00 97.38 349 ASP A O 1
ATOM 2817 N N . ASP A 1 350 ? -24.699 21.989 5.765 1.00 97.75 350 ASP A N 1
ATOM 2818 C CA . ASP A 1 350 ? -24.189 23.367 5.810 1.00 97.75 350 ASP A CA 1
ATOM 2819 C C . ASP A 1 350 ? -22.946 23.583 4.921 1.00 97.75 350 ASP A C 1
ATOM 2821 O O . ASP A 1 350 ? -22.766 24.656 4.339 1.00 97.75 350 ASP A O 1
ATOM 2825 N N . ILE A 1 351 ? -22.030 22.606 4.869 1.00 95.44 351 ILE A N 1
ATOM 2826 C CA . ILE A 1 351 ? -20.804 22.693 4.058 1.00 95.44 351 ILE A CA 1
ATOM 2827 C C . ILE A 1 351 ? -21.147 22.541 2.576 1.00 95.44 351 ILE A C 1
ATOM 2829 O O . ILE A 1 351 ? -20.602 23.270 1.745 1.00 95.44 351 ILE A O 1
ATOM 2833 N N . ILE A 1 352 ? -22.031 21.601 2.249 1.00 95.38 352 ILE A N 1
ATOM 2834 C CA . ILE A 1 352 ? -22.465 21.338 0.880 1.00 95.38 352 ILE A CA 1
ATOM 2835 C C . ILE A 1 352 ? -23.222 22.553 0.328 1.00 95.38 352 ILE A C 1
ATOM 2837 O O . ILE A 1 352 ? -22.840 23.065 -0.725 1.00 95.38 352 ILE A O 1
ATOM 2841 N N . ASP A 1 353 ? -24.180 23.095 1.080 1.00 96.69 353 ASP A N 1
ATOM 2842 C CA . ASP A 1 353 ? -24.946 24.297 0.731 1.00 96.69 353 ASP A CA 1
ATOM 2843 C C . ASP A 1 353 ? -24.041 25.513 0.496 1.00 96.69 353 ASP A C 1
ATOM 2845 O O . ASP A 1 353 ? -24.234 26.286 -0.449 1.00 96.69 353 ASP A O 1
ATOM 2849 N N . GLN A 1 354 ? -23.001 25.685 1.321 1.00 95.94 354 GLN A N 1
ATOM 2850 C CA . GLN A 1 354 ? -22.002 26.737 1.113 1.00 95.94 354 GLN A CA 1
ATOM 2851 C C . GLN A 1 354 ? -21.259 26.560 -0.215 1.00 95.94 354 GLN A C 1
ATOM 2853 O O . GLN A 1 354 ? -21.038 27.540 -0.928 1.00 95.94 354 GLN A O 1
ATOM 2858 N N . MET A 1 355 ? -20.876 25.331 -0.571 1.00 93.88 355 MET A N 1
ATOM 2859 C CA . MET A 1 355 ? -20.202 25.059 -1.843 1.00 93.88 355 MET A CA 1
ATOM 2860 C C . MET A 1 355 ? -21.128 25.263 -3.045 1.00 93.88 355 MET A C 1
ATOM 2862 O O . MET A 1 355 ? -20.693 25.822 -4.053 1.00 93.88 355 MET A O 1
ATOM 2866 N N . GLU A 1 356 ? -22.391 24.848 -2.943 1.00 94.94 356 GLU A N 1
ATOM 2867 C CA . GLU A 1 356 ? -23.414 25.074 -3.970 1.00 94.94 356 GLU A CA 1
ATOM 2868 C C . GLU A 1 356 ? -23.652 26.577 -4.177 1.00 94.94 356 GLU A C 1
ATOM 2870 O O . GLU A 1 356 ? -23.586 27.058 -5.310 1.00 94.94 356 GLU A O 1
ATOM 2875 N N . THR A 1 357 ? -23.779 27.341 -3.087 1.00 95.50 357 THR A N 1
ATOM 2876 C CA . THR A 1 357 ? -23.890 28.810 -3.123 1.00 95.50 357 THR A CA 1
ATOM 2877 C C . THR A 1 357 ? -22.695 29.442 -3.842 1.00 95.50 357 THR A C 1
ATOM 2879 O O . THR A 1 357 ? -22.879 30.266 -4.735 1.00 95.50 357 THR A O 1
ATOM 2882 N N . ILE A 1 358 ? -21.461 29.031 -3.519 1.00 93.19 358 ILE A N 1
ATOM 2883 C CA . ILE A 1 358 ? -20.247 29.544 -4.181 1.00 93.19 358 ILE A CA 1
ATOM 2884 C C . ILE A 1 358 ? -20.269 29.247 -5.686 1.00 93.19 358 ILE A C 1
ATOM 2886 O O . ILE A 1 358 ? -19.896 30.101 -6.490 1.00 93.19 358 ILE A O 1
ATOM 2890 N N . ILE A 1 359 ? -20.702 28.049 -6.090 1.00 92.56 359 ILE A N 1
ATOM 2891 C CA . ILE A 1 359 ? -20.805 27.672 -7.507 1.00 92.56 359 ILE A CA 1
ATOM 2892 C C . ILE A 1 359 ? -21.789 28.578 -8.250 1.00 92.56 359 ILE A C 1
ATOM 2894 O O . ILE A 1 359 ? -21.491 29.001 -9.374 1.00 92.56 359 ILE A O 1
ATOM 2898 N N . GLU A 1 360 ? -22.932 28.880 -7.634 1.00 92.62 360 GLU A N 1
ATOM 2899 C CA . GLU A 1 360 ? -23.941 29.778 -8.194 1.00 92.62 360 GLU A CA 1
ATOM 2900 C C . GLU A 1 360 ? -23.439 31.226 -8.279 1.00 92.62 360 GLU A C 1
ATOM 2902 O O . GLU A 1 360 ? -23.524 31.843 -9.345 1.00 92.62 360 GLU A O 1
ATOM 2907 N N . GLU A 1 361 ? -22.875 31.760 -7.191 1.00 93.81 361 GLU A N 1
ATOM 2908 C CA . GLU A 1 361 ? -22.398 33.146 -7.100 1.00 93.81 361 GLU A CA 1
ATOM 2909 C C . GLU A 1 361 ? -21.225 33.429 -8.050 1.00 93.81 361 GLU A C 1
ATOM 2911 O O . GLU A 1 361 ? -21.209 34.457 -8.734 1.00 93.81 361 GLU A O 1
ATOM 2916 N N . GLU A 1 362 ? -20.269 32.502 -8.151 1.00 92.31 362 GLU A N 1
ATOM 2917 C CA . GLU A 1 362 ? -19.097 32.615 -9.031 1.00 92.31 362 GLU A CA 1
ATOM 2918 C C . GLU A 1 362 ? -19.384 32.134 -10.471 1.00 92.31 362 GLU A C 1
ATOM 2920 O O . GLU A 1 362 ? -18.508 32.185 -11.341 1.00 92.31 362 GLU A O 1
ATOM 2925 N N . ASN A 1 363 ? -20.613 31.680 -10.756 1.00 88.62 363 ASN A N 1
ATOM 2926 C CA . ASN A 1 363 ? -21.053 31.164 -12.056 1.00 88.62 363 ASN A CA 1
ATOM 2927 C C . ASN A 1 363 ? -20.097 30.093 -12.626 1.00 88.62 363 ASN A C 1
ATOM 2929 O O . ASN A 1 363 ? -19.687 30.122 -13.800 1.00 88.62 363 ASN A O 1
ATOM 2933 N N . ILE A 1 364 ? -19.717 29.134 -11.777 1.00 87.00 364 ILE A N 1
ATOM 2934 C CA . ILE A 1 364 ? -18.795 28.055 -12.136 1.00 87.00 364 ILE A CA 1
ATOM 2935 C C . ILE A 1 364 ? -19.521 27.090 -13.080 1.00 87.00 364 ILE A C 1
ATOM 2937 O O . ILE A 1 364 ? -20.328 26.259 -12.673 1.00 87.00 364 ILE A O 1
ATOM 2941 N N . THR A 1 365 ? -19.223 27.202 -14.375 1.00 79.62 365 THR A N 1
ATOM 2942 C CA . THR A 1 365 ? -19.912 26.474 -15.463 1.00 79.62 365 THR A CA 1
ATOM 2943 C C . THR A 1 365 ? -19.031 25.460 -16.195 1.00 79.62 365 THR A C 1
ATOM 2945 O O . THR A 1 365 ? -19.501 24.725 -17.067 1.00 79.62 365 THR A O 1
ATOM 2948 N N . HIS A 1 366 ? -17.738 25.414 -15.870 1.00 73.62 366 HIS A N 1
ATOM 2949 C CA . HIS A 1 366 ? -16.751 24.604 -16.575 1.00 73.62 366 HIS A CA 1
ATOM 2950 C C . HIS A 1 366 ? -15.750 23.956 -15.616 1.00 73.62 366 HIS A C 1
ATOM 2952 O O . HIS A 1 366 ? -15.396 24.514 -14.580 1.00 73.62 366 HIS A O 1
ATOM 2958 N N . GLY A 1 367 ? -15.231 22.796 -16.022 1.00 77.25 367 GLY A N 1
ATOM 2959 C CA . GLY A 1 367 ? -14.245 22.042 -15.255 1.00 77.25 367 GLY A CA 1
ATOM 2960 C C . GLY A 1 367 ? -14.869 21.210 -14.138 1.00 77.25 367 GLY A C 1
ATOM 2961 O O . GLY A 1 367 ? -16.071 20.977 -14.104 1.00 77.25 367 GLY A O 1
ATOM 2962 N N . PHE A 1 368 ? -14.019 20.735 -13.234 1.00 81.00 368 PHE A N 1
ATOM 2963 C CA . PHE A 1 368 ? -14.421 19.837 -12.153 1.00 81.00 368 PHE A CA 1
ATOM 2964 C C . PHE A 1 368 ? -15.026 20.556 -10.939 1.00 81.00 368 PHE A C 1
ATOM 2966 O O . PHE A 1 368 ? -15.525 19.890 -10.040 1.00 81.00 368 PHE A O 1
ATOM 2973 N N . GLY A 1 369 ? -15.018 21.895 -10.921 1.00 81.44 369 GLY A N 1
ATOM 2974 C CA . GLY A 1 369 ? -15.480 22.685 -9.777 1.00 81.44 369 GLY A CA 1
ATOM 2975 C C . GLY A 1 369 ? -16.944 22.439 -9.403 1.00 81.44 369 GLY A C 1
ATOM 2976 O O . GLY A 1 369 ? -17.283 22.441 -8.229 1.00 81.44 369 GLY A O 1
ATOM 2977 N N . GLN A 1 370 ? -17.792 22.127 -10.385 1.00 87.00 370 GLN A N 1
ATOM 2978 C CA . GLN A 1 370 ? -19.202 21.796 -10.147 1.00 87.00 370 GLN A CA 1
ATOM 2979 C C . GLN A 1 370 ? -19.402 20.504 -9.347 1.00 87.00 370 GLN A C 1
ATOM 2981 O O . GLN A 1 370 ? -20.467 20.292 -8.782 1.00 87.00 370 GLN A O 1
ATOM 2986 N N . ASN A 1 371 ? -18.388 19.636 -9.298 1.00 91.00 371 ASN A N 1
ATOM 2987 C CA . ASN A 1 371 ? -18.481 18.360 -8.603 1.00 91.00 371 ASN A CA 1
ATOM 2988 C C . ASN A 1 371 ? -18.098 18.464 -7.122 1.00 91.00 371 ASN A C 1
ATOM 2990 O O . ASN A 1 371 ? -18.255 17.470 -6.427 1.00 91.00 371 ASN A O 1
ATOM 2994 N N . TYR A 1 372 ? -17.584 19.600 -6.629 1.00 91.69 372 TYR A N 1
ATOM 2995 C CA . TYR A 1 372 ? -17.147 19.711 -5.230 1.00 91.69 372 TYR A CA 1
ATOM 2996 C C . TYR A 1 372 ? -18.249 19.385 -4.205 1.00 91.69 372 TYR A C 1
ATOM 2998 O O . TYR A 1 372 ? -17.965 18.556 -3.342 1.00 91.69 372 TYR A O 1
ATOM 3006 N N . PRO A 1 373 ? -19.489 19.911 -4.317 1.00 93.94 373 PRO A N 1
ATOM 3007 C CA . PRO A 1 373 ? -20.589 19.531 -3.425 1.00 93.94 373 PRO A CA 1
ATOM 3008 C C . PRO A 1 373 ? -20.792 18.015 -3.381 1.00 93.94 373 PRO A C 1
ATOM 3010 O O . PRO A 1 373 ? -20.778 17.406 -2.315 1.00 93.94 373 PRO A O 1
ATOM 3013 N N . ARG A 1 374 ? -20.835 17.387 -4.562 1.00 94.06 374 ARG A N 1
ATOM 3014 C CA . ARG A 1 374 ? -20.977 15.937 -4.689 1.00 94.06 374 ARG A CA 1
ATOM 3015 C C . ARG A 1 374 ? -19.778 15.175 -4.122 1.00 94.06 374 ARG A C 1
ATOM 3017 O O . ARG A 1 374 ? -19.961 14.129 -3.525 1.00 94.06 374 ARG A O 1
ATOM 3024 N N . VAL A 1 375 ? -18.547 15.673 -4.271 1.00 94.56 375 VAL A N 1
ATOM 3025 C CA . VAL A 1 375 ? -17.371 15.052 -3.633 1.00 94.56 375 VAL A CA 1
ATOM 3026 C C . VAL A 1 375 ? -17.535 15.020 -2.126 1.00 94.56 375 VAL A C 1
ATOM 3028 O O . VAL A 1 375 ? -17.270 13.984 -1.534 1.00 94.56 375 VAL A O 1
ATOM 3031 N N . ILE A 1 376 ? -17.968 16.121 -1.514 1.00 95.19 376 ILE A N 1
ATOM 3032 C CA . ILE A 1 376 ? -18.168 16.191 -0.066 1.00 95.19 376 ILE A CA 1
ATOM 3033 C C . ILE A 1 376 ? -19.274 15.236 0.386 1.00 95.19 376 ILE A C 1
ATOM 3035 O O . ILE A 1 376 ? -19.070 14.485 1.338 1.00 95.19 376 ILE A O 1
ATOM 3039 N N . GLU A 1 377 ? -20.397 15.219 -0.325 1.00 96.00 377 GLU A N 1
ATOM 3040 C CA . GLU A 1 377 ? -21.520 14.316 -0.067 1.00 96.00 377 GLU A CA 1
ATOM 3041 C C . GLU A 1 377 ? -21.091 12.838 -0.112 1.00 96.00 377 GLU A C 1
ATOM 3043 O O . GLU A 1 377 ? -21.216 12.116 0.878 1.00 96.00 377 GLU A O 1
ATOM 3048 N N . GLU A 1 378 ? -20.476 12.401 -1.214 1.00 96.81 378 GLU A N 1
ATOM 3049 C CA . GLU A 1 378 ? -20.016 11.015 -1.377 1.00 96.81 378 GLU A CA 1
ATOM 3050 C C . GLU A 1 378 ? -18.839 10.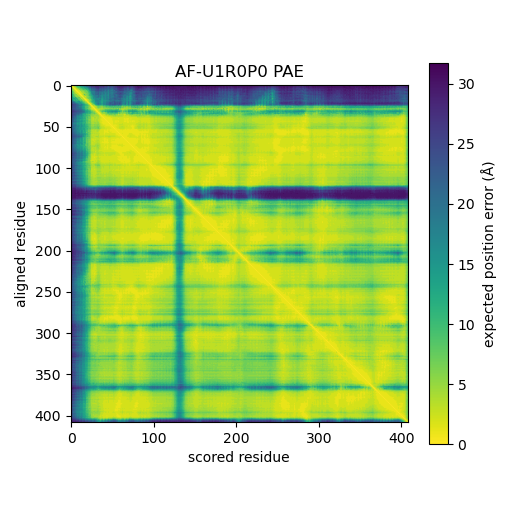661 -0.452 1.00 96.81 378 GLU A C 1
ATOM 3052 O O . GLU A 1 378 ? -18.686 9.511 -0.034 1.00 96.81 378 GLU A O 1
ATOM 3057 N N . TYR A 1 379 ? -17.981 11.635 -0.128 1.00 96.31 379 TYR A N 1
ATOM 3058 C CA . TYR A 1 379 ? -16.882 11.458 0.819 1.00 96.31 379 TYR A CA 1
ATOM 3059 C C . TYR A 1 379 ? -17.412 11.098 2.203 1.00 96.31 379 TYR A C 1
ATOM 3061 O O . TYR A 1 379 ? -16.988 10.096 2.781 1.00 96.31 379 TYR A O 1
ATOM 3069 N N . PHE A 1 380 ? -18.328 11.913 2.733 1.00 96.88 380 PHE A N 1
ATOM 3070 C CA . PHE A 1 380 ? -18.864 11.708 4.072 1.00 96.88 380 PHE A CA 1
ATOM 3071 C C . PHE A 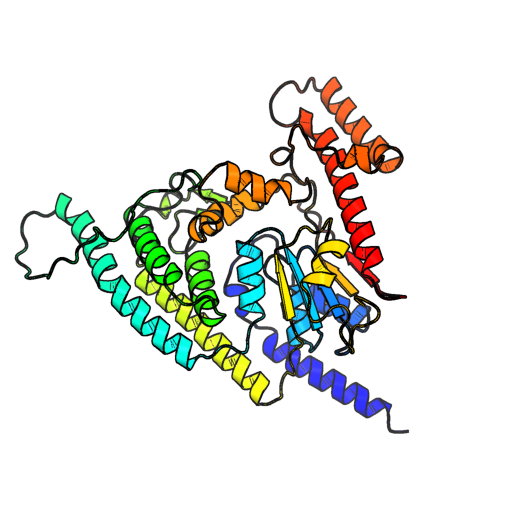1 380 ? -19.757 10.467 4.143 1.00 96.88 380 PHE A C 1
ATOM 3073 O O . PHE A 1 380 ? -19.637 9.732 5.120 1.00 96.88 380 PHE A O 1
ATOM 3080 N N . GLY A 1 381 ? -20.535 10.156 3.098 1.00 97.25 381 GLY A N 1
ATOM 3081 C CA . GLY A 1 381 ? -21.266 8.884 3.020 1.00 97.25 381 GLY A CA 1
ATOM 3082 C C . GLY A 1 381 ? -20.329 7.669 3.019 1.00 97.25 381 GLY A C 1
ATOM 3083 O O . GLY A 1 381 ? -20.476 6.743 3.817 1.00 97.25 381 GLY A O 1
ATOM 3084 N N . GLY A 1 382 ? -19.260 7.707 2.215 1.00 97.19 382 GLY A N 1
ATOM 3085 C CA . GLY A 1 382 ? -18.231 6.664 2.228 1.00 97.19 382 GLY A CA 1
ATOM 3086 C C . GLY A 1 382 ? -17.514 6.534 3.580 1.00 97.19 382 GLY A C 1
ATOM 3087 O O . GLY A 1 382 ? -17.266 5.422 4.045 1.00 97.19 382 GLY A O 1
ATOM 3088 N N . MET A 1 383 ? -17.202 7.654 4.238 1.00 97.25 383 MET A N 1
ATOM 3089 C CA . MET A 1 383 ? -16.610 7.650 5.579 1.00 97.25 383 MET A CA 1
ATOM 3090 C C . MET A 1 383 ? -17.576 7.132 6.647 1.00 97.25 383 MET A C 1
ATOM 3092 O O . MET A 1 383 ? -17.119 6.478 7.580 1.00 97.25 383 MET A O 1
ATOM 3096 N N . GLN A 1 384 ? -18.884 7.364 6.518 1.00 97.56 384 GLN A N 1
ATOM 3097 C CA . GLN A 1 384 ? -19.875 6.790 7.425 1.00 97.56 384 GLN A CA 1
ATOM 3098 C C . GLN A 1 384 ? -19.867 5.260 7.340 1.00 97.56 384 GLN A C 1
ATOM 3100 O O . GLN A 1 384 ? -19.678 4.610 8.365 1.00 97.56 384 GLN A O 1
ATOM 3105 N N . HIS A 1 385 ? -19.935 4.683 6.136 1.00 97.75 385 HIS A N 1
ATOM 3106 C CA . HIS A 1 385 ? -19.810 3.230 5.959 1.00 97.75 385 HIS A CA 1
ATOM 3107 C C . HIS A 1 385 ? -18.486 2.675 6.492 1.00 97.75 385 HIS A C 1
ATOM 3109 O O . HIS A 1 385 ? -18.449 1.613 7.108 1.00 97.75 385 HIS A O 1
ATOM 3115 N N . HIS A 1 386 ? -17.386 3.402 6.289 1.00 97.88 386 HIS A N 1
ATOM 3116 C CA . HIS A 1 386 ? -16.099 3.033 6.864 1.00 97.88 386 HIS A CA 1
ATOM 3117 C C . HIS A 1 386 ? -16.130 2.999 8.402 1.00 97.88 386 HIS A C 1
ATOM 3119 O O . HIS A 1 386 ? -15.666 2.031 9.002 1.00 97.88 386 HIS A O 1
ATOM 3125 N N . LEU A 1 387 ? -16.684 4.031 9.042 1.00 97.75 387 LEU A N 1
ATOM 3126 C CA . LEU A 1 387 ? -16.781 4.121 10.499 1.00 97.75 387 LEU A CA 1
ATOM 3127 C C . LEU A 1 387 ? -17.708 3.049 11.081 1.00 97.75 387 LEU A C 1
ATOM 3129 O O . LEU A 1 387 ? -17.374 2.468 12.110 1.00 97.75 387 LEU A O 1
ATOM 3133 N N . GLU A 1 388 ? -18.825 2.754 10.415 1.00 97.94 388 GLU A N 1
ATOM 3134 C CA . GLU A 1 388 ? -19.721 1.641 10.755 1.00 97.94 388 GLU A CA 1
ATOM 3135 C C . GLU A 1 388 ? -18.975 0.299 10.680 1.00 97.94 388 GLU A C 1
ATOM 3137 O O . GLU A 1 388 ? -18.989 -0.477 11.634 1.00 97.94 388 GLU A O 1
ATOM 3142 N N . ALA A 1 389 ? -18.227 0.061 9.598 1.00 98.19 389 ALA A N 1
ATOM 3143 C CA . ALA A 1 389 ? -17.437 -1.155 9.439 1.00 98.19 389 ALA A CA 1
ATOM 3144 C C . ALA A 1 389 ? -16.308 -1.278 10.480 1.00 98.19 389 ALA A C 1
ATOM 3146 O O . ALA A 1 389 ? -16.023 -2.376 10.951 1.00 98.19 389 ALA A O 1
ATOM 3147 N N . VAL A 1 390 ? -15.659 -0.171 10.857 1.00 98.31 390 VAL A N 1
ATOM 3148 C CA . VAL A 1 390 ? -14.677 -0.153 11.955 1.00 98.31 390 VAL A CA 1
ATOM 3149 C C . VAL A 1 390 ? -15.351 -0.445 13.294 1.00 98.31 390 VAL A C 1
ATOM 3151 O O . VAL A 1 390 ? -14.813 -1.217 14.083 1.00 98.31 390 VAL A O 1
ATOM 3154 N N . TYR A 1 391 ? -16.523 0.138 13.547 1.00 98.00 391 TYR A N 1
ATOM 3155 C CA . TYR A 1 391 ? -17.280 -0.082 14.777 1.00 98.00 391 TYR A CA 1
ATOM 3156 C C . TYR A 1 391 ? -17.642 -1.558 14.972 1.00 98.00 391 TYR A C 1
ATOM 3158 O O . TYR A 1 391 ? -17.471 -2.078 16.071 1.00 98.00 391 TYR A O 1
ATOM 3166 N N . ASP A 1 392 ? -18.058 -2.246 13.906 1.00 97.94 392 ASP A N 1
ATOM 3167 C CA . ASP A 1 392 ? -18.378 -3.680 13.941 1.00 97.94 392 ASP A CA 1
ATOM 3168 C C . ASP A 1 392 ? -17.170 -4.572 14.266 1.00 97.94 392 ASP A C 1
ATOM 3170 O O . ASP A 1 392 ? -17.332 -5.684 14.770 1.00 97.94 392 ASP A O 1
ATOM 3174 N N . LEU A 1 393 ? -15.960 -4.112 13.937 1.00 98.19 393 LEU A N 1
ATOM 3175 C CA . LEU A 1 393 ? -14.720 -4.862 14.128 1.00 98.19 393 LEU A CA 1
ATOM 3176 C C . LEU A 1 393 ? -14.039 -4.579 15.470 1.00 98.19 393 LEU A C 1
ATOM 3178 O O . LEU A 1 393 ? -13.238 -5.400 15.920 1.00 98.19 393 LEU A O 1
ATOM 3182 N N . LEU A 1 394 ? -14.302 -3.421 16.078 1.00 98.25 394 LEU A N 1
ATOM 3183 C CA . LEU A 1 394 ? -13.678 -3.000 17.330 1.00 98.25 394 LEU A CA 1
ATOM 3184 C C . LEU A 1 394 ? -14.106 -3.895 18.497 1.00 98.25 394 LEU A C 1
ATOM 3186 O O . LEU A 1 394 ? -15.292 -4.138 18.725 1.00 98.25 394 LEU A O 1
ATOM 3190 N N . ALA A 1 395 ? -13.124 -4.317 19.288 1.00 98.00 395 ALA A N 1
ATOM 3191 C CA . ALA A 1 395 ? -13.366 -5.004 20.542 1.00 98.00 395 ALA A CA 1
ATOM 3192 C C . ALA A 1 395 ? -14.076 -4.079 21.553 1.00 98.00 395 ALA A C 1
ATOM 3194 O O . ALA A 1 395 ? -13.970 -2.848 21.471 1.00 98.00 395 ALA A O 1
ATOM 3195 N N . PRO A 1 396 ? -14.799 -4.626 22.550 1.00 96.94 396 PRO A N 1
ATOM 3196 C CA . PRO A 1 396 ? -15.422 -3.819 23.593 1.00 96.94 396 PRO A CA 1
ATOM 3197 C C . PRO A 1 396 ? -14.404 -2.941 24.337 1.00 96.94 396 PRO A C 1
ATOM 3199 O O . PRO A 1 396 ? -13.529 -3.439 25.037 1.00 96.94 396 PRO A O 1
ATOM 3202 N N . GLY A 1 397 ? -14.564 -1.620 24.233 1.00 95.56 397 GLY A N 1
ATOM 3203 C CA . GLY A 1 397 ? -13.631 -0.652 24.823 1.00 95.56 397 GLY A CA 1
ATOM 3204 C C . GLY A 1 397 ? -12.422 -0.319 23.946 1.00 95.56 397 GLY A C 1
ATOM 3205 O O . GLY A 1 397 ? -11.591 0.478 24.376 1.00 95.56 397 GLY A O 1
ATOM 3206 N N . GLY A 1 398 ? -12.353 -0.878 22.735 1.00 97.06 398 GLY A N 1
ATOM 3207 C CA . GLY A 1 398 ? -11.339 -0.550 21.745 1.00 97.06 398 GLY A CA 1
ATOM 3208 C C . GLY A 1 398 ? -11.366 0.924 21.342 1.00 97.06 398 GLY A C 1
ATOM 3209 O O . GLY A 1 398 ? -12.384 1.619 21.459 1.00 97.06 398 GLY A O 1
ATOM 3210 N N . VAL A 1 399 ? -10.221 1.411 20.875 1.00 97.56 399 VAL A N 1
ATOM 3211 C CA . VAL A 1 399 ? -9.982 2.833 20.607 1.00 97.56 399 VAL A CA 1
ATOM 3212 C C . VAL A 1 399 ? -9.638 3.039 19.139 1.00 97.56 399 VAL A C 1
ATOM 3214 O O . VAL A 1 399 ? -8.784 2.355 18.584 1.00 97.56 399 VAL A O 1
ATOM 3217 N N . ALA A 1 400 ? -10.265 4.029 18.505 1.00 97.56 400 ALA A N 1
ATOM 3218 C CA . ALA A 1 400 ? -9.927 4.438 17.148 1.00 97.56 400 ALA A CA 1
ATOM 3219 C C . ALA A 1 400 ? -9.268 5.823 17.135 1.00 97.56 400 ALA A C 1
ATOM 3221 O O . ALA A 1 400 ? -9.873 6.817 17.537 1.00 97.56 400 ALA A O 1
ATOM 3222 N N . ALA A 1 401 ? -8.039 5.883 16.632 1.00 96.50 401 ALA A N 1
ATOM 3223 C CA . ALA A 1 401 ? -7.259 7.089 16.422 1.00 96.50 401 ALA A CA 1
ATOM 3224 C C . ALA A 1 401 ? -7.104 7.368 14.922 1.00 96.50 401 ALA A C 1
ATOM 3226 O O . ALA A 1 401 ? -6.371 6.689 14.198 1.00 96.50 401 ALA A O 1
ATOM 3227 N N . TYR A 1 402 ? -7.794 8.414 14.471 1.00 95.00 402 TYR A N 1
ATOM 3228 C CA . TYR A 1 402 ? -7.661 8.951 13.123 1.00 95.00 402 TYR A CA 1
ATOM 3229 C C . TYR A 1 402 ? -6.675 10.109 13.158 1.00 95.00 402 TYR A C 1
ATOM 3231 O O . TYR A 1 402 ? -6.954 11.173 13.716 1.00 95.00 402 TYR A O 1
ATOM 3239 N N . VAL A 1 403 ? -5.512 9.901 12.555 1.00 89.50 403 VAL A N 1
ATOM 3240 C CA . VAL A 1 403 ? -4.571 10.978 12.277 1.00 89.50 403 VAL A CA 1
ATOM 3241 C C . VAL A 1 403 ? -5.209 11.843 11.204 1.00 89.50 403 VAL A C 1
ATOM 3243 O O . VAL A 1 403 ? -5.565 11.321 10.156 1.00 89.50 403 VAL A O 1
ATOM 3246 N N . VAL A 1 404 ? -5.367 13.139 11.477 1.00 83.81 404 VAL A N 1
ATOM 3247 C CA . VAL A 1 404 ? -5.858 14.139 10.521 1.00 83.81 404 VAL A CA 1
ATOM 3248 C C . VAL A 1 404 ? -4.810 15.237 10.419 1.00 83.81 404 VAL A C 1
ATOM 3250 O O . VAL A 1 404 ? -4.453 15.847 11.427 1.00 83.81 404 VAL A O 1
ATOM 3253 N N . ALA A 1 405 ? -4.291 15.474 9.217 1.00 68.25 405 ALA A N 1
ATOM 3254 C CA . ALA A 1 405 ? -3.283 16.499 8.964 1.00 68.25 405 ALA A CA 1
ATOM 3255 C C . ALA A 1 405 ? -3.812 17.558 7.994 1.00 68.25 405 ALA A C 1
ATOM 3257 O O . ALA A 1 405 ? -4.509 17.237 7.033 1.00 68.25 405 ALA A O 1
ATOM 3258 N N . ASP A 1 406 ? -3.440 18.814 8.236 1.00 57.56 406 ASP A N 1
ATOM 3259 C CA . ASP A 1 406 ? -3.672 19.901 7.291 1.00 57.56 406 ASP A CA 1
ATOM 3260 C C . ASP A 1 406 ? -2.643 19.770 6.159 1.00 57.56 406 ASP A C 1
ATOM 3262 O O . ASP A 1 406 ? -1.438 19.901 6.385 1.00 57.56 406 ASP A O 1
ATOM 3266 N N . SER A 1 407 ? -3.091 19.435 4.949 1.00 43.53 407 SER A N 1
ATOM 3267 C CA . SER A 1 407 ? -2.234 19.261 3.767 1.00 43.53 407 SER A CA 1
ATOM 3268 C C . SER A 1 407 ? -1.836 20.600 3.115 1.00 43.53 407 SER A C 1
ATOM 3270 O O . SER A 1 407 ? -1.674 20.659 1.895 1.00 43.53 407 SER A O 1
ATOM 3272 N N . GLY A 1 408 ? -1.736 21.665 3.922 1.00 36.28 408 GLY A N 1
ATOM 3273 C CA . GLY A 1 408 ? -1.499 23.057 3.516 1.00 36.28 408 GLY A CA 1
ATOM 3274 C C . GLY A 1 408 ? -0.096 23.367 3.013 1.00 36.28 408 GLY A C 1
ATOM 3275 O O . GLY A 1 408 ? 0.889 22.932 3.655 1.00 36.28 408 GLY A O 1
#

Mean predicted aligned error: 7.42 Å

Radius of gyration: 24.01 Å; Cα contacts (8 Å, |Δi|>4): 599; chains: 1; bounding box: 63×52×86 Å

Secondary structure (DSSP, 8-state):
--SHHHHHHHHHHHHHHHHHTTT-GGGGGS--TTPPPHHHHHHHHHHTT--TT-EEEETT-TTTHHHHHHHHHT-EEEEEES-HHHHHHHHHHH-----HHHHHHHHHHHHHHHHHHHHHHHHHHHTTT---------PPP-TTS--PPPTTSPTTSS-HHHHHHHHHHHHHHHTS-SSHHHHHHHHHHHHTIIIIISSEEESSSEEE-GGG-S---HHHHHHHHHHHHHHHHHHHHHHHHTTS--PPPEEEEE--GGGH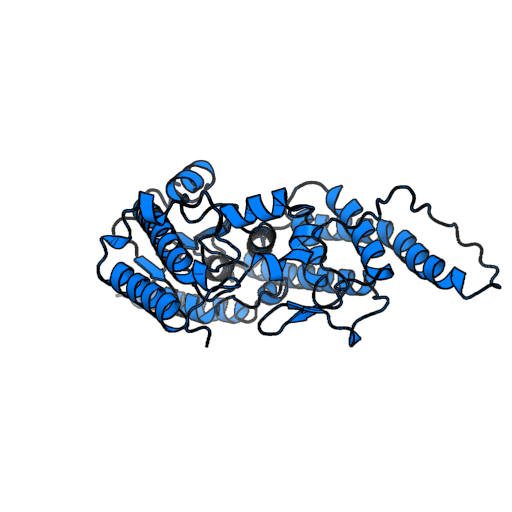HHHHHHH-SSTTSSSSTT-EEEEEE-PPPSSS--HHHHTHHHHHHHTS-SSHHHHHHHHHTS---SGGG--TT--HHHHTTGGGSHHHHHHHHHHHHHHHHTT--SSGGGGHHHHHHHHHHHHHHHHHHHHHHEEEEEEEEE------